Protein AF-A0A026W369-F1 (afdb_monomer)

Mean predicted aligned error: 12.8 Å

Radius of gyration: 25.85 Å; Cα contacts (8 Å, |Δi|>4): 562; chains: 1; bounding box: 71×56×75 Å

Structure (mmCIF, N/CA/C/O backbone):
data_AF-A0A026W369-F1
#
_entry.id   AF-A0A026W369-F1
#
loop_
_atom_site.group_PDB
_atom_site.id
_atom_site.type_symbol
_atom_site.label_atom_id
_atom_site.label_alt_id
_atom_site.label_comp_id
_atom_site.label_asym_id
_atom_site.label_entity_id
_atom_site.label_seq_id
_atom_site.pdbx_PDB_ins_code
_atom_site.Cartn_x
_atom_site.Cartn_y
_atom_site.Cartn_z
_atom_site.occupancy
_atom_site.B_iso_or_equiv
_atom_site.auth_seq_id
_atom_site.auth_comp_id
_atom_site.auth_asym_id
_atom_site.auth_atom_id
_atom_site.pdbx_PDB_model_num
ATOM 1 N N . MET A 1 1 ? 0.882 -9.133 -40.223 1.00 51.03 1 MET A N 1
ATOM 2 C CA . MET A 1 1 ? 1.521 -10.248 -39.483 1.00 51.03 1 MET A CA 1
ATOM 3 C C . MET A 1 1 ? 2.723 -9.672 -38.739 1.00 51.03 1 MET A C 1
ATOM 5 O O . MET A 1 1 ? 3.429 -8.888 -39.360 1.00 51.03 1 MET A O 1
ATOM 9 N N . PRO A 1 2 ? 2.941 -9.969 -37.445 1.00 69.06 2 PRO A N 1
ATOM 10 C CA . PRO A 1 2 ? 4.066 -9.412 -36.691 1.00 69.06 2 PRO A CA 1
ATOM 11 C C . PRO A 1 2 ? 5.413 -9.651 -37.402 1.00 69.06 2 PRO A C 1
ATOM 13 O O . PRO A 1 2 ? 5.620 -10.767 -37.894 1.00 69.06 2 PRO A O 1
ATOM 16 N N . PRO A 1 3 ? 6.345 -8.676 -37.418 1.00 69.12 3 PRO A N 1
ATOM 17 C CA . PRO A 1 3 ? 7.625 -8.797 -38.129 1.00 69.12 3 PRO A CA 1
ATOM 18 C C . PRO A 1 3 ? 8.415 -10.060 -37.752 1.00 69.12 3 PRO A C 1
ATOM 20 O O . PRO A 1 3 ? 8.949 -10.757 -38.611 1.00 69.12 3 PRO A O 1
ATOM 23 N N . ALA A 1 4 ? 8.399 -10.430 -36.466 1.00 64.31 4 ALA A N 1
ATOM 24 C CA . ALA A 1 4 ? 9.065 -11.632 -35.968 1.00 64.31 4 ALA A CA 1
ATOM 25 C C . ALA A 1 4 ? 8.502 -12.939 -36.563 1.00 64.31 4 ALA A C 1
ATOM 27 O O . ALA A 1 4 ? 9.254 -13.892 -36.755 1.00 64.31 4 ALA A O 1
ATOM 28 N N . ILE A 1 5 ? 7.201 -12.996 -36.875 1.00 70.25 5 ILE A N 1
ATOM 29 C CA . ILE A 1 5 ? 6.565 -14.182 -37.471 1.00 70.25 5 ILE A CA 1
ATOM 30 C C . ILE A 1 5 ? 6.924 -14.283 -38.956 1.00 70.25 5 ILE A C 1
ATOM 32 O O . ILE A 1 5 ? 7.269 -15.367 -39.423 1.00 70.25 5 ILE A O 1
ATOM 36 N N . GLN A 1 6 ? 6.926 -13.161 -39.682 1.00 70.75 6 GLN A N 1
ATOM 37 C CA . GLN A 1 6 ? 7.349 -13.121 -41.088 1.00 70.75 6 GLN A CA 1
ATOM 38 C C . GLN A 1 6 ? 8.806 -13.581 -41.246 1.00 70.75 6 GLN A C 1
ATOM 40 O O . GLN A 1 6 ? 9.116 -14.420 -42.092 1.00 70.75 6 GLN A O 1
ATOM 45 N N . GLU A 1 7 ? 9.697 -13.101 -40.378 1.00 70.38 7 GLU A N 1
ATOM 46 C CA . GLU A 1 7 ? 11.105 -13.503 -40.370 1.00 70.38 7 GLU A CA 1
ATOM 47 C C . GLU A 1 7 ? 11.311 -14.964 -39.960 1.00 70.38 7 GLU A C 1
ATOM 49 O O . GLU A 1 7 ? 12.174 -15.649 -40.517 1.00 70.38 7 GLU A O 1
ATOM 54 N N . LEU A 1 8 ? 10.526 -15.456 -38.996 1.00 70.19 8 LEU A N 1
ATOM 55 C CA . LEU A 1 8 ? 10.561 -16.852 -38.568 1.00 70.19 8 LEU A CA 1
ATOM 56 C C . LEU A 1 8 ? 10.156 -17.781 -39.717 1.00 70.19 8 LEU A C 1
ATOM 58 O O . LEU A 1 8 ? 10.889 -18.726 -40.010 1.00 70.19 8 LEU A O 1
ATOM 62 N N . LEU A 1 9 ? 9.061 -17.471 -40.416 1.00 70.62 9 LEU A N 1
ATOM 63 C CA . LEU A 1 9 ? 8.605 -18.215 -41.593 1.00 70.62 9 LEU A CA 1
ATOM 64 C C . LEU A 1 9 ? 9.653 -18.184 -42.709 1.00 70.62 9 LEU A C 1
ATOM 66 O O . LEU A 1 9 ? 10.058 -19.234 -43.205 1.00 70.62 9 LEU A O 1
ATOM 70 N N . HIS A 1 10 ? 10.191 -17.008 -43.034 1.00 71.94 10 HIS A N 1
ATOM 71 C CA . HIS A 1 10 ? 11.245 -16.874 -44.038 1.00 71.94 10 HIS A CA 1
ATOM 72 C C . HIS A 1 10 ? 12.504 -17.690 -43.680 1.00 71.94 10 HIS A C 1
ATOM 74 O O . HIS A 1 10 ? 13.172 -18.253 -44.551 1.00 71.94 10 HIS A O 1
ATOM 80 N N . LYS A 1 11 ? 12.850 -17.805 -42.392 1.00 70.19 11 LYS A N 1
ATOM 81 C CA . LYS A 1 11 ? 14.011 -18.588 -41.942 1.00 70.19 11 LYS A CA 1
ATOM 82 C C . LYS A 1 11 ? 13.762 -20.097 -41.971 1.00 70.19 11 LYS A C 1
ATOM 84 O O . LYS A 1 11 ? 14.664 -20.839 -42.359 1.00 70.19 11 LYS A O 1
ATOM 89 N N . VAL A 1 12 ? 12.557 -20.535 -41.605 1.00 67.19 12 VAL A N 1
ATOM 90 C CA . VAL A 1 12 ? 12.126 -21.937 -41.735 1.00 67.19 12 VAL A CA 1
ATOM 91 C C . VAL A 1 12 ? 12.161 -22.365 -43.205 1.00 67.19 12 VAL A C 1
ATOM 93 O O . VAL A 1 12 ? 12.679 -23.436 -43.514 1.00 67.19 12 VAL A O 1
ATOM 96 N N . LEU A 1 13 ? 11.704 -21.496 -44.111 1.00 64.62 13 LEU A N 1
ATOM 97 C CA . LEU A 1 13 ? 11.659 -21.761 -45.551 1.00 64.62 13 LEU A CA 1
ATOM 98 C C . LEU A 1 13 ? 13.044 -21.713 -46.219 1.00 64.62 13 LEU A C 1
ATOM 100 O O . LEU A 1 13 ? 13.358 -22.556 -47.052 1.00 64.62 13 LEU A O 1
ATOM 104 N N . SER A 1 14 ? 13.905 -20.759 -45.847 1.00 67.19 14 SER A N 1
ATOM 105 C CA . SER A 1 14 ? 15.175 -20.529 -46.559 1.00 67.19 14 SER A CA 1
ATOM 106 C C . SER A 1 14 ? 16.339 -21.440 -46.150 1.00 67.19 14 SER A C 1
ATOM 108 O O . SER A 1 14 ? 17.351 -21.440 -46.849 1.00 67.19 14 SER A O 1
ATOM 110 N N . LYS A 1 15 ? 16.257 -22.180 -45.028 1.00 60.88 15 LYS A N 1
ATOM 111 C CA . LYS A 1 15 ? 17.294 -23.102 -44.482 1.00 60.88 15 LYS A CA 1
ATOM 112 C C . LYS A 1 15 ? 18.735 -22.538 -44.361 1.00 60.88 15 LYS A C 1
ATOM 114 O O . LYS A 1 15 ? 19.653 -23.267 -43.984 1.00 60.88 15 LYS A O 1
ATOM 119 N N . LYS A 1 16 ? 18.973 -21.245 -44.622 1.00 60.28 16 LYS A N 1
ATOM 120 C CA . LYS A 1 16 ? 20.305 -20.606 -44.607 1.00 60.28 16 LYS A CA 1
ATOM 121 C C . LYS A 1 16 ? 20.710 -20.159 -43.196 1.00 60.28 16 LYS A C 1
ATOM 123 O O . LYS A 1 16 ? 19.932 -19.542 -42.465 1.00 60.28 16 LYS A O 1
ATOM 128 N N . ARG A 1 17 ? 21.983 -20.376 -42.831 1.00 59.09 17 ARG A N 1
ATOM 129 C CA . ARG A 1 17 ? 22.599 -19.886 -41.578 1.00 59.09 17 ARG A CA 1
ATOM 130 C C . ARG A 1 17 ? 22.893 -18.374 -41.646 1.00 59.09 17 ARG A C 1
ATOM 132 O O . ARG A 1 17 ? 24.046 -17.965 -41.675 1.00 59.09 17 ARG A O 1
ATOM 139 N N . LYS A 1 18 ? 21.858 -17.527 -41.682 1.00 66.88 18 LYS A N 1
ATOM 140 C CA . LYS A 1 18 ? 22.003 -16.059 -41.565 1.00 66.88 18 LYS A CA 1
ATOM 141 C C . LYS A 1 18 ? 21.967 -15.591 -40.101 1.00 66.88 18 LYS A C 1
ATOM 143 O O . LYS A 1 18 ? 21.321 -16.223 -39.250 1.00 66.88 18 LYS A O 1
ATOM 148 N N . LYS A 1 19 ? 22.629 -14.455 -39.829 1.00 74.00 19 LYS A N 1
ATOM 149 C CA . LYS A 1 19 ? 22.597 -13.725 -38.544 1.00 74.00 19 LYS A CA 1
ATOM 150 C C . LYS A 1 19 ? 21.137 -13.482 -38.135 1.00 74.00 19 LYS A C 1
ATOM 152 O O . LYS A 1 19 ? 20.295 -13.206 -38.983 1.00 74.00 19 LYS A O 1
ATOM 157 N N . PHE A 1 20 ? 20.816 -13.663 -36.854 1.00 78.38 20 PHE A N 1
ATOM 158 C CA . PHE A 1 20 ? 19.446 -13.456 -36.375 1.00 78.38 20 PHE A CA 1
ATOM 159 C C . PHE A 1 20 ? 19.117 -11.951 -36.361 1.00 78.38 20 PHE A C 1
ATOM 161 O O . PHE A 1 20 ? 19.906 -11.203 -35.767 1.00 78.38 20 PHE A O 1
ATOM 168 N N . PRO A 1 21 ? 18.003 -11.524 -36.984 1.00 79.25 21 PRO A N 1
ATOM 169 C CA . PRO A 1 21 ? 17.528 -10.144 -36.909 1.00 79.25 21 PRO A CA 1
ATOM 170 C C . PRO A 1 21 ? 17.122 -9.780 -35.475 1.00 79.25 21 PRO A C 1
ATOM 172 O O . PRO A 1 21 ? 16.917 -10.653 -34.625 1.00 79.25 21 PRO A O 1
ATOM 175 N N . GLU A 1 22 ? 17.084 -8.484 -35.184 1.00 73.94 22 GLU A N 1
ATOM 176 C CA . GLU A 1 22 ? 16.884 -7.966 -33.827 1.00 73.94 22 GLU A CA 1
ATOM 177 C C . GLU A 1 22 ? 15.467 -8.215 -33.298 1.00 73.94 22 GLU A C 1
ATOM 179 O O . GLU A 1 22 ? 15.304 -8.676 -32.172 1.00 73.94 22 GLU A O 1
ATOM 184 N N . SER A 1 23 ? 14.464 -8.041 -34.152 1.00 73.38 23 SER A N 1
ATOM 185 C CA . SER A 1 23 ? 13.063 -8.464 -33.996 1.00 73.38 23 SER A CA 1
ATOM 186 C C . SER A 1 23 ? 12.942 -9.920 -33.530 1.00 73.38 23 SER A C 1
ATOM 188 O O . SER A 1 23 ? 12.326 -10.198 -32.499 1.00 73.38 23 SER A O 1
ATOM 190 N N . LEU A 1 24 ? 13.584 -10.859 -34.232 1.00 78.12 24 LEU A N 1
ATOM 191 C CA . LEU A 1 24 ? 13.557 -12.278 -33.863 1.00 78.12 24 LEU A CA 1
ATOM 192 C C . LEU A 1 24 ? 14.320 -12.577 -32.562 1.00 78.12 24 LEU A C 1
ATOM 194 O O . LEU A 1 24 ? 13.920 -13.463 -31.806 1.00 78.12 24 LEU A O 1
ATOM 198 N N . LYS A 1 25 ? 15.414 -11.859 -32.275 1.00 80.12 25 LYS A N 1
ATOM 199 C CA . LYS A 1 25 ? 16.134 -11.983 -30.995 1.00 80.12 25 LYS A CA 1
ATOM 200 C C . LYS A 1 25 ? 15.313 -11.445 -29.825 1.00 80.12 25 LYS A C 1
ATOM 202 O O . LYS A 1 25 ? 15.291 -12.090 -28.781 1.00 80.12 25 LYS A O 1
ATOM 207 N N . SER A 1 26 ? 14.621 -10.323 -30.008 1.00 75.31 26 SER A N 1
ATOM 208 C CA . SER A 1 26 ? 13.710 -9.741 -29.022 1.00 75.31 26 SER A CA 1
ATOM 209 C C . SER A 1 26 ? 12.560 -10.705 -28.723 1.00 75.31 26 SER A C 1
ATOM 211 O O . SER A 1 26 ? 12.391 -11.102 -27.573 1.00 75.31 26 SER A O 1
ATOM 213 N N . PHE A 1 27 ? 11.886 -11.229 -29.756 1.00 81.31 27 PHE A N 1
ATOM 214 C CA . PHE A 1 27 ? 10.861 -12.269 -29.604 1.00 81.31 27 PHE A CA 1
ATOM 215 C C . PHE A 1 27 ? 11.391 -13.518 -28.881 1.00 8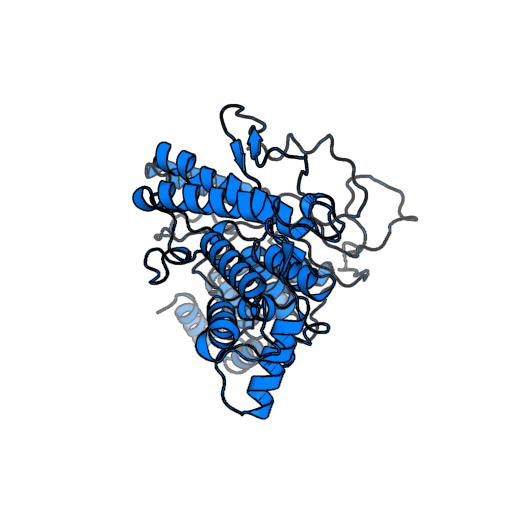1.31 27 PHE A C 1
ATOM 217 O O . PHE A 1 27 ? 10.765 -14.020 -27.948 1.00 81.31 27 PHE A O 1
ATOM 224 N N . ALA A 1 28 ? 12.568 -14.011 -29.276 1.00 84.25 28 ALA A N 1
ATOM 225 C CA . ALA A 1 28 ? 13.201 -15.162 -28.643 1.00 84.25 28 ALA A CA 1
ATOM 226 C C . ALA A 1 28 ? 13.532 -14.904 -27.163 1.00 84.25 28 ALA A C 1
ATOM 228 O O . ALA A 1 28 ? 13.336 -15.794 -26.335 1.00 84.25 28 ALA A O 1
ATOM 229 N N . CYS A 1 29 ? 14.001 -13.701 -26.821 1.00 78.00 29 CYS A N 1
ATOM 230 C CA . CYS A 1 29 ? 14.208 -13.283 -25.439 1.00 78.00 29 CYS A CA 1
ATOM 231 C C . CYS A 1 29 ? 12.891 -13.256 -24.660 1.00 78.00 29 CYS A C 1
ATOM 233 O O . CYS A 1 29 ? 12.875 -13.758 -23.536 1.00 78.00 29 CYS A O 1
ATOM 235 N N . THR A 1 30 ? 11.808 -12.731 -25.244 1.00 77.19 30 THR A N 1
ATOM 236 C CA . THR A 1 30 ? 10.475 -12.665 -24.619 1.00 77.19 30 THR A CA 1
ATOM 237 C C . THR A 1 30 ? 9.915 -14.052 -24.353 1.00 77.19 30 THR A C 1
ATOM 239 O O . THR A 1 30 ? 9.526 -14.368 -23.230 1.00 77.19 30 THR A O 1
ATOM 242 N N . LEU A 1 31 ? 9.963 -14.941 -25.341 1.00 81.38 31 LEU A N 1
ATOM 243 C CA . LEU A 1 31 ? 9.522 -16.321 -25.168 1.00 81.38 31 LEU A CA 1
ATOM 244 C C . LEU A 1 31 ? 10.361 -17.050 -24.102 1.00 81.38 31 LEU A C 1
ATOM 246 O O . LEU A 1 31 ? 9.816 -17.714 -23.222 1.00 81.38 31 LEU A O 1
ATOM 250 N N . HIS A 1 32 ? 11.684 -16.861 -24.121 1.00 84.19 32 HIS A N 1
ATOM 251 C CA . HIS A 1 32 ? 12.593 -17.387 -23.097 1.00 84.19 32 HIS A CA 1
ATOM 252 C C . HIS A 1 32 ? 12.410 -16.718 -21.720 1.00 84.19 32 HIS A C 1
ATOM 254 O O . HIS A 1 32 ? 12.868 -17.239 -20.703 1.00 84.19 32 HIS A O 1
ATOM 260 N N . PHE A 1 33 ? 11.802 -15.535 -21.649 1.00 76.56 33 PHE A N 1
ATOM 261 C CA . PHE A 1 33 ? 11.432 -14.877 -20.398 1.00 76.56 33 PHE A CA 1
ATOM 262 C C . PHE A 1 33 ? 10.177 -15.488 -19.790 1.00 76.56 33 PHE A C 1
ATOM 264 O O . PHE A 1 33 ? 10.200 -15.806 -18.605 1.00 76.56 33 PHE A O 1
ATOM 271 N N . HIS A 1 34 ? 9.132 -15.713 -20.588 1.00 75.75 34 HIS A N 1
ATOM 272 C CA . HIS A 1 34 ? 7.907 -16.347 -20.101 1.00 75.75 34 HIS A CA 1
ATOM 273 C C . HIS A 1 34 ? 8.130 -17.804 -19.691 1.00 75.75 34 HIS A C 1
ATOM 275 O O . HIS A 1 34 ? 7.631 -18.225 -18.651 1.00 75.75 34 HIS A O 1
ATOM 281 N N . SER A 1 35 ? 8.880 -18.580 -20.479 1.00 81.06 35 SER A N 1
ATOM 282 C CA . SER A 1 35 ? 9.212 -19.960 -20.120 1.00 81.06 35 SER A CA 1
ATOM 283 C C . SER A 1 35 ? 10.435 -20.473 -20.891 1.00 81.06 35 SER A C 1
ATOM 285 O O . SER A 1 35 ? 10.352 -20.708 -22.101 1.00 81.06 35 SER A O 1
ATOM 287 N N . PRO A 1 36 ? 11.572 -20.727 -20.210 1.00 84.12 36 PRO A N 1
ATOM 288 C CA . PRO A 1 36 ? 12.729 -21.377 -20.825 1.00 84.12 36 PRO A CA 1
ATOM 289 C C . PRO A 1 36 ? 12.403 -22.762 -21.402 1.00 84.12 36 PRO A C 1
ATOM 291 O O . PRO A 1 36 ? 12.919 -23.125 -22.459 1.00 84.12 36 PRO A O 1
ATOM 294 N N . ALA A 1 37 ? 11.516 -23.517 -20.743 1.00 84.31 37 ALA A N 1
ATOM 295 C CA . ALA A 1 37 ? 11.077 -24.832 -21.204 1.00 84.31 37 ALA A CA 1
ATOM 296 C C . ALA A 1 37 ? 10.258 -24.732 -22.500 1.00 84.31 37 ALA A C 1
ATOM 298 O O . ALA A 1 37 ? 10.562 -25.428 -23.471 1.00 84.31 37 ALA A O 1
ATOM 299 N N . ALA A 1 38 ? 9.287 -23.811 -22.560 1.00 86.19 38 ALA A N 1
ATOM 300 C CA . ALA A 1 38 ? 8.503 -23.572 -23.772 1.00 86.19 38 ALA A CA 1
ATOM 301 C C . ALA A 1 38 ? 9.392 -23.072 -24.917 1.00 86.19 38 ALA A C 1
ATOM 303 O O . ALA A 1 38 ? 9.286 -23.551 -26.042 1.00 86.19 38 ALA A O 1
ATOM 304 N N . TYR A 1 39 ? 10.334 -22.171 -24.626 1.00 88.62 39 TYR A N 1
ATOM 305 C CA . TYR A 1 39 ? 11.320 -21.713 -25.599 1.00 88.62 39 TYR A CA 1
ATOM 306 C C . TYR A 1 39 ? 12.142 -22.868 -26.187 1.00 88.62 39 TYR A C 1
ATOM 308 O O . TYR A 1 39 ? 12.307 -22.955 -27.405 1.00 88.62 39 TYR A O 1
ATOM 316 N N . MET A 1 40 ? 12.638 -23.775 -25.339 1.00 88.12 40 MET A N 1
ATOM 317 C CA . MET A 1 40 ? 13.394 -24.945 -25.785 1.00 88.12 40 MET A CA 1
ATOM 318 C C . MET A 1 40 ? 12.545 -25.899 -26.627 1.00 88.12 40 MET A C 1
ATOM 320 O O . MET A 1 40 ? 13.036 -26.407 -27.639 1.00 88.12 40 MET A O 1
ATOM 324 N N . TYR A 1 41 ? 11.280 -26.099 -26.252 1.00 88.31 41 TYR A N 1
ATOM 325 C CA . TYR A 1 41 ? 10.324 -26.885 -27.025 1.00 88.31 41 TYR A CA 1
ATOM 326 C C . TYR A 1 41 ? 10.082 -26.273 -28.411 1.00 88.31 41 TYR A C 1
ATOM 328 O O . TYR A 1 41 ? 10.343 -26.934 -29.415 1.00 88.31 41 TYR A O 1
ATOM 336 N N . VAL A 1 42 ? 9.702 -24.992 -28.484 1.00 86.62 42 VAL A N 1
ATOM 337 C CA . VAL A 1 42 ? 9.487 -24.271 -29.753 1.00 86.62 42 VAL A CA 1
ATOM 338 C C . VAL A 1 42 ? 10.752 -24.318 -30.608 1.00 86.62 42 VAL A C 1
ATOM 340 O O . VAL A 1 42 ? 10.713 -24.674 -31.781 1.00 86.62 42 VAL A O 1
ATOM 343 N N . ARG A 1 43 ? 11.924 -24.068 -30.023 1.00 87.12 43 ARG A N 1
ATOM 344 C CA . ARG A 1 43 ? 13.187 -24.161 -30.757 1.00 87.12 43 ARG A CA 1
ATOM 345 C C . ARG A 1 43 ? 13.437 -25.563 -31.330 1.00 87.12 43 ARG A C 1
ATOM 347 O O . ARG A 1 43 ? 13.984 -25.669 -32.427 1.00 87.12 43 ARG A O 1
ATOM 354 N N . LYS A 1 44 ? 13.085 -26.630 -30.604 1.00 85.62 44 LYS A N 1
ATOM 355 C CA . LYS A 1 44 ? 13.230 -28.019 -31.069 1.00 85.62 44 LYS A CA 1
ATOM 356 C C . LYS A 1 44 ? 12.237 -28.340 -32.188 1.00 85.62 44 LYS A C 1
ATOM 358 O O . LYS A 1 44 ? 12.649 -28.928 -33.182 1.00 85.62 44 LYS A O 1
ATOM 363 N N . MET A 1 45 ? 10.978 -27.935 -32.036 1.00 84.00 45 MET A N 1
ATOM 364 C CA . MET A 1 45 ? 9.903 -28.207 -32.998 1.00 84.00 45 MET A CA 1
ATOM 365 C C . MET A 1 45 ? 10.087 -27.449 -34.314 1.00 84.00 45 MET A C 1
ATOM 367 O O . MET A 1 45 ? 9.920 -28.021 -35.384 1.00 84.00 45 MET A O 1
ATOM 371 N N . PHE A 1 46 ? 10.527 -26.193 -34.262 1.00 78.94 46 PHE A N 1
ATOM 372 C CA . PHE A 1 46 ? 10.679 -25.348 -35.448 1.00 78.94 46 PHE A CA 1
ATOM 373 C C . PHE A 1 46 ? 12.110 -25.366 -36.012 1.00 78.94 46 PHE A C 1
ATOM 375 O O . PHE A 1 46 ? 12.701 -24.321 -36.273 1.00 78.94 46 PHE A O 1
ATOM 382 N N . VAL A 1 47 ? 12.713 -26.551 -36.171 1.00 76.69 47 VAL A N 1
ATOM 383 C CA . VAL A 1 47 ? 14.011 -26.759 -36.864 1.00 76.69 47 VAL A CA 1
ATOM 384 C C . VAL A 1 47 ? 15.127 -25.805 -36.385 1.00 76.69 47 VAL A C 1
ATOM 386 O O . VAL A 1 47 ? 15.939 -25.307 -37.163 1.00 76.69 47 VAL A O 1
ATOM 389 N N . LYS A 1 48 ? 15.184 -25.509 -35.079 1.00 77.75 48 LYS A N 1
ATOM 390 C CA . LYS A 1 48 ? 16.167 -24.579 -34.484 1.00 77.75 48 LYS A CA 1
ATOM 391 C C . LYS A 1 48 ? 16.154 -23.180 -35.138 1.00 77.75 48 LYS A C 1
ATOM 393 O O . LYS A 1 48 ? 17.193 -22.520 -35.187 1.00 77.75 48 LYS A O 1
ATOM 398 N N . CYS A 1 49 ? 14.990 -22.712 -35.603 1.00 76.62 49 CYS A N 1
ATOM 399 C CA . CYS A 1 49 ? 14.810 -21.389 -36.216 1.00 76.62 49 CYS A CA 1
ATOM 400 C C . CYS A 1 49 ? 15.002 -20.224 -35.231 1.00 76.62 49 CYS A C 1
ATOM 402 O O . CYS A 1 49 ? 15.211 -19.089 -35.659 1.00 76.62 49 CYS A O 1
ATOM 404 N N . LEU A 1 50 ? 14.969 -20.504 -33.924 1.00 84.56 50 LEU A N 1
ATOM 405 C CA . LEU A 1 50 ? 15.268 -19.552 -32.859 1.00 84.56 50 LEU A CA 1
ATOM 406 C C . LEU A 1 50 ? 16.755 -19.607 -32.459 1.00 84.56 50 LEU A C 1
ATOM 408 O O . LEU A 1 50 ? 17.384 -20.671 -32.558 1.00 84.56 50 LEU A O 1
ATOM 412 N N . PRO A 1 51 ? 17.330 -18.484 -31.974 1.00 86.38 51 PRO A N 1
ATOM 413 C CA . PRO A 1 51 ? 18.704 -18.430 -31.473 1.00 86.38 51 PRO A CA 1
ATOM 414 C C . PRO A 1 51 ? 19.027 -19.545 -30.466 1.00 86.38 51 PRO A C 1
ATOM 416 O O . PRO A 1 51 ? 18.146 -20.172 -29.895 1.00 86.38 51 PRO A O 1
ATOM 419 N N . HIS A 1 52 ? 20.301 -19.843 -30.229 1.00 87.19 52 HIS A N 1
ATOM 420 C CA . HIS A 1 52 ? 20.647 -20.663 -29.063 1.00 87.19 52 HIS A CA 1
ATOM 421 C C . HIS A 1 52 ? 20.560 -19.798 -27.788 1.00 87.19 52 HIS A C 1
ATOM 423 O O . HIS A 1 52 ? 20.880 -18.609 -27.875 1.00 87.19 52 HIS A O 1
ATOM 429 N N . PRO A 1 53 ? 20.237 -20.343 -26.595 1.00 85.50 53 PRO A N 1
ATOM 430 C CA . PRO A 1 53 ? 20.322 -19.594 -25.336 1.00 85.50 53 PRO A CA 1
ATOM 431 C C . PRO A 1 53 ? 21.663 -18.873 -25.130 1.00 85.50 53 PRO A C 1
ATOM 433 O O . PRO A 1 53 ? 21.696 -17.745 -24.648 1.00 85.50 53 PRO A O 1
ATOM 436 N N . THR A 1 54 ? 22.777 -19.475 -25.562 1.00 83.81 54 THR A N 1
ATOM 437 C CA . THR A 1 54 ? 24.105 -18.828 -25.554 1.00 83.81 54 THR A CA 1
ATOM 438 C C . THR A 1 54 ? 24.149 -17.600 -26.459 1.00 83.81 54 THR A C 1
ATOM 440 O O . THR A 1 54 ? 24.678 -16.570 -26.063 1.00 83.81 54 THR A O 1
ATOM 443 N N . THR A 1 55 ? 23.554 -17.673 -27.654 1.00 83.50 55 THR A N 1
ATOM 444 C CA . THR A 1 55 ? 23.449 -16.532 -28.575 1.00 83.50 55 THR A CA 1
ATOM 445 C C . THR A 1 55 ? 22.629 -15.404 -27.958 1.00 83.50 55 THR A C 1
ATOM 447 O O . THR A 1 55 ? 23.028 -14.247 -28.066 1.00 83.50 55 THR A O 1
ATOM 450 N N . LEU A 1 56 ? 21.523 -15.730 -27.275 1.00 81.31 56 LEU A N 1
ATOM 451 C CA . LEU A 1 56 ? 20.745 -14.743 -26.524 1.00 81.31 56 LEU A CA 1
ATOM 452 C C . LEU A 1 56 ? 21.578 -14.133 -25.394 1.00 81.31 56 LEU A C 1
ATOM 454 O O . LEU A 1 56 ? 21.595 -12.920 -25.245 1.00 81.31 56 LEU A O 1
ATOM 458 N N . ARG A 1 57 ? 22.318 -14.947 -24.630 1.00 78.69 57 ARG A N 1
ATOM 459 C CA . ARG A 1 57 ? 23.180 -14.470 -23.536 1.00 78.69 57 ARG A CA 1
ATOM 460 C C . ARG A 1 57 ? 24.264 -13.516 -24.028 1.00 78.69 57 ARG A C 1
ATOM 462 O O . ARG A 1 57 ? 24.468 -12.470 -23.423 1.00 78.69 57 ARG A O 1
ATOM 469 N N . THR A 1 58 ? 24.936 -13.849 -25.128 1.00 80.06 58 THR A N 1
ATOM 470 C CA . THR A 1 58 ? 25.946 -12.976 -25.741 1.00 80.06 58 THR A CA 1
ATOM 471 C C . THR A 1 58 ? 25.326 -11.681 -26.248 1.00 80.06 58 THR A C 1
ATOM 473 O O . THR A 1 58 ? 25.905 -10.621 -26.047 1.00 80.06 58 THR A O 1
ATOM 476 N N . TRP A 1 59 ? 24.138 -11.748 -26.853 1.00 77.56 59 TRP A N 1
ATOM 477 C CA . TRP A 1 59 ? 23.420 -10.553 -27.287 1.00 77.56 59 TRP A CA 1
ATOM 478 C C . TRP A 1 59 ? 22.995 -9.678 -26.102 1.00 77.56 59 TRP A C 1
ATOM 480 O O . TRP A 1 59 ? 23.217 -8.480 -26.133 1.00 77.56 59 TRP A O 1
ATOM 490 N N . MET A 1 60 ? 22.504 -10.260 -25.006 1.00 73.25 60 MET A N 1
ATOM 491 C CA . MET A 1 60 ? 22.109 -9.489 -23.823 1.00 73.25 60 MET A CA 1
ATOM 492 C C . MET A 1 60 ? 23.290 -8.778 -23.141 1.00 73.25 60 MET A C 1
ATOM 494 O O . MET A 1 60 ? 23.114 -7.716 -22.549 1.00 73.25 60 MET A O 1
ATOM 498 N N . ARG A 1 61 ? 24.510 -9.327 -23.252 1.00 72.44 61 ARG A N 1
ATOM 499 C CA . ARG A 1 61 ? 25.740 -8.720 -22.712 1.00 72.44 61 ARG A CA 1
ATOM 500 C C . ARG A 1 61 ? 26.150 -7.414 -23.394 1.00 72.44 61 ARG A C 1
ATOM 502 O O . ARG A 1 61 ? 27.030 -6.751 -22.858 1.00 72.44 61 ARG A O 1
ATOM 509 N N . THR A 1 62 ? 25.554 -7.043 -24.530 1.00 68.69 62 THR A N 1
ATOM 510 C CA . THR A 1 62 ? 25.844 -5.753 -25.179 1.00 68.69 62 THR A CA 1
ATOM 511 C C . THR A 1 62 ? 25.297 -4.563 -24.394 1.00 68.69 62 THR A C 1
ATOM 513 O O . THR A 1 62 ? 25.687 -3.436 -24.669 1.00 68.69 62 THR A O 1
ATOM 516 N N . VAL A 1 63 ? 24.395 -4.792 -23.433 1.00 65.31 63 VAL A N 1
ATOM 517 C CA . VAL A 1 63 ? 23.914 -3.746 -22.526 1.00 65.31 63 VAL A CA 1
ATOM 518 C C . VAL A 1 63 ? 24.792 -3.733 -21.278 1.00 65.31 63 VAL A C 1
ATOM 520 O O . VAL A 1 63 ? 24.852 -4.699 -20.502 1.00 65.31 63 VAL A O 1
ATOM 523 N N . HIS A 1 64 ? 25.497 -2.619 -21.105 1.00 63.34 64 HIS A N 1
ATOM 524 C CA . HIS A 1 64 ? 26.292 -2.348 -19.921 1.00 63.34 64 HIS A CA 1
ATOM 525 C C . HIS A 1 64 ? 25.352 -2.003 -18.764 1.00 63.34 64 HIS A C 1
ATOM 527 O O . HIS A 1 64 ? 24.593 -1.044 -18.820 1.00 63.34 64 HIS A O 1
ATOM 533 N N . CYS A 1 65 ? 25.396 -2.821 -17.717 1.00 63.16 65 CYS A N 1
ATOM 534 C CA . CYS A 1 65 ? 24.730 -2.545 -16.451 1.00 63.16 65 CYS A CA 1
ATOM 535 C C . CYS A 1 65 ? 25.833 -2.507 -15.407 1.00 63.16 65 CYS A C 1
ATOM 537 O O . CYS A 1 65 ? 26.243 -3.560 -14.911 1.00 63.16 65 CYS A O 1
ATOM 539 N N . ASN A 1 66 ? 26.400 -1.328 -15.197 1.00 63.03 66 ASN A N 1
ATOM 540 C CA . ASN A 1 66 ? 27.327 -1.096 -14.099 1.00 63.03 66 ASN A CA 1
ATOM 541 C C . ASN A 1 66 ? 26.525 -0.740 -12.846 1.00 63.03 66 ASN A C 1
ATOM 543 O O . ASN A 1 66 ? 25.310 -0.566 -12.923 1.00 63.03 66 ASN A O 1
ATOM 547 N N . SER A 1 67 ? 27.194 -0.751 -11.705 1.00 60.19 67 SER A N 1
ATOM 548 C CA . SER A 1 67 ? 26.637 -0.495 -10.378 1.00 60.19 67 SER A CA 1
ATOM 549 C C . SER A 1 67 ? 26.391 0.994 -10.118 1.00 60.19 67 SER A C 1
ATOM 551 O O . SER A 1 67 ? 26.383 1.370 -8.962 1.00 60.19 67 SER A O 1
ATOM 553 N N . ASP A 1 68 ? 26.167 1.802 -11.157 1.00 58.53 68 ASP A N 1
ATOM 554 C CA . ASP A 1 68 ? 26.048 3.262 -11.100 1.00 58.53 68 ASP A CA 1
ATOM 555 C C . ASP A 1 68 ? 24.787 3.737 -11.830 1.00 58.53 68 ASP A C 1
ATOM 557 O O . ASP A 1 68 ? 24.104 2.965 -12.519 1.00 58.53 68 ASP A O 1
ATOM 561 N N . ILE A 1 69 ? 24.492 5.033 -11.713 1.00 59.78 69 ILE A N 1
ATOM 562 C CA . ILE A 1 69 ? 23.449 5.691 -12.502 1.00 59.78 69 ILE A CA 1
ATOM 563 C C . ILE A 1 69 ? 23.707 5.427 -13.988 1.00 59.78 69 ILE A C 1
ATOM 565 O O . ILE A 1 69 ? 24.796 5.645 -14.512 1.00 59.78 69 ILE A O 1
ATOM 569 N N . SER A 1 70 ? 22.696 4.908 -14.682 1.00 65.31 70 SER A N 1
ATOM 570 C CA . SER A 1 70 ? 22.845 4.552 -16.088 1.00 65.31 70 SER A CA 1
ATOM 571 C C . SER A 1 70 ? 22.727 5.800 -16.961 1.00 65.31 70 SER A C 1
ATOM 573 O O . SER A 1 70 ? 21.627 6.318 -17.143 1.00 65.31 70 SER A O 1
ATOM 575 N N . ASP A 1 71 ? 23.831 6.225 -17.580 1.00 64.06 71 ASP A N 1
ATOM 576 C CA . ASP A 1 71 ? 23.833 7.324 -18.564 1.00 64.06 71 ASP A CA 1
ATOM 577 C C . ASP A 1 71 ? 22.815 7.100 -19.683 1.00 64.06 71 ASP A C 1
ATOM 579 O O . ASP A 1 71 ? 22.155 8.020 -20.155 1.00 64.06 71 ASP A O 1
ATOM 583 N N . LEU A 1 72 ? 22.667 5.845 -20.102 1.00 60.12 72 LEU A N 1
ATOM 584 C CA . LEU A 1 72 ? 21.725 5.449 -21.138 1.00 60.12 72 LEU A CA 1
ATOM 585 C C . LEU A 1 72 ? 20.270 5.625 -20.691 1.00 60.12 72 LEU A C 1
ATOM 587 O O . LEU A 1 72 ? 19.434 6.019 -21.501 1.00 60.12 72 LEU A O 1
ATOM 591 N N . ALA A 1 73 ? 19.977 5.356 -19.418 1.00 62.62 73 ALA A N 1
ATOM 592 C CA . ALA A 1 73 ? 18.680 5.644 -18.820 1.00 62.62 73 ALA A CA 1
ATOM 593 C C . ALA A 1 73 ? 18.441 7.168 -18.805 1.00 62.62 73 ALA A C 1
ATOM 595 O O . ALA A 1 73 ? 17.537 7.664 -19.474 1.00 62.62 73 ALA A O 1
ATOM 596 N N . LEU A 1 74 ? 19.367 7.941 -18.228 1.00 64.25 74 LEU A N 1
ATOM 597 C CA . LEU A 1 74 ? 19.269 9.406 -18.205 1.00 64.25 74 LEU A CA 1
ATOM 598 C C . LEU A 1 74 ? 19.048 10.010 -19.603 1.00 64.25 74 LEU A C 1
ATOM 600 O O . LEU A 1 74 ? 18.156 10.834 -19.797 1.00 64.25 74 LEU A O 1
ATOM 604 N N . GLN A 1 75 ? 19.793 9.555 -20.613 1.00 64.19 75 GLN A N 1
ATOM 605 C CA . GLN A 1 75 ? 19.615 9.998 -21.998 1.00 64.19 75 GLN A CA 1
ATOM 606 C C . GLN A 1 75 ? 18.214 9.696 -22.549 1.00 64.19 75 GLN A C 1
ATOM 608 O O . GLN A 1 75 ? 17.677 10.492 -23.324 1.00 64.19 75 GLN A O 1
ATOM 613 N N . ASN A 1 76 ? 17.608 8.568 -22.175 1.00 62.78 76 ASN A N 1
ATOM 614 C CA . ASN A 1 76 ? 16.252 8.220 -22.593 1.00 62.78 76 ASN A CA 1
ATOM 615 C C . ASN A 1 76 ? 15.205 9.107 -21.913 1.00 62.78 76 ASN A C 1
ATOM 617 O O . ASN A 1 76 ? 14.292 9.583 -22.596 1.00 62.78 76 ASN A O 1
ATOM 621 N N . VAL A 1 77 ? 15.347 9.392 -20.616 1.00 62.56 77 VAL A N 1
ATOM 622 C CA . VAL A 1 77 ? 14.494 10.375 -19.928 1.00 62.56 77 VAL A CA 1
ATOM 623 C C . VAL A 1 77 ? 14.637 11.759 -20.553 1.00 62.56 77 VAL A C 1
ATOM 625 O O . VAL A 1 77 ? 13.622 12.366 -20.895 1.00 62.56 77 VAL A O 1
ATOM 628 N N . VAL A 1 78 ? 15.859 12.223 -20.831 1.00 68.75 78 VAL A N 1
ATOM 629 C CA . VAL A 1 78 ? 16.094 13.516 -21.497 1.00 68.75 78 VAL A CA 1
ATOM 630 C C . VAL A 1 78 ? 15.393 13.581 -22.857 1.00 68.75 78 VAL A C 1
ATOM 632 O O . VAL A 1 78 ? 14.716 14.567 -23.154 1.00 68.75 78 VAL A O 1
ATOM 635 N N . LYS A 1 79 ? 15.501 12.533 -23.685 1.00 67.44 79 LYS A N 1
ATOM 636 C CA . LYS A 1 79 ? 14.796 12.466 -24.980 1.00 67.44 79 LYS A CA 1
ATOM 637 C C . LYS A 1 79 ? 13.281 12.559 -24.808 1.00 67.44 79 LYS A C 1
ATOM 639 O O . LYS A 1 79 ? 12.629 13.285 -25.550 1.00 67.44 79 LYS A O 1
ATOM 644 N N . LYS A 1 80 ? 12.708 11.880 -23.813 1.00 61.69 80 LYS A N 1
ATOM 645 C CA . LYS A 1 80 ? 11.265 11.960 -23.548 1.00 61.69 80 LYS A CA 1
ATOM 646 C C . LYS A 1 80 ? 10.815 13.329 -23.090 1.00 61.69 80 LYS A C 1
ATOM 648 O O . LYS A 1 80 ? 9.783 13.800 -23.554 1.00 61.69 80 LYS A O 1
ATOM 653 N N . VAL A 1 81 ? 11.576 13.956 -22.200 1.00 66.38 81 VAL A N 1
ATOM 654 C CA . VAL A 1 81 ? 11.285 15.314 -21.742 1.00 66.38 81 VAL A CA 1
ATOM 655 C C . VAL A 1 81 ? 11.289 16.273 -22.932 1.00 66.38 81 VAL A C 1
ATOM 657 O O . VAL A 1 81 ? 10.371 17.078 -23.052 1.00 66.38 81 VAL A O 1
ATOM 660 N N . LYS A 1 82 ? 12.247 16.143 -23.862 1.00 71.88 82 LYS A N 1
ATOM 661 C CA . LYS A 1 82 ? 12.265 16.926 -25.111 1.00 71.88 82 LYS A CA 1
ATOM 662 C C . LYS A 1 82 ? 11.026 16.670 -25.975 1.00 71.88 82 LYS A C 1
ATOM 664 O O . LYS A 1 82 ? 10.308 17.616 -26.279 1.00 71.88 82 LYS A O 1
ATOM 669 N N . ASN A 1 83 ? 10.708 15.409 -26.267 1.00 69.94 83 ASN A N 1
ATOM 670 C CA . ASN A 1 83 ? 9.542 15.046 -27.084 1.00 69.94 83 ASN A CA 1
ATOM 671 C C . ASN A 1 83 ? 8.204 15.484 -26.455 1.00 69.94 83 ASN A C 1
ATOM 673 O O . ASN A 1 83 ? 7.243 15.781 -27.161 1.00 69.94 83 ASN A O 1
ATOM 677 N N . ALA A 1 84 ? 8.105 15.483 -25.123 1.00 64.88 84 ALA A N 1
ATOM 678 C CA . ALA A 1 84 ? 6.925 15.966 -24.414 1.00 64.88 84 ALA A CA 1
ATOM 679 C C . ALA A 1 84 ? 6.817 17.494 -24.490 1.00 64.88 84 ALA A C 1
ATOM 681 O O . ALA A 1 84 ? 5.734 18.005 -24.773 1.00 64.88 84 ALA A O 1
ATOM 682 N N . A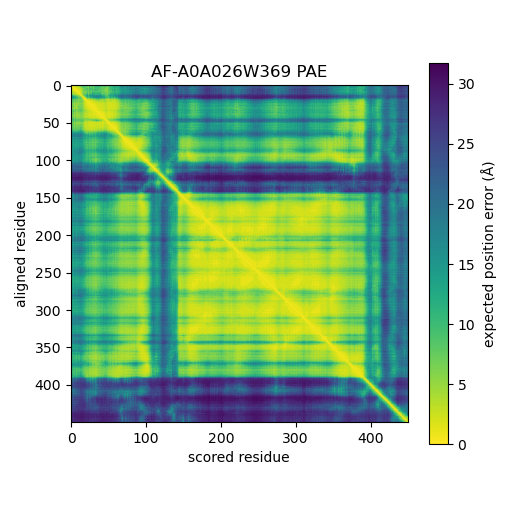RG A 1 85 ? 7.939 18.210 -24.334 1.00 73.06 85 ARG A N 1
ATOM 683 C CA . ARG A 1 85 ? 7.997 19.671 -24.490 1.00 73.06 85 ARG A CA 1
ATOM 684 C C . ARG A 1 85 ? 7.599 20.121 -25.893 1.00 73.06 85 ARG A C 1
ATOM 686 O O . ARG A 1 85 ? 6.834 21.067 -26.006 1.00 73.06 85 ARG A O 1
ATOM 693 N N . GLU A 1 86 ? 8.024 19.412 -26.940 1.00 80.81 86 GLU A N 1
ATOM 694 C CA . GLU A 1 86 ? 7.586 19.670 -28.327 1.00 80.81 86 GLU A CA 1
ATOM 695 C C . GLU A 1 86 ? 6.061 19.576 -28.497 1.00 80.81 86 GLU A C 1
ATOM 697 O O . GLU A 1 86 ? 5.480 20.230 -29.357 1.00 80.81 86 GLU A O 1
ATOM 702 N N . LYS A 1 87 ? 5.393 18.786 -27.649 1.00 75.81 87 LYS A N 1
ATOM 703 C CA . LYS A 1 87 ? 3.933 18.629 -27.616 1.00 75.81 87 LYS A CA 1
ATOM 704 C C . LYS A 1 87 ? 3.260 19.519 -26.566 1.00 75.81 87 LYS A C 1
ATOM 706 O O . LYS A 1 87 ? 2.114 19.252 -26.213 1.00 75.81 87 LYS A O 1
ATOM 711 N N . ASN A 1 88 ? 3.961 20.529 -26.041 1.00 75.75 88 ASN A N 1
ATOM 712 C CA . ASN A 1 88 ? 3.511 21.399 -24.949 1.00 75.75 88 ASN A CA 1
ATOM 713 C C . ASN A 1 88 ? 3.057 20.632 -23.693 1.00 75.75 88 ASN A C 1
ATOM 715 O O . ASN A 1 88 ? 2.129 21.045 -23.002 1.00 75.75 88 ASN A O 1
ATOM 719 N N . LYS A 1 89 ? 3.700 19.497 -23.393 1.00 64.69 89 LYS A N 1
ATOM 720 C CA . LYS A 1 89 ? 3.445 18.702 -22.186 1.00 64.69 89 LYS A CA 1
ATOM 721 C C . LYS A 1 89 ? 4.630 18.763 -21.233 1.00 64.69 89 LYS A C 1
ATOM 723 O O . LYS A 1 89 ? 5.776 18.551 -21.631 1.00 64.69 89 LYS A O 1
ATOM 728 N N . ASN A 1 90 ? 4.331 18.962 -19.955 1.00 67.12 90 ASN A N 1
ATOM 729 C CA . ASN A 1 90 ? 5.305 18.867 -18.876 1.00 67.12 90 ASN A CA 1
ATOM 730 C C . ASN A 1 90 ? 5.251 17.468 -18.260 1.00 67.12 90 ASN A C 1
ATOM 732 O O . ASN A 1 90 ? 4.175 16.962 -17.957 1.00 67.12 90 ASN A O 1
ATOM 736 N N . LEU A 1 91 ? 6.414 16.837 -18.091 1.00 65.56 91 LEU A N 1
ATOM 737 C CA . LEU A 1 91 ? 6.523 15.541 -17.426 1.00 65.56 91 LEU A CA 1
ATOM 738 C C . LEU A 1 91 ? 6.933 15.739 -15.972 1.00 65.56 91 LEU A C 1
ATOM 740 O O . LEU A 1 91 ? 7.832 16.528 -15.678 1.00 65.56 91 LEU A O 1
ATOM 744 N N . ILE A 1 92 ? 6.298 14.979 -15.087 1.00 67.69 92 ILE A N 1
ATOM 745 C CA . ILE A 1 92 ? 6.645 14.887 -13.672 1.00 67.69 92 ILE A CA 1
ATOM 746 C C . ILE A 1 92 ? 6.956 13.432 -13.371 1.00 67.69 92 ILE A C 1
ATOM 748 O O . ILE A 1 92 ? 6.263 12.529 -13.839 1.00 67.69 92 ILE A O 1
ATOM 752 N N . PHE A 1 93 ? 8.009 13.220 -12.592 1.00 70.69 93 PHE A N 1
ATOM 753 C CA . PHE A 1 93 ? 8.468 11.896 -12.213 1.00 70.69 93 PHE A CA 1
ATOM 754 C C . PHE A 1 93 ? 8.405 11.740 -10.699 1.00 70.69 93 PHE A C 1
ATOM 756 O O . PHE A 1 93 ? 8.767 12.647 -9.951 1.00 70.69 93 PHE A O 1
ATOM 763 N N . ASN A 1 94 ? 7.972 10.562 -10.269 1.00 70.81 94 ASN A N 1
ATOM 764 C CA . ASN A 1 94 ? 8.183 10.074 -8.918 1.00 70.81 94 ASN A CA 1
ATOM 765 C C . ASN A 1 94 ? 9.471 9.238 -8.914 1.00 70.81 94 ASN A C 1
ATOM 767 O O . ASN A 1 94 ? 9.648 8.372 -9.772 1.00 70.81 94 ASN A O 1
ATOM 771 N N . ILE A 1 95 ? 10.357 9.497 -7.955 1.00 73.75 95 ILE A N 1
ATOM 772 C CA . ILE A 1 95 ? 11.544 8.677 -7.717 1.00 73.75 95 ILE A CA 1
ATOM 773 C C . ILE A 1 95 ? 11.237 7.777 -6.528 1.00 73.75 95 ILE A C 1
ATOM 775 O O . ILE A 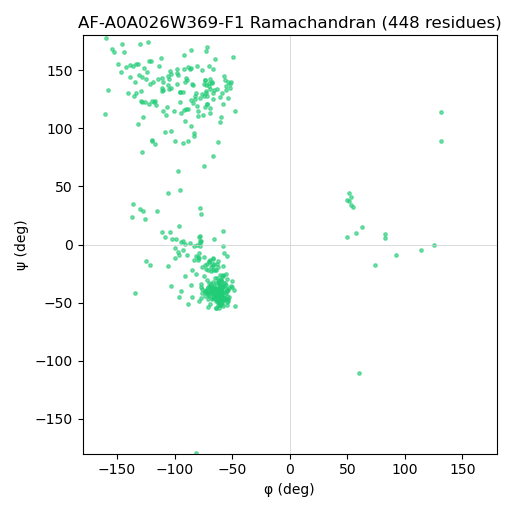1 95 ? 11.060 8.250 -5.409 1.00 73.75 95 ILE A O 1
ATOM 779 N N . THR A 1 96 ? 11.185 6.472 -6.772 1.00 68.19 96 THR A N 1
ATOM 780 C CA . THR A 1 96 ? 10.891 5.475 -5.742 1.00 68.19 96 THR A CA 1
ATOM 781 C C . THR A 1 96 ? 11.991 4.439 -5.676 1.00 68.19 96 THR A C 1
ATOM 783 O O . THR A 1 96 ? 12.540 4.030 -6.699 1.00 68.19 96 THR A O 1
ATOM 786 N N . PHE A 1 97 ? 12.302 4.003 -4.465 1.00 74.62 97 PHE A N 1
ATOM 787 C CA . PHE A 1 97 ? 13.380 3.071 -4.214 1.00 74.62 97 PHE A CA 1
ATOM 788 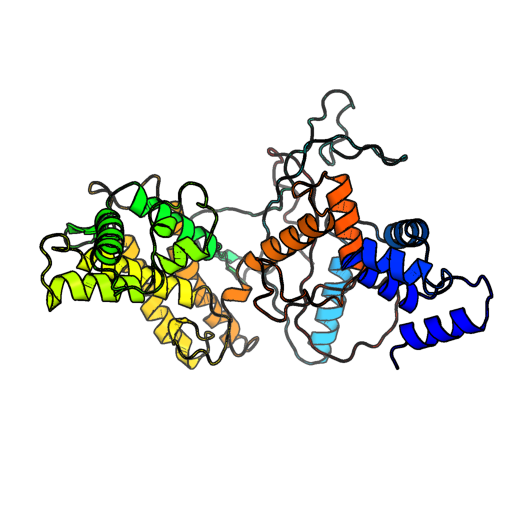C C . PHE A 1 97 ? 13.039 2.142 -3.046 1.00 74.62 97 PHE A C 1
ATOM 790 O O . PHE A 1 97 ? 12.330 2.521 -2.119 1.00 74.62 97 PHE A O 1
ATOM 797 N N . ASP A 1 98 ? 13.553 0.919 -3.113 1.00 77.94 98 ASP A N 1
ATOM 798 C CA . ASP A 1 98 ? 13.470 -0.098 -2.072 1.00 77.94 98 ASP A CA 1
ATOM 799 C C . ASP A 1 98 ? 14.687 -1.033 -2.197 1.00 77.94 98 ASP A C 1
ATOM 801 O O . ASP A 1 98 ? 15.391 -1.022 -3.212 1.00 77.94 98 ASP A O 1
ATOM 805 N N . GLU A 1 99 ? 14.946 -1.838 -1.171 1.00 76.88 99 GLU A N 1
ATOM 806 C CA . GLU A 1 99 ? 16.036 -2.809 -1.146 1.00 76.88 99 GLU A CA 1
ATOM 807 C C . GLU A 1 99 ? 15.550 -4.246 -1.370 1.00 76.88 99 GLU A C 1
ATOM 809 O O . GLU A 1 99 ? 14.481 -4.669 -0.927 1.00 76.88 99 GLU A O 1
ATOM 814 N N . MET A 1 100 ? 16.384 -5.054 -2.030 1.00 79.81 100 MET A N 1
ATOM 815 C CA . MET A 1 100 ? 16.134 -6.486 -2.176 1.00 79.81 100 MET A CA 1
ATOM 816 C C . MET A 1 100 ? 17.264 -7.296 -1.548 1.00 79.81 100 MET A C 1
ATOM 818 O O . MET A 1 100 ? 18.427 -7.182 -1.936 1.00 79.81 100 MET A O 1
ATOM 822 N N . HIS A 1 101 ? 16.916 -8.181 -0.612 1.00 78.56 101 HIS A N 1
ATOM 823 C CA . HIS A 1 101 ? 17.864 -9.159 -0.086 1.00 78.56 101 HIS A CA 1
ATOM 824 C C . HIS A 1 101 ? 18.320 -10.119 -1.197 1.00 78.56 101 HIS A C 1
ATOM 826 O O . HIS A 1 101 ? 17.490 -10.660 -1.936 1.00 78.56 101 HIS A O 1
ATOM 832 N N . ILE A 1 102 ? 19.630 -10.358 -1.274 1.00 80.69 102 ILE A N 1
ATOM 833 C CA . ILE A 1 102 ? 20.265 -11.256 -2.245 1.00 80.69 102 ILE A CA 1
ATOM 834 C C . ILE A 1 102 ? 21.068 -12.349 -1.536 1.00 80.69 102 ILE A C 1
ATOM 836 O O . ILE A 1 102 ? 21.482 -12.219 -0.383 1.00 80.69 102 ILE A O 1
ATOM 840 N N . LYS A 1 103 ? 21.309 -13.466 -2.221 1.00 79.12 103 LYS A N 1
ATOM 841 C CA . LYS A 1 103 ? 22.126 -14.555 -1.680 1.00 79.12 103 LYS A CA 1
ATOM 842 C C . LYS A 1 103 ? 23.596 -14.137 -1.643 1.00 79.12 103 LYS A C 1
ATOM 844 O O . LYS A 1 103 ? 24.184 -13.897 -2.698 1.00 79.12 103 LYS A O 1
ATOM 849 N N . LYS A 1 104 ? 24.201 -14.152 -0.447 1.00 74.44 104 LYS A N 1
ATOM 850 C CA . LYS A 1 104 ? 25.652 -13.979 -0.259 1.00 74.44 104 LYS A CA 1
ATOM 851 C C . LYS A 1 104 ? 26.392 -15.097 -0.995 1.00 74.44 104 LYS A C 1
ATOM 853 O O . LYS A 1 104 ? 26.349 -16.254 -0.572 1.00 74.44 104 LYS A O 1
ATOM 858 N N . LYS A 1 105 ? 27.009 -14.779 -2.130 1.00 71.62 105 LYS A N 1
ATOM 859 C CA . LYS A 1 105 ? 27.785 -15.730 -2.928 1.00 71.62 105 LYS A CA 1
ATOM 860 C C . LYS A 1 105 ? 28.774 -14.980 -3.810 1.00 71.62 105 LYS A C 1
ATOM 862 O O . LYS A 1 105 ? 28.381 -14.049 -4.508 1.00 71.62 105 LYS A O 1
ATOM 867 N N . VAL A 1 106 ? 30.020 -15.443 -3.816 1.00 67.38 106 VAL A N 1
ATOM 868 C CA . VAL A 1 106 ? 31.030 -15.008 -4.781 1.00 67.38 106 VAL A CA 1
ATOM 869 C C . VAL A 1 106 ? 30.865 -15.822 -6.058 1.00 67.38 106 VAL A C 1
ATOM 871 O O . VAL A 1 106 ? 30.921 -17.051 -6.030 1.00 67.38 106 VAL A O 1
ATOM 874 N N . ASP A 1 107 ? 30.638 -15.147 -7.179 1.00 64.12 107 ASP A N 1
ATOM 875 C CA . ASP A 1 107 ? 30.518 -15.761 -8.495 1.00 64.12 107 ASP A CA 1
ATOM 876 C C . ASP A 1 107 ? 31.571 -15.163 -9.444 1.00 64.12 107 ASP A C 1
ATOM 878 O O . ASP A 1 107 ? 31.559 -13.969 -9.733 1.00 64.12 107 ASP A O 1
ATOM 882 N N . TRP A 1 108 ? 32.452 -15.995 -10.003 1.00 60.94 108 TRP A N 1
ATOM 883 C CA . TRP A 1 108 ? 33.346 -15.607 -11.102 1.00 60.94 108 TRP A CA 1
ATOM 884 C C . TRP A 1 108 ? 32.610 -15.739 -12.445 1.00 60.94 108 TRP A C 1
ATOM 886 O O . TRP A 1 108 ? 31.851 -16.689 -12.675 1.00 60.94 108 TRP A O 1
ATOM 896 N N . ASP A 1 109 ? 32.772 -14.773 -13.349 1.00 54.97 109 ASP A N 1
ATOM 897 C CA . ASP A 1 109 ? 32.189 -14.824 -14.701 1.00 54.97 109 ASP A CA 1
ATOM 898 C C . ASP A 1 109 ? 33.218 -15.053 -15.821 1.00 54.97 109 ASP A C 1
ATOM 900 O O . ASP A 1 109 ? 32.854 -15.021 -16.999 1.00 54.97 109 ASP A O 1
ATOM 904 N N . GLY A 1 110 ? 34.480 -15.304 -15.457 1.00 52.03 110 GLY A N 1
ATOM 905 C CA . GLY A 1 110 ? 35.601 -15.415 -16.391 1.00 52.03 110 GLY A CA 1
ATOM 906 C C . GLY A 1 110 ? 36.358 -14.104 -16.629 1.00 52.03 110 GLY A C 1
ATOM 907 O O . GLY A 1 110 ? 37.394 -14.144 -17.284 1.00 52.03 110 GLY A O 1
ATOM 908 N N . LYS A 1 111 ? 35.861 -12.957 -16.138 1.00 56.12 111 LYS A N 1
ATOM 909 C CA . LYS A 1 111 ? 36.509 -11.638 -16.264 1.00 56.12 111 LYS A CA 1
ATOM 910 C C . LYS A 1 111 ? 36.526 -10.822 -14.964 1.00 56.12 111 LYS A C 1
ATOM 912 O O . LYS A 1 111 ? 37.533 -10.183 -14.687 1.00 56.12 111 LYS A O 1
ATOM 917 N N . LYS A 1 112 ? 35.433 -10.802 -14.192 1.00 57.22 112 LYS A N 1
ATOM 918 C CA . LYS A 1 112 ? 35.306 -10.082 -12.910 1.00 57.22 112 LYS A CA 1
ATOM 919 C C . LYS A 1 112 ? 34.740 -11.019 -11.837 1.00 57.22 112 LYS A C 1
ATOM 921 O O . LYS A 1 112 ? 33.918 -11.896 -12.129 1.00 57.22 112 LYS A O 1
ATOM 926 N N . ILE A 1 113 ? 35.183 -10.833 -10.593 1.00 61.69 113 ILE A N 1
ATOM 927 C CA . ILE A 1 113 ? 34.577 -11.486 -9.433 1.00 61.69 113 ILE A CA 1
ATOM 928 C C . ILE A 1 113 ? 33.350 -10.666 -9.025 1.00 61.69 113 ILE A C 1
ATOM 930 O O . ILE A 1 113 ? 33.446 -9.459 -8.828 1.00 61.69 113 ILE A O 1
ATOM 934 N N . HIS A 1 114 ? 32.191 -11.314 -8.934 1.00 50.03 114 HIS A N 1
ATOM 935 C CA . HIS A 1 114 ? 30.936 -10.715 -8.473 1.00 50.03 114 HIS A CA 1
ATOM 936 C C . HIS A 1 114 ? 30.634 -11.217 -7.059 1.00 50.03 114 HIS A C 1
ATOM 938 O O . HIS A 1 114 ? 30.899 -12.380 -6.771 1.00 50.03 114 HIS A O 1
ATOM 944 N N . GLY A 1 115 ? 30.045 -10.385 -6.197 1.00 46.97 115 GLY A N 1
ATOM 945 C CA . GLY A 1 115 ? 29.649 -10.777 -4.831 1.00 46.97 115 GLY A CA 1
ATOM 946 C C . GLY A 1 115 ? 30.416 -10.082 -3.703 1.00 46.97 115 GLY A C 1
ATOM 947 O O . GLY A 1 115 ? 30.051 -10.255 -2.542 1.00 46.97 115 GLY A O 1
ATOM 948 N N . PHE A 1 116 ? 31.421 -9.274 -4.041 1.00 56.41 116 PHE A N 1
ATOM 949 C CA . PHE A 1 116 ? 32.011 -8.276 -3.149 1.00 56.41 116 PHE A CA 1
ATOM 950 C C . PHE A 1 116 ? 31.305 -6.929 -3.328 1.00 56.41 116 PHE A C 1
ATOM 952 O O . PHE A 1 116 ? 30.576 -6.730 -4.301 1.00 56.41 116 PHE A O 1
ATOM 959 N N . ILE A 1 117 ? 31.490 -6.035 -2.367 1.00 50.19 117 ILE A N 1
ATOM 960 C CA . ILE A 1 117 ? 30.929 -4.682 -2.365 1.00 50.19 117 ILE A CA 1
ATOM 961 C C . ILE A 1 117 ? 31.556 -3.875 -3.503 1.00 50.19 117 ILE A C 1
ATOM 963 O O . ILE A 1 117 ? 32.777 -3.873 -3.648 1.00 50.19 117 ILE A O 1
ATOM 967 N N . ASP A 1 118 ? 30.738 -3.175 -4.288 1.00 49.25 118 ASP A N 1
ATOM 968 C CA . ASP A 1 118 ? 31.237 -2.147 -5.198 1.00 49.25 118 ASP A CA 1
ATOM 969 C C . ASP A 1 118 ? 31.401 -0.849 -4.370 1.00 49.25 118 ASP A C 1
ATOM 971 O O . ASP A 1 118 ? 30.441 -0.138 -4.090 1.00 49.25 118 ASP A O 1
ATOM 975 N N . THR A 1 119 ? 32.616 -0.577 -3.888 1.00 40.94 119 THR A N 1
ATOM 976 C CA . THR A 1 119 ? 33.025 0.753 -3.403 1.00 40.94 119 THR A CA 1
ATOM 977 C C . THR A 1 119 ? 34.028 1.333 -4.390 1.00 40.94 119 THR A C 1
ATOM 979 O O . THR A 1 119 ? 35.005 0.664 -4.716 1.00 40.94 119 THR A O 1
ATOM 982 N N . ASP A 1 120 ? 33.861 2.596 -4.785 1.00 40.19 120 ASP A N 1
ATOM 983 C CA . ASP A 1 120 ? 34.827 3.351 -5.610 1.00 40.19 120 ASP A CA 1
ATOM 984 C C . ASP A 1 120 ? 36.177 3.617 -4.913 1.00 40.19 120 ASP A C 1
ATOM 986 O O . ASP A 1 120 ? 37.063 4.287 -5.446 1.00 40.19 120 ASP A O 1
ATOM 990 N N . VAL A 1 121 ? 36.369 3.076 -3.711 1.00 36.69 121 VAL A N 1
ATOM 991 C CA . VAL A 1 121 ? 37.626 3.138 -2.977 1.00 36.69 121 VAL A CA 1
ATOM 992 C C . VAL A 1 121 ? 38.465 1.924 -3.366 1.00 36.69 121 VAL A C 1
ATOM 994 O O . VAL A 1 121 ? 38.086 0.784 -3.099 1.00 36.69 121 VAL A O 1
ATOM 997 N N . LYS A 1 122 ? 39.628 2.169 -3.983 1.00 36.09 122 LYS A N 1
ATOM 998 C CA . LYS A 1 122 ? 40.692 1.169 -4.140 1.00 36.09 122 LYS A CA 1
ATOM 999 C C . LYS A 1 122 ? 41.174 0.749 -2.747 1.00 36.09 122 LYS A C 1
ATOM 1001 O O . LYS A 1 122 ? 42.086 1.364 -2.207 1.00 36.09 122 LYS A O 1
ATOM 1006 N N . VAL A 1 123 ? 40.539 -0.256 -2.157 1.00 42.00 123 VAL A N 1
ATOM 1007 C CA . VAL A 1 123 ? 41.028 -0.911 -0.941 1.00 42.00 123 VAL A CA 1
ATOM 1008 C C . VAL A 1 123 ? 41.655 -2.239 -1.343 1.00 42.00 123 VAL A C 1
ATOM 1010 O O . VAL A 1 123 ? 41.107 -2.964 -2.175 1.00 42.00 123 VAL A O 1
ATOM 1013 N N . ASP A 1 124 ? 42.827 -2.522 -0.778 1.00 43.22 124 ASP A N 1
ATOM 1014 C CA . ASP A 1 124 ? 43.591 -3.740 -1.015 1.00 43.22 124 ASP A CA 1
ATOM 1015 C C . ASP A 1 124 ? 42.739 -5.009 -0.836 1.00 43.22 124 ASP A C 1
ATOM 1017 O O . ASP A 1 124 ? 41.931 -5.132 0.085 1.00 43.22 124 ASP A O 1
ATOM 1021 N N . ASN A 1 125 ? 42.953 -5.976 -1.734 1.00 46.81 125 ASN A N 1
ATOM 1022 C CA . ASN A 1 125 ? 42.116 -7.158 -1.995 1.00 46.81 125 ASN A CA 1
ATOM 1023 C C . ASN A 1 125 ? 41.852 -8.113 -0.806 1.00 46.81 125 ASN A C 1
ATOM 1025 O O . ASN A 1 125 ? 41.136 -9.098 -0.982 1.00 46.81 125 ASN A O 1
ATOM 1029 N N . ASN A 1 126 ? 42.396 -7.865 0.388 1.00 43.38 126 ASN A N 1
ATOM 1030 C CA . ASN A 1 126 ? 42.374 -8.818 1.503 1.00 43.38 126 ASN A CA 1
ATOM 1031 C C . ASN A 1 126 ? 41.338 -8.523 2.606 1.00 43.38 126 ASN A C 1
ATOM 1033 O O . ASN A 1 126 ? 41.298 -9.260 3.590 1.00 43.38 126 ASN A O 1
ATOM 1037 N N . SER A 1 127 ? 40.471 -7.513 2.462 1.00 49.09 127 SER A N 1
ATOM 1038 C CA . SER A 1 127 ? 39.443 -7.187 3.475 1.00 49.09 127 SER A CA 1
ATOM 1039 C C . SER A 1 127 ? 38.045 -6.865 2.918 1.00 49.09 127 SER A C 1
ATOM 1041 O O . SER A 1 127 ? 37.247 -6.213 3.588 1.00 49.09 127 SER A O 1
ATOM 1043 N N . LEU A 1 128 ? 37.704 -7.332 1.712 1.00 48.00 128 LEU A N 1
ATOM 1044 C CA . LEU A 1 128 ? 36.386 -7.079 1.112 1.00 48.00 128 LEU A CA 1
ATOM 1045 C C . LEU A 1 128 ? 35.310 -8.027 1.677 1.00 48.00 128 LEU A C 1
ATOM 1047 O O . LEU A 1 128 ? 35.343 -9.239 1.448 1.00 48.00 128 LEU A O 1
ATOM 1051 N N . SER A 1 129 ? 34.326 -7.474 2.389 1.00 47.38 129 SER A N 1
ATOM 1052 C CA . SER A 1 129 ? 33.149 -8.200 2.876 1.00 47.38 129 SER A CA 1
ATOM 1053 C C . SER A 1 129 ? 32.192 -8.603 1.739 1.00 47.38 129 SER A C 1
ATOM 1055 O O . SER A 1 129 ? 32.145 -8.014 0.656 1.00 47.38 129 SER A O 1
ATOM 1057 N N . LEU A 1 130 ? 31.437 -9.683 1.969 1.00 48.00 130 LEU A N 1
ATOM 1058 C CA . LEU A 1 130 ? 30.488 -10.249 1.005 1.00 48.00 130 LEU A CA 1
ATOM 1059 C C . LEU A 1 130 ? 29.186 -9.441 0.959 1.00 48.00 130 LEU A C 1
ATOM 1061 O O . LEU A 1 130 ? 28.491 -9.326 1.974 1.00 48.00 130 LEU A O 1
ATOM 1065 N N . ALA A 1 131 ? 28.787 -9.009 -0.240 1.00 47.44 131 ALA A N 1
ATOM 1066 C CA . ALA A 1 131 ? 27.540 -8.285 -0.458 1.00 47.44 131 ALA A CA 1
ATOM 1067 C C . ALA A 1 131 ? 26.328 -9.144 -0.046 1.00 47.44 131 ALA A C 1
ATOM 1069 O O . ALA A 1 131 ? 26.171 -10.294 -0.471 1.00 47.44 131 ALA A O 1
ATOM 1070 N N . SER A 1 132 ? 25.466 -8.584 0.805 1.00 42.12 132 SER A N 1
ATOM 1071 C CA . SER A 1 132 ? 24.306 -9.286 1.383 1.00 42.12 132 SER A CA 1
ATOM 1072 C C . SER A 1 132 ? 22.956 -8.651 1.093 1.00 42.12 132 SER A C 1
ATOM 1074 O O . SER A 1 132 ? 21.921 -9.305 1.207 1.00 42.12 132 SER A O 1
ATOM 1076 N N . GLN A 1 133 ? 22.971 -7.393 0.679 1.00 40.34 133 GLN A N 1
ATOM 1077 C CA . GLN A 1 133 ? 21.804 -6.592 0.356 1.00 40.34 133 GLN A CA 1
ATOM 1078 C C . GLN A 1 133 ? 22.167 -5.723 -0.853 1.00 40.34 133 GLN A C 1
ATOM 1080 O O . GLN A 1 133 ? 23.343 -5.434 -1.076 1.00 40.34 133 GLN A O 1
ATOM 1085 N N . VAL A 1 134 ? 21.172 -5.350 -1.653 1.00 41.19 134 VAL A N 1
ATOM 1086 C CA . VAL A 1 134 ? 21.297 -4.310 -2.682 1.00 41.19 134 VAL A CA 1
ATOM 1087 C C . VAL A 1 134 ? 20.528 -3.109 -2.150 1.00 41.19 134 VAL A C 1
ATOM 1089 O O . VAL A 1 134 ? 19.311 -3.205 -2.001 1.00 41.19 134 VAL A O 1
ATOM 1092 N N . LEU A 1 135 ? 21.242 -2.039 -1.803 1.00 40.22 135 LEU A N 1
ATOM 1093 C CA . LEU A 1 135 ? 20.675 -0.835 -1.201 1.00 40.22 135 LEU A CA 1
ATOM 1094 C C . LEU A 1 135 ? 20.447 0.235 -2.285 1.00 40.22 135 LEU A C 1
ATOM 1096 O O . LEU A 1 135 ? 21.125 0.268 -3.310 1.00 40.22 135 LEU A O 1
ATOM 1100 N N . LEU A 1 136 ? 19.460 1.098 -2.068 1.00 34.97 136 LEU A N 1
ATOM 1101 C CA . LEU A 1 136 ? 19.040 2.168 -2.969 1.00 34.97 136 LEU A CA 1
ATOM 1102 C C . LEU A 1 136 ? 18.850 3.422 -2.092 1.00 34.97 136 LEU A C 1
ATOM 1104 O O . LEU A 1 136 ? 18.262 3.327 -1.016 1.00 34.97 136 LEU A O 1
ATOM 1108 N N . PHE A 1 137 ? 19.464 4.553 -2.453 1.00 34.12 137 PHE A N 1
ATOM 1109 C CA . PHE A 1 137 ? 19.618 5.702 -1.543 1.00 34.12 137 PHE A CA 1
ATOM 1110 C C . PHE A 1 137 ? 18.304 6.471 -1.292 1.00 34.12 137 PHE A C 1
ATOM 1112 O O . PHE A 1 137 ? 17.602 6.811 -2.241 1.00 34.12 137 PHE A O 1
ATOM 1119 N N . MET A 1 138 ? 18.058 6.852 -0.027 1.00 29.61 138 MET A N 1
ATOM 1120 C CA . MET A 1 138 ? 17.105 7.897 0.385 1.00 29.61 138 MET A CA 1
ATOM 1121 C C . MET A 1 138 ? 17.742 8.840 1.404 1.00 29.61 138 MET A C 1
ATOM 1123 O O . MET A 1 138 ? 18.271 8.390 2.420 1.00 29.61 138 MET A O 1
ATOM 1127 N N . LEU A 1 139 ? 17.624 10.146 1.173 1.00 24.80 139 LEU A N 1
ATOM 1128 C CA . LEU A 1 139 ? 17.898 11.170 2.179 1.00 24.80 139 LEU A CA 1
ATOM 1129 C C . LEU A 1 139 ? 16.770 11.184 3.228 1.00 24.80 139 LEU A C 1
ATOM 1131 O O . LEU A 1 139 ? 15.601 11.277 2.863 1.00 24.80 139 LEU A O 1
ATOM 1135 N N . ILE A 1 140 ? 17.108 11.155 4.520 1.00 27.22 140 ILE A N 1
ATOM 1136 C CA . ILE A 1 140 ? 16.147 11.340 5.619 1.00 27.22 140 ILE A CA 1
ATOM 1137 C C . ILE A 1 140 ? 16.542 12.589 6.415 1.00 27.22 140 ILE A C 1
ATOM 1139 O O . ILE A 1 140 ? 17.640 12.650 6.962 1.00 27.22 140 ILE A O 1
ATOM 1143 N N . CYS A 1 141 ? 15.626 13.557 6.526 1.00 26.05 141 CYS A N 1
ATOM 1144 C CA . CYS A 1 141 ? 15.641 14.595 7.560 1.00 26.05 141 CYS A CA 1
ATOM 1145 C C . CYS A 1 141 ? 14.213 14.830 8.092 1.00 26.05 141 CYS A C 1
ATOM 1147 O O . CYS A 1 141 ? 13.225 14.503 7.441 1.00 26.05 141 CYS A O 1
ATOM 1149 N N . ILE A 1 142 ? 14.131 15.319 9.326 1.00 30.95 142 ILE A N 1
ATOM 1150 C CA . ILE A 1 142 ? 13.012 15.195 10.262 1.00 30.95 142 ILE A CA 1
ATOM 1151 C C . ILE A 1 142 ? 12.010 16.370 10.138 1.00 30.95 142 ILE A C 1
ATOM 1153 O O . ILE A 1 142 ? 12.394 17.529 10.036 1.00 30.95 142 ILE A O 1
ATOM 1157 N N . ILE A 1 143 ? 10.714 16.028 10.223 1.00 41.97 143 ILE A N 1
ATOM 1158 C CA . ILE A 1 143 ? 9.504 16.852 10.483 1.00 41.97 143 ILE A CA 1
ATOM 1159 C C . ILE A 1 143 ? 8.975 17.778 9.367 1.00 41.97 143 ILE A C 1
ATOM 1161 O O . ILE A 1 143 ? 7.782 18.087 9.398 1.00 41.97 143 ILE A O 1
ATOM 1165 N N . VAL A 1 144 ? 9.736 18.122 8.325 1.00 50.62 144 VAL A N 1
ATOM 1166 C CA . VAL A 1 144 ? 9.143 18.765 7.130 1.00 50.62 144 VAL A CA 1
ATOM 1167 C C . VAL A 1 144 ? 8.856 17.689 6.084 1.00 50.62 144 VAL A C 1
ATOM 1169 O O . VAL A 1 144 ? 9.769 16.961 5.700 1.00 50.62 144 VAL A O 1
ATOM 1172 N N . PRO A 1 145 ? 7.604 17.535 5.619 1.00 65.12 145 PRO A N 1
ATOM 1173 C CA . PRO A 1 145 ? 7.234 16.410 4.767 1.00 65.12 145 PRO A CA 1
ATOM 1174 C C . PRO A 1 145 ? 7.681 16.632 3.299 1.00 65.12 145 PRO A C 1
ATOM 1176 O O . PRO A 1 145 ? 7.420 15.815 2.419 1.00 65.12 145 PRO A O 1
ATOM 1179 N N . TYR A 1 146 ? 8.426 17.708 3.046 1.00 72.88 146 TYR A N 1
ATOM 1180 C CA . TYR A 1 146 ? 9.096 18.027 1.795 1.00 72.88 146 TYR A CA 1
ATOM 1181 C C . TYR A 1 146 ? 10.445 18.716 2.066 1.00 72.88 146 TYR A C 1
ATOM 1183 O O . TYR A 1 146 ? 10.693 19.223 3.159 1.00 72.88 146 TYR A O 1
ATOM 1191 N N . PHE A 1 147 ? 11.301 18.803 1.052 1.00 74.50 147 PHE A N 1
ATOM 1192 C CA . PHE A 1 147 ? 12.501 19.645 1.063 1.00 74.50 147 PHE A CA 1
ATOM 1193 C C . PHE A 1 147 ? 12.609 20.443 -0.238 1.00 74.50 147 PHE A C 1
ATOM 1195 O O . PHE A 1 147 ? 12.044 20.057 -1.258 1.00 74.50 147 PHE A O 1
ATOM 1202 N N . SER A 1 148 ? 13.303 21.581 -0.225 1.00 75.69 148 SER A N 1
ATOM 1203 C CA . SER A 1 148 ? 13.489 22.378 -1.444 1.00 75.69 148 SER A CA 1
ATOM 1204 C C . SER A 1 148 ? 14.373 21.647 -2.450 1.00 75.69 148 SER A C 1
ATOM 1206 O O . SER A 1 148 ? 15.403 21.078 -2.080 1.00 75.69 148 SER A O 1
ATOM 1208 N N . HIS A 1 149 ? 14.012 21.723 -3.730 1.00 77.88 149 HIS A N 1
ATOM 1209 C CA . HIS A 1 149 ? 14.805 21.149 -4.808 1.00 77.88 149 HIS A CA 1
ATOM 1210 C C . HIS A 1 149 ? 16.245 21.700 -4.752 1.00 77.88 149 HIS A C 1
ATOM 1212 O O . HIS A 1 149 ? 16.447 22.899 -4.521 1.00 77.88 149 HIS A O 1
ATOM 1218 N N . PRO A 1 150 ? 17.278 20.855 -4.929 1.00 70.25 150 PRO A N 1
ATOM 1219 C CA . PRO A 1 150 ? 18.666 21.261 -4.714 1.00 70.25 150 PRO A CA 1
ATOM 1220 C C . PRO A 1 150 ? 19.105 22.402 -5.646 1.00 70.25 150 PRO A C 1
ATOM 1222 O O . PRO A 1 150 ? 19.794 23.304 -5.176 1.00 70.25 150 PRO A O 1
ATOM 1225 N N . ILE A 1 151 ? 18.631 22.403 -6.900 1.00 76.31 151 ILE A N 1
ATOM 1226 C CA . ILE A 1 151 ? 18.906 23.442 -7.918 1.00 76.31 151 ILE A CA 1
ATOM 1227 C C . ILE A 1 151 ? 17.959 24.642 -7.819 1.00 76.31 151 ILE A C 1
ATOM 1229 O O . ILE A 1 151 ? 18.380 25.787 -7.916 1.00 76.31 151 ILE A O 1
ATOM 1233 N N . ASP A 1 152 ? 16.663 24.378 -7.667 1.00 78.69 152 ASP A N 1
ATOM 1234 C CA . ASP A 1 152 ? 15.604 25.361 -7.863 1.00 78.69 152 ASP A CA 1
ATOM 1235 C C . ASP A 1 152 ? 14.847 25.500 -6.550 1.00 78.69 152 ASP A C 1
ATOM 1237 O O . ASP A 1 152 ? 13.898 24.771 -6.273 1.00 78.69 152 ASP A O 1
ATOM 1241 N N . LYS A 1 153 ? 15.299 26.424 -5.702 1.00 79.06 153 LYS A N 1
ATOM 1242 C CA . LYS A 1 153 ? 14.770 26.569 -4.340 1.00 79.06 153 LYS A CA 1
ATOM 1243 C C . LYS A 1 153 ? 13.282 26.933 -4.292 1.00 79.06 153 LYS A C 1
ATOM 1245 O O . LYS A 1 153 ? 12.681 26.777 -3.232 1.00 79.06 153 LYS A O 1
ATOM 1250 N N . SER A 1 154 ? 12.695 27.365 -5.415 1.00 81.19 154 SER A N 1
ATOM 1251 C CA . SER A 1 154 ? 11.257 27.630 -5.537 1.00 81.19 154 SER A CA 1
ATOM 1252 C C . SER A 1 154 ? 10.406 26.355 -5.580 1.00 81.19 154 SER A C 1
ATOM 1254 O O . SER A 1 154 ? 9.221 26.401 -5.259 1.00 81.19 154 SER A O 1
ATOM 1256 N N . LYS A 1 155 ? 11.002 25.207 -5.929 1.00 78.62 155 LYS A N 1
ATOM 1257 C CA . LYS A 1 155 ? 10.315 23.914 -6.029 1.00 78.62 155 LYS A CA 1
ATOM 1258 C C . LYS A 1 155 ? 10.512 23.072 -4.780 1.00 78.62 155 LYS A C 1
ATOM 1260 O O . LYS A 1 155 ? 11.574 23.093 -4.154 1.00 78.62 155 LYS A O 1
ATOM 1265 N N . ARG A 1 156 ? 9.501 22.270 -4.456 1.00 82.31 156 ARG A N 1
ATOM 1266 C CA . ARG A 1 156 ? 9.502 21.336 -3.327 1.00 82.31 156 ARG A CA 1
ATOM 1267 C C . ARG A 1 156 ? 9.537 19.894 -3.822 1.00 82.31 156 ARG A C 1
ATOM 1269 O O . ARG A 1 156 ? 8.920 19.552 -4.824 1.00 82.31 156 ARG A O 1
ATOM 1276 N N . ILE A 1 157 ? 10.260 19.052 -3.098 1.00 79.69 157 ILE A N 1
ATOM 1277 C CA . ILE A 1 157 ? 10.308 17.603 -3.274 1.00 79.69 157 ILE A CA 1
ATOM 1278 C C . ILE A 1 157 ? 9.598 16.985 -2.078 1.00 79.69 157 ILE A C 1
ATOM 1280 O O . ILE A 1 157 ? 10.060 17.118 -0.947 1.00 79.69 157 ILE A O 1
ATOM 1284 N N . TYR A 1 158 ? 8.473 16.329 -2.338 1.00 82.75 158 TYR A N 1
ATOM 1285 C CA . TYR A 1 158 ? 7.612 15.725 -1.327 1.00 82.75 158 TYR A CA 1
ATOM 1286 C C . TYR A 1 158 ? 8.027 14.284 -1.031 1.00 82.75 158 TYR A C 1
ATOM 1288 O O . TYR A 1 158 ? 8.391 13.540 -1.940 1.00 82.75 158 TYR A O 1
ATOM 1296 N N . ILE A 1 159 ? 7.948 13.885 0.239 1.00 83.06 159 ILE A N 1
ATOM 1297 C CA . ILE A 1 159 ? 8.361 12.555 0.703 1.00 83.06 159 ILE A CA 1
ATOM 1298 C C . ILE A 1 159 ? 7.129 11.707 1.018 1.00 83.06 159 ILE A C 1
ATOM 1300 O O . ILE A 1 159 ? 6.370 12.022 1.930 1.00 83.06 159 ILE A O 1
ATOM 1304 N N . PHE A 1 160 ? 6.949 10.588 0.323 1.00 84.94 160 PHE A N 1
ATOM 1305 C CA . PHE A 1 160 ? 5.883 9.635 0.628 1.00 84.94 160 PHE A CA 1
ATOM 1306 C C . PHE A 1 160 ? 6.462 8.337 1.186 1.00 84.94 160 PHE A C 1
ATOM 1308 O O . PHE A 1 160 ? 7.393 7.761 0.630 1.00 84.94 160 PHE A O 1
ATOM 1315 N N . TYR A 1 161 ? 5.887 7.870 2.289 1.00 88.56 161 TYR A N 1
ATOM 1316 C CA . TYR A 1 161 ? 6.089 6.518 2.792 1.00 88.56 161 TYR A CA 1
ATOM 1317 C C . TYR A 1 161 ? 5.101 5.569 2.129 1.00 88.56 161 TYR A C 1
ATOM 1319 O O . TYR A 1 161 ? 3.967 5.939 1.827 1.00 88.56 161 TYR A O 1
ATOM 1327 N N . ASP A 1 162 ? 5.475 4.305 1.977 1.00 88.00 162 ASP A N 1
ATOM 1328 C CA . ASP A 1 162 ? 4.539 3.341 1.422 1.00 88.00 162 ASP A CA 1
ATOM 1329 C C . ASP A 1 162 ? 3.370 3.032 2.372 1.00 88.00 162 ASP A C 1
ATOM 1331 O O . ASP A 1 162 ? 3.536 2.471 3.462 1.00 88.00 162 ASP A O 1
ATOM 1335 N N . ALA A 1 163 ? 2.159 3.359 1.920 1.00 91.69 163 ALA A N 1
ATOM 1336 C CA . ALA A 1 163 ? 0.926 3.158 2.670 1.00 91.69 163 ALA A CA 1
ATOM 1337 C C . ALA A 1 163 ? 0.667 1.673 2.982 1.00 91.69 163 ALA A C 1
ATOM 1339 O O . ALA A 1 163 ? 0.165 1.351 4.063 1.00 91.69 163 ALA A O 1
ATOM 1340 N N . CYS A 1 164 ? 1.050 0.751 2.088 1.00 90.94 164 CYS A N 1
ATOM 1341 C CA . CYS A 1 164 ? 0.914 -0.690 2.314 1.00 90.94 164 CYS A CA 1
ATOM 1342 C C . CYS A 1 164 ? 1.783 -1.147 3.503 1.00 90.94 164 CYS A C 1
ATOM 1344 O O . CYS A 1 164 ? 1.334 -1.932 4.350 1.00 90.94 164 CYS A O 1
ATOM 1346 N N . HIS A 1 165 ? 3.012 -0.639 3.620 1.00 89.88 165 HIS A N 1
ATOM 1347 C CA . HIS A 1 165 ? 3.867 -0.836 4.790 1.00 89.88 165 HIS A CA 1
ATOM 1348 C C . HIS A 1 165 ? 3.319 -0.185 6.053 1.00 89.88 165 HIS A C 1
ATOM 1350 O O . HIS A 1 165 ? 3.306 -0.845 7.098 1.00 89.88 165 HIS A O 1
ATOM 1356 N N . MET A 1 166 ? 2.825 1.051 5.973 1.00 94.31 166 MET A N 1
ATOM 1357 C CA . MET A 1 166 ? 2.259 1.730 7.140 1.00 94.31 166 MET A CA 1
ATOM 1358 C C . MET A 1 166 ? 1.054 0.961 7.697 1.00 94.31 166 MET A C 1
ATOM 1360 O O . MET A 1 166 ? 0.995 0.696 8.898 1.00 94.31 166 MET A O 1
ATOM 1364 N N . LEU A 1 167 ? 0.168 0.453 6.834 1.00 95.62 167 LEU A N 1
ATOM 1365 C CA . LEU A 1 167 ? -0.982 -0.359 7.244 1.00 95.62 167 LEU A CA 1
ATOM 1366 C C . LEU A 1 167 ? -0.567 -1.669 7.935 1.00 95.62 167 LEU A C 1
ATOM 1368 O O . LEU A 1 167 ? -1.143 -2.062 8.954 1.00 95.62 167 LEU A O 1
ATOM 1372 N N . LYS A 1 168 ? 0.485 -2.336 7.429 1.00 94.38 168 LYS A N 1
ATOM 1373 C CA . LYS A 1 168 ? 1.069 -3.519 8.087 1.00 94.38 168 LYS A CA 1
ATOM 1374 C C . LYS A 1 168 ? 1.556 -3.181 9.497 1.00 94.38 168 LYS A C 1
ATOM 1376 O O . LYS A 1 168 ? 1.386 -4.010 10.392 1.00 94.38 168 LYS A O 1
ATOM 1381 N N . LEU A 1 169 ? 2.161 -2.008 9.699 1.00 94.88 169 LEU A N 1
ATOM 1382 C CA . LEU A 1 169 ? 2.607 -1.545 11.015 1.00 94.88 169 LEU A CA 1
ATOM 1383 C C . LEU A 1 169 ? 1.428 -1.246 11.948 1.00 94.88 169 LEU A C 1
ATOM 1385 O O . LEU A 1 169 ? 1.511 -1.641 13.107 1.00 94.88 169 LEU A O 1
ATOM 1389 N N . MET A 1 170 ? 0.327 -0.667 11.456 1.00 95.12 170 MET A N 1
ATOM 1390 C CA . MET A 1 170 ? -0.879 -0.406 12.267 1.00 95.12 170 MET A CA 1
ATOM 1391 C C . MET A 1 170 ? -1.486 -1.686 12.811 1.00 95.12 170 MET A C 1
ATOM 1393 O O . MET A 1 170 ? -1.638 -1.821 14.023 1.00 95.12 170 MET A O 1
ATOM 1397 N N . ARG A 1 171 ? -1.712 -2.678 11.943 1.00 95.81 171 ARG A N 1
ATOM 1398 C CA . ARG A 1 171 ? -2.166 -4.009 12.370 1.00 95.81 171 ARG A CA 1
ATOM 1399 C C . ARG A 1 171 ? -1.220 -4.602 13.420 1.00 95.81 171 ARG A C 1
ATOM 1401 O O . ARG A 1 171 ? -1.667 -5.153 14.419 1.00 95.81 171 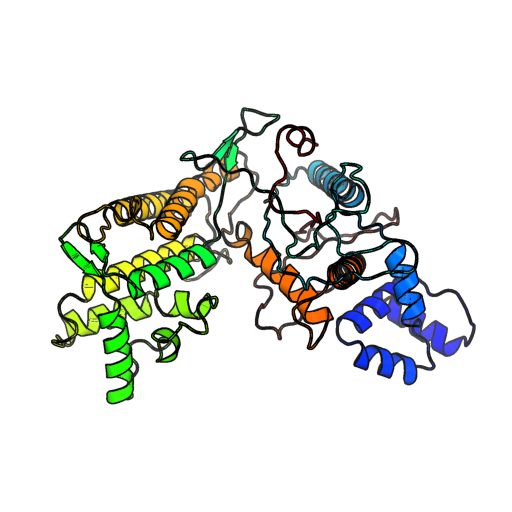ARG A O 1
ATOM 1408 N N . ASN A 1 172 ? 0.094 -4.501 13.204 1.00 94.56 172 ASN A N 1
ATOM 1409 C CA . ASN A 1 172 ? 1.066 -5.032 14.160 1.00 94.56 172 ASN A CA 1
ATOM 1410 C C . ASN A 1 172 ? 1.005 -4.297 15.509 1.00 94.56 172 ASN A C 1
ATOM 1412 O O . ASN A 1 172 ? 1.170 -4.952 16.535 1.00 94.56 172 ASN A O 1
ATOM 1416 N N . ALA A 1 173 ? 0.798 -2.977 15.508 1.00 94.19 173 ALA A N 1
ATOM 1417 C CA . ALA A 1 173 ? 0.732 -2.155 16.711 1.00 94.19 173 ALA A CA 1
ATOM 1418 C C . ALA A 1 173 ? -0.458 -2.557 17.587 1.00 94.19 173 ALA A C 1
ATOM 1420 O O . ALA A 1 173 ? -0.239 -2.981 18.720 1.00 94.19 173 ALA A O 1
ATOM 1421 N N . ILE A 1 174 ? -1.675 -2.563 17.027 1.00 94.88 174 ILE A N 1
ATOM 1422 C CA . ILE A 1 174 ? -2.879 -2.947 17.781 1.00 94.88 174 ILE A CA 1
ATOM 1423 C C . ILE A 1 174 ? -2.844 -4.404 18.250 1.00 94.88 174 ILE A C 1
ATOM 1425 O O . ILE A 1 174 ? -3.408 -4.730 19.285 1.00 94.88 174 ILE A O 1
ATOM 1429 N N . SER A 1 175 ? -2.156 -5.297 17.523 1.00 94.94 175 SER A N 1
ATOM 1430 C CA . SER A 1 175 ? -2.007 -6.699 17.945 1.00 94.94 175 SER A CA 1
ATOM 1431 C C . SER A 1 175 ? -1.090 -6.887 19.157 1.00 94.94 175 SER A C 1
ATOM 1433 O O . SER A 1 175 ? -1.146 -7.935 19.798 1.00 94.94 175 SER A O 1
ATOM 1435 N N . LYS A 1 176 ? -0.207 -5.915 19.420 1.00 93.44 176 LYS A N 1
ATOM 1436 C CA . LYS A 1 176 ? 0.807 -5.982 20.477 1.00 93.44 176 LYS A CA 1
ATOM 1437 C C . LYS A 1 176 ? 0.353 -5.297 21.756 1.00 93.44 176 LYS A C 1
ATOM 1439 O O . LYS A 1 176 ? 0.587 -5.832 22.830 1.00 93.44 176 LYS A O 1
ATOM 1444 N N . GLU A 1 177 ? -0.224 -4.111 21.627 1.00 93.81 177 GLU A N 1
ATOM 1445 C CA . GLU A 1 177 ? -0.578 -3.242 22.746 1.00 93.81 177 GLU A CA 1
ATOM 1446 C C . GLU A 1 177 ? -1.953 -2.629 22.479 1.00 93.81 177 GLU A C 1
ATOM 1448 O O . GLU A 1 177 ? -2.283 -2.301 21.336 1.00 93.81 177 GLU A O 1
ATOM 1453 N N . ASN A 1 178 ? -2.739 -2.458 23.541 1.00 96.00 178 ASN A N 1
ATOM 1454 C CA . ASN A 1 178 ? -3.983 -1.702 23.457 1.00 96.00 178 ASN A CA 1
ATOM 1455 C C . ASN A 1 178 ? -3.662 -0.217 23.258 1.00 96.00 178 ASN A C 1
ATOM 1457 O O . ASN A 1 178 ? -2.757 0.329 23.895 1.00 96.00 178 ASN A O 1
ATOM 1461 N N . ILE A 1 179 ? -4.431 0.423 22.385 1.00 97.00 179 ILE A N 1
ATOM 1462 C CA . ILE A 1 179 ? -4.385 1.867 22.152 1.00 97.00 179 ILE A CA 1
ATOM 1463 C C . ILE A 1 179 ? -5.608 2.471 22.843 1.00 97.00 179 ILE A C 1
ATOM 1465 O O . ILE A 1 179 ? -6.642 1.815 22.935 1.00 97.00 179 ILE A O 1
ATOM 1469 N N . THR A 1 180 ? -5.514 3.700 23.327 1.00 96.88 180 THR A N 1
ATOM 1470 C CA . THR A 1 180 ? -6.665 4.471 23.804 1.00 96.88 180 THR A CA 1
ATOM 1471 C C . THR A 1 180 ? -6.891 5.676 22.905 1.00 96.88 180 THR A C 1
ATOM 1473 O O . THR A 1 180 ? -5.935 6.275 22.403 1.00 96.88 180 THR A O 1
ATOM 1476 N N . ASP A 1 181 ? -8.156 6.005 22.659 1.00 95.06 181 ASP A N 1
ATOM 1477 C CA . ASP A 1 181 ? -8.516 7.255 21.994 1.00 95.06 181 ASP A CA 1
ATOM 1478 C C . ASP A 1 181 ? -8.524 8.438 22.980 1.00 95.06 181 ASP A C 1
ATOM 1480 O O . ASP A 1 181 ? -8.232 8.286 24.170 1.00 95.06 181 ASP A O 1
ATOM 1484 N N . LYS A 1 182 ? -8.856 9.631 22.474 1.00 92.38 182 LYS A N 1
ATOM 1485 C CA . LYS A 1 182 ? -8.933 10.867 23.267 1.00 92.38 182 LYS A CA 1
ATOM 1486 C C . LYS A 1 182 ? -9.917 10.800 24.441 1.00 92.38 182 LYS A C 1
ATOM 1488 O O . LYS A 1 182 ? -9.759 11.553 25.395 1.00 92.38 182 LYS A O 1
ATOM 1493 N N . ASP A 1 183 ? -10.939 9.952 24.333 1.00 92.81 183 ASP A N 1
ATOM 1494 C CA . ASP A 1 183 ? -12.031 9.829 25.297 1.00 92.81 183 ASP A CA 1
ATOM 1495 C C . ASP A 1 183 ? -11.728 8.702 26.312 1.00 92.81 183 ASP A C 1
ATOM 1497 O O . ASP A 1 183 ? -12.530 8.418 27.197 1.00 92.81 183 ASP A O 1
ATOM 1501 N N . GLY A 1 184 ? -10.552 8.064 26.205 1.00 92.88 184 GLY A N 1
ATOM 1502 C CA . GLY A 1 184 ? -10.112 6.968 27.066 1.00 92.88 184 GLY A CA 1
ATOM 1503 C C . GLY A 1 184 ? -10.659 5.599 26.659 1.00 92.88 184 GLY A C 1
ATOM 1504 O O . GLY A 1 184 ? -10.413 4.614 27.358 1.00 92.88 184 GLY A O 1
ATOM 1505 N N . ASN A 1 185 ? -11.368 5.500 25.530 1.00 95.94 185 ASN A N 1
ATOM 1506 C CA . ASN A 1 185 ? -11.921 4.233 25.072 1.00 95.94 185 ASN A CA 1
ATOM 1507 C C . ASN A 1 185 ? -10.820 3.329 24.518 1.00 95.94 185 ASN A C 1
ATOM 1509 O O . ASN A 1 185 ? -9.899 3.772 23.824 1.00 95.94 185 ASN A O 1
ATOM 1513 N N . ILE A 1 186 ? -10.937 2.033 24.798 1.00 97.06 186 ILE A N 1
ATOM 1514 C CA . ILE A 1 186 ? -9.911 1.048 24.465 1.00 97.06 186 ILE A CA 1
ATOM 1515 C C . ILE A 1 186 ? -10.096 0.543 23.029 1.00 97.06 186 ILE A C 1
ATOM 1517 O O . ILE A 1 186 ? -11.113 -0.044 22.665 1.00 97.06 186 ILE A O 1
ATOM 1521 N N . ILE A 1 187 ? -9.045 0.681 22.230 1.00 98.06 187 ILE A N 1
ATOM 1522 C CA . ILE A 1 187 ? -8.871 0.042 20.929 1.00 98.06 187 ILE A CA 1
ATOM 1523 C C . ILE A 1 187 ? -8.068 -1.241 21.147 1.00 98.06 187 ILE A C 1
ATOM 1525 O O . ILE A 1 187 ? -6.887 -1.191 21.510 1.00 98.06 187 ILE A O 1
ATOM 1529 N N . SER A 1 188 ? -8.695 -2.401 20.932 1.00 97.00 188 SER A N 1
ATOM 1530 C CA . SER A 1 188 ? -8.089 -3.692 21.267 1.00 97.00 188 SER A CA 1
ATOM 1531 C C . SER A 1 188 ? -8.228 -4.751 20.181 1.00 97.00 188 SER A C 1
ATOM 1533 O O . SER A 1 188 ? -9.285 -4.966 19.590 1.00 97.00 188 SER A O 1
ATOM 1535 N N . TRP A 1 189 ? -7.149 -5.512 19.991 1.00 97.56 189 TRP A N 1
ATOM 1536 C CA . TRP A 1 189 ? -7.130 -6.700 19.138 1.00 97.56 189 TRP A CA 1
ATOM 1537 C C . TRP A 1 189 ? -8.012 -7.847 19.653 1.00 97.56 189 TRP A C 1
ATOM 1539 O O . TRP A 1 189 ? -8.314 -8.776 18.900 1.00 97.56 189 TRP A O 1
ATOM 1549 N N . THR A 1 190 ? -8.422 -7.818 20.923 1.00 97.50 190 THR A N 1
ATOM 1550 C CA . THR A 1 190 ? -9.316 -8.831 21.505 1.00 97.50 190 THR A CA 1
ATOM 1551 C C . THR A 1 190 ? -10.669 -8.853 20.801 1.00 97.50 190 THR A C 1
ATOM 1553 O O . THR A 1 190 ? -11.121 -9.933 20.435 1.00 97.50 190 THR A O 1
ATOM 1556 N N . PHE A 1 191 ? -11.250 -7.691 20.485 1.00 98.00 191 PHE A N 1
ATOM 1557 C CA . PHE A 1 191 ? -12.516 -7.603 19.752 1.00 98.00 191 PHE A CA 1
ATOM 1558 C C . PHE A 1 191 ? -12.438 -8.265 18.371 1.00 98.00 191 PHE A C 1
ATOM 1560 O O . PHE A 1 191 ? -13.362 -8.954 17.951 1.00 98.00 191 PHE A O 1
ATOM 1567 N N . LEU A 1 192 ? -11.299 -8.147 17.680 1.00 97.44 192 LEU A N 1
ATOM 1568 C CA . LEU A 1 192 ? -11.081 -8.804 16.386 1.00 97.44 192 LEU A CA 1
ATOM 1569 C C . LEU A 1 192 ? -10.967 -10.330 16.521 1.00 97.44 192 LEU A C 1
ATOM 1571 O O . LEU A 1 192 ? -11.442 -11.071 15.657 1.00 97.44 192 LEU A O 1
ATOM 1575 N N . LYS A 1 193 ? -10.349 -10.815 17.607 1.00 97.25 193 LYS A N 1
ATOM 1576 C CA . LYS A 1 193 ? -10.296 -12.250 17.928 1.00 97.25 193 LYS A CA 1
ATOM 1577 C C . LYS A 1 193 ? -11.683 -12.795 18.259 1.00 97.25 193 LYS A C 1
ATOM 1579 O O . LYS A 1 193 ? -12.046 -13.831 17.704 1.00 97.25 193 LYS A O 1
ATOM 1584 N N . GLU A 1 194 ? -12.450 -12.098 19.094 1.00 97.19 194 GLU A N 1
ATOM 1585 C CA . GLU A 1 194 ? -13.813 -12.503 19.451 1.00 97.19 194 GLU A CA 1
ATOM 1586 C C . GLU A 1 194 ? -14.753 -12.447 18.245 1.00 97.19 194 GLU A C 1
ATOM 1588 O O . GLU A 1 194 ? -15.527 -13.379 18.061 1.00 97.19 194 GLU A O 1
ATOM 1593 N N . LEU A 1 195 ? -14.626 -11.454 17.354 1.00 97.06 195 LEU A N 1
ATOM 1594 C CA . LEU A 1 195 ? -15.387 -11.406 16.099 1.00 97.06 195 LEU A CA 1
ATOM 1595 C C . LEU A 1 195 ? -15.143 -12.664 15.261 1.00 97.06 195 LEU A C 1
ATOM 1597 O O . LEU A 1 195 ? -16.075 -13.308 14.787 1.00 97.06 195 LEU A O 1
ATOM 1601 N N . VAL A 1 196 ? -13.879 -13.055 15.081 1.00 96.75 196 VAL A N 1
ATOM 1602 C CA . VAL A 1 196 ? -13.554 -14.280 14.340 1.00 96.75 196 VAL A CA 1
ATOM 1603 C C . VAL A 1 196 ? -14.052 -15.527 15.071 1.00 96.75 196 VAL A C 1
ATOM 1605 O O . VAL A 1 196 ? -14.501 -16.460 14.409 1.00 96.75 196 VAL A O 1
ATOM 1608 N N . ASN A 1 197 ? -13.971 -15.560 16.401 1.00 96.12 197 ASN A N 1
ATOM 1609 C CA . ASN A 1 197 ? -14.458 -16.673 17.209 1.00 96.12 197 ASN A CA 1
ATOM 1610 C C . ASN A 1 197 ? -15.975 -16.853 17.056 1.00 96.12 197 ASN A C 1
ATOM 1612 O O . ASN A 1 197 ? -16.411 -17.933 16.668 1.00 96.12 197 ASN A O 1
ATOM 1616 N N . LEU A 1 198 ? -16.746 -15.780 17.250 1.00 95.12 198 LEU A N 1
ATOM 1617 C CA . LEU A 1 198 ? -18.200 -15.760 17.100 1.00 95.12 198 LEU A CA 1
ATOM 1618 C C . LEU A 1 198 ? -18.620 -16.268 15.717 1.00 95.12 198 LEU A C 1
ATOM 1620 O O . LEU A 1 198 ? -19.406 -17.201 15.617 1.00 95.12 198 LEU A O 1
ATOM 1624 N N . GLN A 1 199 ? -18.011 -15.749 14.647 1.00 94.69 199 GLN A N 1
ATOM 1625 C CA . GLN A 1 199 ? -18.325 -16.199 13.286 1.00 94.69 199 GLN A CA 1
ATOM 1626 C C . GLN A 1 199 ? -18.018 -17.685 13.041 1.00 94.69 199 GLN A C 1
ATOM 1628 O O . GLN A 1 199 ? -18.673 -18.321 12.220 1.00 94.69 199 GLN A O 1
ATOM 1633 N N . ASN A 1 200 ? -17.008 -18.252 13.711 1.00 93.06 200 ASN A N 1
ATOM 1634 C CA . ASN A 1 200 ? -16.700 -19.679 13.582 1.00 93.06 200 ASN A CA 1
ATOM 1635 C C . ASN A 1 200 ? -17.682 -20.553 14.374 1.00 93.06 200 ASN A C 1
ATOM 1637 O O . ASN A 1 200 ? -17.963 -21.669 13.938 1.00 93.06 200 ASN A O 1
ATOM 1641 N N . VAL A 1 201 ? -18.167 -20.065 15.521 1.00 93.75 201 VAL A N 1
ATOM 1642 C CA . VAL A 1 201 ? -19.156 -20.754 16.363 1.00 93.75 201 VAL A CA 1
ATOM 1643 C C . VAL A 1 201 ? -20.521 -20.747 15.681 1.00 93.75 201 VAL A C 1
ATOM 1645 O O . VAL A 1 201 ? -21.072 -21.811 15.415 1.00 93.75 201 VAL A O 1
ATOM 1648 N N . GLU A 1 202 ? -21.004 -19.565 15.299 1.00 91.56 202 GLU A N 1
ATOM 1649 C CA . GLU A 1 202 ? -22.321 -19.378 14.675 1.00 91.56 202 GLU A CA 1
ATOM 1650 C C . GLU A 1 202 ? -22.367 -19.852 13.217 1.00 91.56 202 GLU A C 1
ATOM 1652 O O . GLU A 1 202 ? -23.434 -20.031 12.637 1.00 91.56 202 GLU A O 1
ATOM 1657 N N . LYS A 1 203 ? -21.199 -20.021 12.580 1.00 91.06 203 LYS A N 1
ATOM 1658 C CA . LYS A 1 203 ? -21.038 -20.298 11.138 1.00 91.06 203 LYS A CA 1
ATOM 1659 C C . LYS A 1 203 ? -21.655 -19.242 10.209 1.00 91.06 203 LYS A C 1
ATOM 1661 O O . LYS A 1 203 ? -21.688 -19.439 8.993 1.00 91.06 203 LYS A O 1
ATOM 1666 N N . LEU A 1 204 ? -22.081 -18.105 10.758 1.00 88.12 204 LEU A N 1
ATOM 1667 C CA . LEU A 1 204 ? -22.546 -16.928 10.035 1.00 88.12 204 LEU A CA 1
ATOM 1668 C C . LEU A 1 204 ? -21.473 -15.838 10.077 1.00 88.12 204 LEU A C 1
ATOM 1670 O O . LEU A 1 204 ? -20.880 -15.549 11.115 1.00 88.12 204 LEU A O 1
ATOM 1674 N N . HIS A 1 205 ? -21.205 -15.228 8.924 1.00 88.56 205 HIS A N 1
ATOM 1675 C CA . HIS A 1 205 ? -20.136 -14.244 8.769 1.00 88.56 205 HIS A CA 1
ATOM 1676 C C . HIS A 1 205 ? -20.696 -12.832 8.593 1.00 88.56 205 HIS A C 1
ATOM 1678 O O . HIS A 1 205 ? -21.000 -12.434 7.470 1.00 88.56 205 HIS A O 1
ATOM 1684 N N . VAL A 1 206 ? -20.752 -12.064 9.684 1.00 87.25 206 VAL A N 1
ATOM 1685 C CA . VAL A 1 206 ? -21.096 -10.629 9.657 1.00 87.25 206 VAL A CA 1
ATOM 1686 C C . VAL A 1 206 ? -20.023 -9.830 8.899 1.00 87.25 206 VAL A C 1
ATOM 1688 O O . VAL A 1 206 ? -20.331 -9.016 8.036 1.00 87.25 206 VAL A O 1
ATOM 1691 N N . ALA A 1 207 ? -18.743 -10.141 9.127 1.00 87.56 207 ALA A N 1
ATOM 1692 C CA . ALA A 1 207 ? -17.602 -9.640 8.366 1.00 87.56 207 ALA A CA 1
ATOM 1693 C C . ALA A 1 207 ? -17.079 -10.723 7.403 1.00 87.56 207 ALA A C 1
ATOM 1695 O O . ALA A 1 207 ? -16.279 -11.606 7.742 1.00 87.56 207 ALA A O 1
ATOM 1696 N N . ASN A 1 208 ? -17.501 -10.639 6.143 1.00 85.94 208 ASN A N 1
ATOM 1697 C CA . ASN A 1 208 ? -17.316 -11.702 5.152 1.00 85.94 208 ASN A CA 1
ATOM 1698 C C . ASN A 1 208 ? -15.857 -12.060 4.797 1.00 85.94 208 ASN A C 1
ATOM 1700 O O . ASN A 1 208 ? -15.640 -13.169 4.311 1.00 85.94 208 ASN A O 1
ATOM 1704 N N . LYS A 1 209 ? -14.855 -11.205 5.056 1.00 91.19 209 LYS A N 1
ATOM 1705 C CA . LYS A 1 209 ? -13.440 -11.446 4.683 1.00 91.19 209 LYS A CA 1
ATOM 1706 C C . LYS A 1 209 ? -12.536 -11.881 5.837 1.00 91.19 209 LYS A C 1
ATOM 1708 O O . LYS A 1 209 ? -11.648 -12.708 5.625 1.00 91.19 209 LYS A O 1
ATOM 1713 N N . ILE A 1 210 ? -12.747 -11.366 7.048 1.00 94.12 210 ILE A N 1
ATOM 1714 C CA . ILE A 1 210 ? -11.872 -11.666 8.187 1.00 94.12 210 ILE A CA 1
ATOM 1715 C C . ILE A 1 210 ? -12.052 -13.127 8.635 1.00 94.12 210 ILE A C 1
ATOM 1717 O O . ILE A 1 210 ? -13.158 -13.663 8.691 1.00 94.12 210 ILE A O 1
ATOM 1721 N N . ARG A 1 211 ? -10.943 -13.817 8.907 1.00 94.12 211 ARG A N 1
ATOM 1722 C CA . ARG A 1 211 ? -10.875 -15.261 9.221 1.00 94.12 211 ARG A CA 1
ATOM 1723 C C . ARG A 1 211 ? -9.771 -15.525 10.236 1.00 94.12 211 ARG A C 1
ATOM 1725 O O . ARG A 1 211 ? -8.934 -14.658 10.459 1.00 94.12 211 ARG A O 1
ATOM 1732 N N . LYS A 1 212 ? -9.670 -16.754 10.754 1.00 94.31 212 LYS A N 1
ATOM 1733 C CA . LYS A 1 212 ? -8.606 -17.174 11.692 1.00 94.31 212 LYS A CA 1
ATOM 1734 C C . LYS A 1 212 ? -7.189 -16.790 11.232 1.00 94.31 212 LYS A C 1
ATOM 1736 O O . LYS A 1 212 ? -6.400 -16.286 12.024 1.00 94.31 212 LYS A O 1
ATOM 1741 N N . ARG A 1 213 ? -6.907 -16.907 9.930 1.00 94.62 213 ARG A N 1
ATOM 1742 C CA . ARG A 1 213 ? -5.644 -16.480 9.296 1.00 94.62 213 ARG A CA 1
ATOM 1743 C C . ARG A 1 213 ? -5.300 -14.996 9.515 1.00 94.62 213 ARG A C 1
ATOM 1745 O O . ARG A 1 213 ? -4.130 -14.651 9.613 1.00 94.62 213 ARG A O 1
ATOM 1752 N N . HIS A 1 214 ? -6.309 -14.131 9.595 1.00 95.19 214 HIS A N 1
ATOM 1753 C CA . HIS A 1 214 ? -6.148 -12.688 9.792 1.00 95.19 214 HIS A CA 1
ATOM 1754 C C . HIS A 1 214 ? -5.741 -12.342 11.220 1.00 95.19 214 HIS A C 1
ATOM 1756 O O . HIS A 1 214 ? -4.889 -11.483 11.419 1.00 95.19 214 HIS A O 1
ATOM 1762 N N . VAL A 1 215 ? -6.319 -13.034 12.206 1.00 94.06 215 VAL A N 1
ATOM 1763 C CA . VAL A 1 215 ? -6.001 -12.820 13.624 1.00 94.06 215 VAL A CA 1
ATOM 1764 C C . VAL A 1 215 ? -4.724 -13.549 14.057 1.00 94.06 215 VAL A C 1
ATOM 1766 O O . VAL A 1 215 ? -4.043 -13.100 14.975 1.00 94.06 215 VAL A O 1
ATOM 1769 N N . GLN A 1 216 ? -4.358 -14.634 13.364 1.00 92.94 216 GLN A N 1
ATOM 1770 C CA . GLN A 1 216 ? -3.138 -15.429 13.570 1.00 92.94 216 GLN A CA 1
ATOM 1771 C C . GLN A 1 216 ? -2.093 -15.180 12.467 1.00 92.94 216 GLN A C 1
ATOM 1773 O O . GLN A 1 216 ? -1.481 -16.102 11.932 1.00 92.94 216 GLN A O 1
ATOM 1778 N N . PHE A 1 217 ? -1.883 -13.914 12.112 1.00 91.06 217 PHE A N 1
ATOM 1779 C CA . PHE A 1 217 ? -1.097 -13.510 10.943 1.00 91.06 217 PHE A CA 1
ATOM 1780 C C . PHE A 1 217 ? 0.433 -13.589 11.121 1.00 91.06 217 PHE A C 1
ATOM 1782 O O . PHE A 1 217 ? 1.158 -13.177 10.219 1.00 91.06 217 PHE A O 1
ATOM 1789 N N . PHE A 1 218 ? 0.960 -14.065 12.254 1.00 89.50 218 PHE A N 1
ATOM 1790 C CA . PHE A 1 218 ? 2.381 -13.930 12.625 1.00 89.50 218 PHE A CA 1
ATOM 1791 C C . PHE A 1 218 ? 3.361 -14.500 11.584 1.00 89.50 218 PHE A C 1
ATOM 1793 O O . PHE A 1 218 ? 4.342 -13.839 11.247 1.00 89.50 218 PHE A O 1
ATOM 1800 N N . ASN A 1 219 ? 3.044 -15.658 10.997 1.00 85.56 219 ASN A N 1
ATOM 1801 C CA . ASN A 1 219 ? 3.847 -16.281 9.933 1.00 85.56 219 ASN A CA 1
ATOM 1802 C C . ASN A 1 219 ? 3.698 -15.581 8.569 1.00 85.56 219 ASN A C 1
ATOM 1804 O O . ASN A 1 219 ? 4.444 -15.846 7.633 1.00 85.56 219 ASN A O 1
ATOM 1808 N N . GLU A 1 220 ? 2.730 -14.675 8.445 1.00 86.50 220 GLU A N 1
ATOM 1809 C CA . GLU A 1 220 ? 2.359 -13.977 7.214 1.00 86.50 220 GLU A CA 1
ATOM 1810 C C . GLU A 1 220 ? 2.332 -12.457 7.416 1.00 86.50 220 GLU A C 1
ATOM 1812 O O . GLU A 1 220 ? 1.620 -11.727 6.726 1.00 86.50 220 GLU A O 1
ATOM 1817 N N . LYS A 1 221 ? 3.149 -11.957 8.350 1.00 85.81 221 LYS A N 1
ATOM 1818 C CA . LYS A 1 221 ? 3.211 -10.545 8.754 1.00 85.81 221 LYS A CA 1
ATOM 1819 C C . LYS A 1 221 ? 3.440 -9.581 7.588 1.00 85.81 221 LYS A C 1
ATOM 1821 O O . LYS A 1 221 ? 2.966 -8.445 7.621 1.00 85.81 221 LYS A O 1
ATOM 1826 N N . MET A 1 222 ? 4.121 -10.029 6.539 1.00 83.06 222 MET A N 1
ATOM 1827 C CA . MET A 1 222 ? 4.401 -9.215 5.353 1.00 83.06 222 MET A CA 1
ATOM 1828 C C . MET A 1 222 ? 3.215 -9.091 4.390 1.00 83.06 222 MET A C 1
ATOM 1830 O O . MET A 1 222 ? 3.245 -8.239 3.506 1.00 83.06 222 MET A O 1
ATOM 1834 N N . LYS A 1 223 ? 2.153 -9.888 4.558 1.00 86.69 223 LYS A N 1
ATOM 1835 C CA . LYS A 1 223 ? 0.984 -9.849 3.679 1.00 86.69 223 LYS A CA 1
ATOM 1836 C C . LYS A 1 223 ? 0.114 -8.628 3.964 1.00 86.69 223 LYS A C 1
ATOM 1838 O O . LYS A 1 223 ? -0.529 -8.531 5.012 1.00 86.69 223 LYS A O 1
ATOM 1843 N N . VAL A 1 224 ? 0.096 -7.707 3.001 1.00 88.31 224 VAL A N 1
ATOM 1844 C CA . VAL A 1 224 ? -0.688 -6.463 3.048 1.00 88.31 224 VAL A CA 1
ATOM 1845 C C . VAL A 1 224 ? -2.184 -6.756 2.965 1.00 88.31 224 VAL A C 1
ATOM 1847 O O . VAL A 1 224 ? -2.957 -6.149 3.695 1.00 88.31 224 VAL A O 1
ATOM 1850 N N . ASN A 1 225 ? -2.603 -7.731 2.150 1.00 91.31 225 ASN A N 1
ATOM 1851 C CA . ASN A 1 225 ? -4.019 -8.088 2.019 1.00 91.31 225 ASN A CA 1
ATOM 1852 C C . ASN A 1 225 ? -4.644 -8.516 3.358 1.00 91.31 225 ASN A C 1
ATOM 1854 O O . ASN A 1 225 ? -5.764 -8.117 3.649 1.00 91.31 225 ASN A O 1
ATOM 1858 N N . LEU A 1 226 ? -3.904 -9.253 4.196 1.00 93.38 226 LEU A N 1
ATOM 1859 C CA . LEU A 1 226 ? -4.346 -9.606 5.546 1.00 93.38 226 LEU A CA 1
ATOM 1860 C C . LEU A 1 226 ? -4.444 -8.377 6.459 1.00 93.38 226 LEU A C 1
ATOM 1862 O O . LEU A 1 226 ? -5.283 -8.362 7.346 1.00 93.38 226 LEU A O 1
ATOM 1866 N N . ALA A 1 227 ? -3.596 -7.356 6.284 1.00 94.94 227 ALA A N 1
ATOM 1867 C CA . ALA A 1 227 ? -3.721 -6.108 7.043 1.00 94.94 227 ALA A CA 1
ATOM 1868 C C . ALA A 1 227 ? -4.963 -5.321 6.616 1.00 94.94 227 ALA A C 1
ATOM 1870 O O . ALA A 1 227 ? -5.783 -4.994 7.467 1.00 94.94 227 ALA A O 1
ATOM 1871 N N . ALA A 1 228 ? -5.126 -5.101 5.310 1.00 94.75 228 ALA A N 1
ATOM 1872 C CA . ALA A 1 228 ? -6.242 -4.346 4.748 1.00 94.75 228 ALA A CA 1
ATOM 1873 C C . ALA A 1 228 ? -7.598 -4.995 5.031 1.00 94.75 228 ALA A C 1
ATOM 1875 O O . ALA A 1 228 ? -8.556 -4.307 5.332 1.00 94.75 228 ALA A O 1
ATOM 1876 N N . GLN A 1 229 ? -7.698 -6.326 4.990 1.00 96.00 229 GLN A N 1
ATOM 1877 C CA . GLN A 1 229 ? -8.958 -7.005 5.309 1.00 96.00 229 GLN A CA 1
ATOM 1878 C C . GLN A 1 229 ? -9.294 -6.957 6.806 1.00 96.00 229 GLN A C 1
ATOM 1880 O O . GLN A 1 229 ? -10.471 -6.933 7.156 1.00 96.00 229 GLN A O 1
ATOM 1885 N N . THR A 1 230 ? -8.285 -6.928 7.682 1.00 96.44 230 THR A N 1
ATOM 1886 C CA . THR A 1 230 ? -8.490 -6.798 9.133 1.00 96.44 230 THR A CA 1
ATOM 1887 C C . THR A 1 230 ? -8.901 -5.383 9.530 1.00 96.44 230 THR A C 1
ATOM 1889 O O . THR A 1 230 ? -9.810 -5.225 10.333 1.00 96.44 230 THR A O 1
ATOM 1892 N N . LEU A 1 231 ? -8.242 -4.366 8.975 1.00 96.25 231 LEU A N 1
ATOM 1893 C CA . LEU A 1 231 ? -8.525 -2.952 9.224 1.00 96.25 231 LEU A CA 1
ATOM 1894 C C . LEU A 1 231 ? -9.420 -2.405 8.109 1.00 96.25 231 LEU A C 1
ATOM 1896 O O . LEU A 1 231 ? -8.970 -1.578 7.327 1.00 96.25 231 LEU A O 1
ATOM 1900 N N . SER A 1 232 ? -10.639 -2.937 7.992 1.00 96.25 232 SER A N 1
ATOM 1901 C CA . SER A 1 232 ? -11.574 -2.559 6.925 1.00 96.25 232 SER A CA 1
ATOM 1902 C C . SER A 1 232 ? -12.883 -1.999 7.460 1.00 96.25 232 SER A C 1
ATOM 1904 O O . SER A 1 232 ? -13.305 -2.340 8.567 1.00 96.25 232 SER A O 1
ATOM 1906 N N . ASN A 1 233 ? -13.579 -1.226 6.623 1.00 95.00 233 ASN A N 1
ATOM 1907 C CA . ASN A 1 233 ? -14.925 -0.732 6.908 1.00 95.00 233 ASN A CA 1
ATOM 1908 C C . ASN A 1 233 ? -15.917 -1.858 7.255 1.00 95.00 233 ASN A C 1
ATOM 1910 O O . ASN A 1 233 ? -16.661 -1.741 8.216 1.00 95.00 233 ASN A O 1
ATOM 1914 N N . LEU A 1 234 ? -15.848 -3.012 6.580 1.00 95.00 234 LEU A N 1
ATOM 1915 C CA . LEU A 1 234 ? -16.714 -4.162 6.895 1.00 95.00 234 LEU A CA 1
ATOM 1916 C C . LEU A 1 234 ? -16.477 -4.733 8.300 1.00 95.00 234 LEU A C 1
ATOM 1918 O O . LEU A 1 234 ? -17.397 -5.253 8.925 1.00 95.00 234 LEU A O 1
ATOM 1922 N N . VAL A 1 235 ? -15.234 -4.688 8.785 1.00 97.38 235 VAL A N 1
ATOM 1923 C CA . VAL A 1 235 ? -14.919 -5.095 10.160 1.00 97.38 235 VAL A CA 1
ATOM 1924 C C . VAL A 1 235 ? -15.434 -4.049 11.143 1.00 97.38 235 VAL A C 1
ATOM 1926 O O . VAL A 1 235 ? -15.972 -4.427 12.179 1.00 97.38 235 VAL A O 1
ATOM 1929 N N . ALA A 1 236 ? -15.317 -2.761 10.811 1.00 97.50 236 ALA A N 1
ATOM 1930 C CA . ALA A 1 236 ? -15.890 -1.688 11.615 1.00 97.50 236 ALA A CA 1
ATOM 1931 C C . ALA A 1 236 ? -17.411 -1.848 11.764 1.00 97.50 236 ALA A C 1
ATOM 1933 O O . ALA A 1 236 ? -17.895 -1.914 12.889 1.00 97.50 236 ALA A O 1
ATOM 1934 N N . ASP A 1 237 ? -18.134 -2.021 10.655 1.00 97.06 237 ASP A N 1
ATOM 1935 C CA . ASP A 1 237 ? -19.590 -2.198 10.651 1.00 97.06 237 ASP A CA 1
ATOM 1936 C C . ASP A 1 237 ? -20.013 -3.423 11.477 1.00 97.06 237 ASP A C 1
ATOM 1938 O O . ASP A 1 237 ? -20.948 -3.346 12.270 1.00 97.06 237 ASP A O 1
ATOM 1942 N N . ALA A 1 238 ? -19.287 -4.542 11.359 1.00 97.25 238 ALA A N 1
ATOM 1943 C CA . ALA A 1 238 ? -19.567 -5.745 12.141 1.00 97.25 238 ALA A CA 1
ATOM 1944 C C . ALA A 1 238 ? -19.376 -5.531 13.651 1.00 97.25 238 ALA A C 1
ATOM 1946 O O . ALA A 1 238 ? -20.180 -6.018 14.442 1.00 97.25 238 ALA A O 1
ATOM 1947 N N . LEU A 1 239 ? -18.325 -4.812 14.061 1.00 98.00 239 LEU A N 1
ATOM 1948 C CA . LEU A 1 239 ? -18.087 -4.490 15.471 1.00 98.00 239 LEU A CA 1
ATOM 1949 C C . LEU A 1 239 ? -19.164 -3.547 16.022 1.00 98.00 239 LEU A C 1
ATOM 1951 O O . LEU A 1 239 ? -19.657 -3.772 17.123 1.00 98.00 239 LEU A O 1
ATOM 1955 N N . THR A 1 240 ? -19.561 -2.535 15.248 1.00 97.69 240 THR A N 1
ATOM 1956 C CA . THR A 1 240 ? -20.638 -1.600 15.607 1.00 97.69 240 THR A CA 1
ATOM 1957 C C . THR A 1 240 ? -21.985 -2.314 15.742 1.00 97.69 240 THR A C 1
ATOM 1959 O O . THR A 1 240 ? -22.681 -2.102 16.732 1.00 97.69 240 THR A O 1
ATOM 1962 N N . PHE A 1 241 ? -22.320 -3.206 14.805 1.00 96.75 241 PHE A N 1
ATOM 1963 C CA . PHE A 1 241 ? -23.531 -4.031 14.858 1.00 96.75 241 PHE A CA 1
ATOM 1964 C C . PHE A 1 241 ? -23.567 -4.923 16.109 1.00 96.75 241 PHE A C 1
ATOM 1966 O O . PHE A 1 241 ? -24.578 -5.007 16.804 1.00 96.75 241 PHE A O 1
ATOM 1973 N N . LEU A 1 242 ? -22.443 -5.566 16.442 1.00 96.62 242 LEU A N 1
ATOM 1974 C CA . LEU A 1 242 ? -22.356 -6.440 17.614 1.00 96.62 242 LEU A CA 1
ATOM 1975 C C . LEU A 1 242 ? -22.506 -5.684 18.938 1.00 96.62 242 LEU A C 1
ATOM 1977 O O . LEU A 1 242 ? -23.097 -6.215 19.876 1.00 96.62 242 LEU A O 1
ATOM 1981 N N . GLU A 1 243 ? -21.991 -4.459 19.018 1.00 97.25 243 GLU A N 1
ATOM 1982 C CA . GLU A 1 243 ? -22.087 -3.642 20.227 1.00 97.25 243 GLU A CA 1
ATOM 1983 C C . GLU A 1 243 ? -23.457 -2.979 20.394 1.00 97.25 243 GLU A C 1
ATOM 1985 O O . GLU A 1 243 ? -24.026 -3.033 21.483 1.00 97.25 243 GLU A O 1
ATOM 1990 N N . TYR A 1 244 ? -23.991 -2.335 19.355 1.00 96.81 244 TYR A N 1
ATOM 1991 C CA . TYR A 1 244 ? -25.190 -1.505 19.503 1.00 96.81 244 TYR A CA 1
ATOM 1992 C C . TYR A 1 244 ? -26.489 -2.241 19.180 1.00 96.81 244 TYR A C 1
ATOM 1994 O O . TYR A 1 244 ? -27.473 -2.057 19.902 1.00 96.81 244 TYR A O 1
ATOM 2002 N N . ASP A 1 245 ? -26.493 -3.080 18.140 1.00 95.25 245 ASP A N 1
ATOM 2003 C CA . ASP A 1 245 ? -27.707 -3.749 17.667 1.00 95.25 245 ASP A CA 1
ATOM 2004 C C . ASP A 1 245 ? -27.933 -5.075 18.402 1.00 95.25 245 ASP A C 1
ATOM 2006 O O . ASP A 1 245 ? -29.001 -5.288 18.976 1.00 95.25 245 ASP A O 1
ATOM 2010 N N . LEU A 1 246 ? -26.916 -5.948 18.449 1.00 93.88 246 LEU A N 1
ATOM 2011 C CA . LEU A 1 246 ? -26.998 -7.224 19.177 1.00 93.88 246 LEU A CA 1
ATOM 2012 C C . LEU A 1 246 ? -26.669 -7.104 20.669 1.00 93.88 246 LEU A C 1
ATOM 2014 O O . LEU A 1 246 ? -27.103 -7.947 21.451 1.00 93.88 246 LEU A O 1
ATOM 2018 N N . LYS A 1 247 ? -25.938 -6.056 21.073 1.00 95.50 247 LYS A N 1
ATOM 2019 C CA . LYS A 1 247 ? -25.536 -5.801 22.470 1.00 95.50 247 LYS A CA 1
ATOM 2020 C C . LYS A 1 247 ? -24.824 -6.988 23.114 1.00 95.50 247 LYS A C 1
ATOM 2022 O O . LYS A 1 247 ? -25.030 -7.310 24.285 1.00 95.50 247 LYS A O 1
ATOM 2027 N N . GLU A 1 248 ? -23.958 -7.632 22.341 1.00 93.44 248 GLU A N 1
ATOM 2028 C CA . GLU A 1 248 ? -23.175 -8.768 22.803 1.00 93.44 248 GLU A CA 1
ATOM 2029 C C . GLU A 1 248 ? -22.174 -8.334 23.878 1.00 93.44 248 GLU A C 1
ATOM 2031 O O . GLU A 1 248 ? -21.331 -7.462 23.657 1.00 93.44 248 GLU A O 1
ATOM 2036 N N . SER A 1 249 ? -22.217 -8.986 25.042 1.00 94.25 249 SER A N 1
ATOM 2037 C CA . SER A 1 249 ? -21.424 -8.592 26.221 1.00 94.25 249 SER A CA 1
ATOM 2038 C C . SER A 1 249 ? -19.916 -8.507 25.945 1.00 94.25 249 SER A C 1
ATOM 2040 O O . SER A 1 249 ? -19.229 -7.621 26.451 1.00 94.25 249 SER A O 1
ATOM 2042 N N . LYS A 1 250 ? -19.400 -9.389 25.083 1.00 95.94 250 LYS A N 1
ATOM 2043 C CA . LYS A 1 250 ? -17.985 -9.434 24.680 1.00 95.94 250 LYS A CA 1
ATOM 2044 C C . LYS A 1 250 ? -17.543 -8.269 23.789 1.00 95.94 250 LYS A C 1
ATOM 2046 O O . LYS A 1 250 ? -16.343 -8.090 23.592 1.00 95.94 250 LYS A O 1
ATOM 2051 N N . PHE A 1 251 ? -18.488 -7.513 23.234 1.00 97.06 251 PHE A N 1
ATOM 2052 C CA . PHE A 1 251 ? -18.242 -6.394 22.323 1.00 97.06 251 PHE A CA 1
ATOM 2053 C C . PHE A 1 251 ? -18.580 -5.036 22.948 1.00 97.06 251 PHE A C 1
ATOM 2055 O O . PHE A 1 251 ? -18.554 -4.023 22.256 1.00 97.06 251 PHE A O 1
ATOM 2062 N N . SER A 1 252 ? -18.831 -4.981 24.259 1.00 96.12 252 SER A N 1
ATOM 2063 C CA . SER A 1 252 ? -18.977 -3.713 24.979 1.00 96.12 252 SER A CA 1
ATOM 2064 C C . SER A 1 252 ? -17.714 -2.853 24.819 1.00 96.12 252 SER A C 1
ATOM 2066 O O . SER A 1 252 ? -16.623 -3.277 25.206 1.00 96.12 252 SER A O 1
ATOM 2068 N N . GLY A 1 253 ? -17.850 -1.646 24.262 1.00 95.25 253 GLY A N 1
ATOM 2069 C CA . GLY A 1 253 ? -16.737 -0.738 23.971 1.00 95.25 253 GLY A CA 1
ATOM 2070 C C . GLY A 1 253 ? -16.004 -1.012 22.649 1.00 95.25 253 GLY A C 1
ATOM 2071 O O . GLY A 1 253 ? -14.955 -0.413 22.398 1.00 95.25 253 GLY A O 1
ATOM 2072 N N . ALA A 1 254 ? -16.511 -1.902 21.788 1.00 97.31 254 ALA A N 1
ATOM 2073 C CA . ALA A 1 254 ? -15.876 -2.231 20.508 1.00 97.31 254 ALA A CA 1
ATOM 2074 C C . ALA A 1 254 ? -15.871 -1.060 19.503 1.00 97.31 254 ALA A C 1
ATOM 2076 O O . ALA A 1 254 ? -15.065 -1.054 18.570 1.00 97.31 254 ALA A O 1
ATOM 2077 N N . SER A 1 255 ? -16.712 -0.051 19.703 1.00 96.50 255 SER A N 1
ATOM 2078 C CA . SER A 1 255 ? -16.928 1.127 18.859 1.00 96.50 255 SER A CA 1
ATOM 2079 C C . SER A 1 255 ? -15.661 1.940 18.644 1.00 96.50 255 SER A C 1
ATOM 2081 O O . SER A 1 255 ? -15.413 2.402 17.529 1.00 96.50 255 SER A O 1
ATOM 2083 N N . ALA A 1 256 ? -14.797 2.045 19.655 1.00 97.44 256 ALA A N 1
ATOM 2084 C CA . ALA A 1 256 ? -13.487 2.671 19.500 1.00 97.44 256 ALA A CA 1
ATOM 2085 C C . ALA A 1 256 ? -12.598 1.885 18.519 1.00 97.44 256 ALA A C 1
ATOM 2087 O O . ALA A 1 256 ? -11.961 2.466 17.636 1.00 97.44 256 ALA A O 1
ATOM 2088 N N . THR A 1 257 ? -12.618 0.550 18.604 1.00 98.25 257 THR A N 1
ATOM 2089 C CA . THR A 1 257 ? -11.907 -0.336 17.664 1.00 98.25 257 THR A CA 1
ATOM 2090 C C . THR A 1 257 ? -12.527 -0.292 16.266 1.00 98.25 257 THR A C 1
ATOM 2092 O O . THR A 1 257 ? -11.797 -0.290 15.273 1.00 98.25 257 THR A O 1
ATOM 2095 N N . ALA A 1 258 ? -13.855 -0.198 16.167 1.00 98.12 258 ALA A N 1
ATOM 2096 C CA . ALA A 1 258 ? -14.567 -0.028 14.905 1.00 98.12 258 ALA A CA 1
ATOM 2097 C C . ALA A 1 258 ? -14.163 1.283 14.214 1.00 98.12 258 ALA A C 1
ATOM 2099 O O . ALA A 1 258 ? -13.742 1.275 13.057 1.00 98.12 258 ALA A O 1
ATOM 2100 N N . LYS A 1 259 ? -14.185 2.398 14.954 1.00 98.12 259 LYS A N 1
ATOM 2101 C CA . LYS A 1 259 ? -13.753 3.717 14.477 1.00 98.12 259 LYS A CA 1
ATOM 2102 C C . LYS A 1 259 ? -12.299 3.705 14.011 1.00 98.12 259 LYS A C 1
ATOM 2104 O O . LYS A 1 259 ? -12.004 4.237 12.944 1.00 98.12 259 LYS A O 1
ATOM 2109 N N . PHE A 1 260 ? -11.412 3.044 14.756 1.00 98.12 260 PHE A N 1
ATOM 2110 C CA . PHE A 1 260 ? -10.024 2.842 14.343 1.00 98.12 260 PHE A CA 1
ATOM 2111 C C . PHE A 1 260 ? -9.935 2.094 13.003 1.00 98.12 260 PHE A C 1
ATOM 2113 O O . PHE A 1 260 ? -9.258 2.559 12.087 1.00 98.12 260 PHE A O 1
ATOM 2120 N N . CYS A 1 261 ? -10.640 0.966 12.851 1.00 98.00 261 CYS A N 1
ATOM 2121 C CA . CYS A 1 261 ? -10.638 0.190 11.605 1.00 98.00 261 CYS A CA 1
ATOM 2122 C C . CYS A 1 261 ? -11.139 1.019 10.416 1.00 98.00 261 CYS A C 1
ATOM 2124 O O . CYS A 1 261 ? -10.490 1.029 9.375 1.00 98.00 261 CYS A O 1
ATOM 2126 N N . LYS A 1 262 ? -12.242 1.753 10.595 1.00 97.56 262 LYS A N 1
ATOM 2127 C CA . LYS A 1 262 ? -12.825 2.640 9.582 1.00 97.56 262 LYS A CA 1
ATOM 2128 C C . LYS A 1 262 ? -11.870 3.754 9.161 1.00 97.56 262 LYS A C 1
ATOM 2130 O O . LYS A 1 262 ? -11.594 3.910 7.977 1.00 97.56 262 LYS A O 1
ATOM 2135 N N . HIS A 1 263 ? -11.305 4.484 10.125 1.00 97.69 263 HIS A N 1
ATOM 2136 C CA . HIS A 1 263 ? -10.372 5.573 9.833 1.00 97.69 263 HIS A CA 1
ATOM 2137 C C . HIS A 1 263 ? -9.147 5.081 9.053 1.00 97.69 263 HIS A C 1
ATOM 2139 O O . HIS A 1 263 ? -8.757 5.709 8.076 1.00 97.69 263 HIS A O 1
ATOM 2145 N N . PHE A 1 264 ? -8.542 3.954 9.444 1.00 97.56 264 PHE A N 1
ATOM 2146 C CA . PHE A 1 264 ? -7.367 3.441 8.735 1.00 97.56 264 PHE A CA 1
ATOM 2147 C C . PHE A 1 264 ? -7.689 2.805 7.374 1.00 97.56 264 PHE A C 1
ATOM 2149 O O . PHE A 1 264 ? -6.826 2.861 6.498 1.00 97.56 264 PHE A O 1
ATOM 2156 N N . ASP A 1 265 ? -8.895 2.263 7.165 1.00 97.06 265 ASP A N 1
ATOM 2157 C CA . ASP A 1 265 ? -9.373 1.848 5.833 1.00 97.06 265 ASP A CA 1
ATOM 2158 C C . ASP A 1 265 ? -9.503 3.072 4.914 1.00 97.06 265 ASP A C 1
ATOM 2160 O O . ASP A 1 265 ? -8.920 3.101 3.833 1.00 97.06 265 ASP A O 1
ATOM 2164 N N . ASP A 1 266 ? -10.156 4.137 5.391 1.00 96.56 266 ASP A N 1
ATOM 2165 C CA . ASP A 1 266 ? -10.362 5.375 4.633 1.00 96.56 266 ASP A CA 1
ATOM 2166 C C . ASP A 1 266 ? -9.044 6.100 4.312 1.00 96.56 266 ASP A C 1
ATOM 2168 O O . ASP A 1 266 ? -8.831 6.537 3.178 1.00 96.56 266 ASP A O 1
ATOM 2172 N N . ILE A 1 267 ? -8.122 6.190 5.280 1.00 97.12 267 ILE A N 1
ATOM 2173 C CA . ILE A 1 267 ? -6.771 6.735 5.066 1.00 97.12 267 ILE A CA 1
ATOM 2174 C C . ILE A 1 267 ? -6.031 5.914 4.008 1.00 97.12 267 ILE A C 1
ATOM 2176 O O . ILE A 1 267 ? -5.402 6.474 3.107 1.00 97.12 267 ILE A O 1
ATOM 2180 N N . PHE A 1 268 ? -6.074 4.583 4.118 1.00 96.00 268 PHE A N 1
ATOM 2181 C CA . PHE A 1 268 ? -5.395 3.706 3.173 1.00 96.00 268 PHE A CA 1
ATOM 2182 C C . PHE A 1 268 ? -5.982 3.825 1.765 1.00 96.00 268 PHE A C 1
ATOM 2184 O O . PHE A 1 268 ? -5.226 3.831 0.797 1.00 96.00 268 PHE A O 1
ATOM 2191 N N . ASP A 1 269 ? -7.299 3.976 1.651 1.00 95.12 269 ASP A N 1
ATOM 2192 C CA . ASP A 1 269 ? -7.993 4.171 0.384 1.00 95.12 269 ASP A CA 1
ATOM 2193 C C . ASP A 1 269 ? -7.586 5.480 -0.305 1.00 95.12 269 ASP A C 1
ATOM 2195 O O . ASP A 1 269 ? -7.231 5.448 -1.488 1.00 95.12 269 ASP A O 1
ATOM 2199 N N . ILE A 1 270 ? -7.526 6.593 0.443 1.00 94.75 270 ILE A N 1
ATOM 2200 C CA . ILE A 1 270 ? -7.056 7.898 -0.062 1.00 94.75 270 ILE A CA 1
ATOM 2201 C C . ILE A 1 270 ? -5.623 7.791 -0.587 1.00 94.75 270 ILE A C 1
ATOM 2203 O O . ILE A 1 270 ? -5.293 8.340 -1.638 1.00 94.75 270 ILE A O 1
ATOM 2207 N N . LEU A 1 271 ? -4.759 7.064 0.123 1.00 93.56 271 LEU A N 1
ATOM 2208 C CA . LEU A 1 271 ? -3.337 6.928 -0.203 1.00 93.56 271 LEU A CA 1
ATOM 2209 C C . LEU A 1 271 ? -3.027 5.793 -1.198 1.00 93.56 271 LEU A C 1
ATOM 2211 O O . LEU A 1 271 ? -1.864 5.580 -1.532 1.00 93.56 271 LEU A O 1
ATOM 2215 N N . ASN A 1 272 ? -4.038 5.066 -1.682 1.00 91.75 272 ASN A N 1
ATOM 2216 C CA . ASN A 1 272 ? -3.879 3.925 -2.592 1.00 91.75 272 ASN A CA 1
ATOM 2217 C C . ASN A 1 272 ? -4.902 3.948 -3.742 1.00 91.75 272 ASN A C 1
ATOM 2219 O O . ASN A 1 272 ? -5.384 2.907 -4.202 1.00 91.75 272 ASN A O 1
ATOM 2223 N N . SER A 1 273 ? -5.239 5.148 -4.209 1.00 90.12 273 SER A N 1
ATOM 2224 C CA . SER A 1 273 ? -6.184 5.380 -5.294 1.00 90.12 273 SER A CA 1
ATOM 2225 C C . SER A 1 273 ? -5.592 4.998 -6.649 1.00 90.12 273 SER A C 1
ATOM 2227 O O . SER A 1 273 ? -4.473 5.383 -6.994 1.00 90.12 273 SER A O 1
ATOM 2229 N N . ARG A 1 274 ? -6.366 4.235 -7.429 1.00 85.06 274 ARG A N 1
ATOM 2230 C CA . ARG A 1 274 ? -5.947 3.647 -8.719 1.00 85.06 274 ARG A CA 1
ATOM 2231 C C . ARG A 1 274 ? -6.851 3.989 -9.889 1.00 85.06 274 ARG A C 1
ATOM 2233 O O . ARG A 1 274 ? -6.496 3.710 -11.026 1.00 85.06 274 ARG A O 1
ATOM 2240 N N . ASN A 1 275 ? -8.042 4.515 -9.618 1.00 84.44 275 ASN A N 1
ATOM 2241 C CA . ASN A 1 275 ? -9.056 4.705 -10.643 1.00 84.44 275 ASN A CA 1
ATOM 2242 C C . ASN A 1 275 ? -9.785 6.034 -10.438 1.00 84.44 275 ASN A C 1
ATOM 2244 O O . ASN A 1 275 ? -10.297 6.321 -9.356 1.00 84.44 275 ASN A O 1
ATOM 2248 N N . ILE A 1 276 ? -9.874 6.806 -11.518 1.00 84.94 276 ILE A N 1
ATOM 2249 C CA . ILE A 1 276 ? -10.548 8.105 -11.593 1.00 84.94 276 ILE A CA 1
ATOM 2250 C C . ILE A 1 276 ? -12.043 7.999 -11.282 1.00 84.94 276 ILE A C 1
ATOM 2252 O O . ILE A 1 276 ? -12.616 8.915 -10.709 1.00 84.94 276 ILE A O 1
ATOM 2256 N N . TYR A 1 277 ? -12.684 6.879 -11.614 1.00 85.75 277 TYR A N 1
ATOM 2257 C CA . TYR A 1 277 ? -14.131 6.699 -11.491 1.00 85.75 277 TYR A CA 1
ATOM 2258 C C . TYR A 1 277 ? -14.507 5.630 -10.468 1.00 85.75 277 TYR A C 1
ATOM 2260 O O . TYR A 1 277 ? -15.555 4.994 -10.586 1.00 85.75 277 TYR A O 1
ATOM 2268 N N . ASN A 1 278 ? -13.670 5.418 -9.447 1.00 88.69 278 ASN A N 1
ATOM 2269 C CA . ASN A 1 278 ? -14.014 4.484 -8.381 1.00 88.69 278 ASN A CA 1
ATOM 2270 C C . ASN A 1 278 ? -15.363 4.861 -7.738 1.00 88.69 278 ASN A C 1
ATOM 2272 O O . ASN A 1 278 ? -15.668 6.046 -7.578 1.00 88.69 278 ASN A O 1
ATOM 2276 N N . LYS A 1 279 ? -16.168 3.843 -7.400 1.00 86.62 279 LYS A N 1
ATOM 2277 C CA . LYS A 1 279 ? -17.460 4.012 -6.717 1.00 86.62 279 LYS A CA 1
ATOM 2278 C C . LYS A 1 279 ? -17.270 4.491 -5.280 1.00 86.62 279 LYS A C 1
ATOM 2280 O O . LYS A 1 279 ? -18.085 5.252 -4.778 1.00 86.62 279 LYS A O 1
ATOM 2285 N N . THR A 1 280 ? -16.209 4.027 -4.624 1.00 86.25 280 THR A N 1
ATOM 2286 C CA . THR A 1 280 ? -15.842 4.483 -3.285 1.00 86.25 280 THR A CA 1
ATOM 2287 C C . THR A 1 280 ? -15.109 5.813 -3.411 1.00 86.25 280 THR A C 1
ATOM 2289 O O . THR A 1 280 ? -14.050 5.865 -4.034 1.00 86.25 280 THR A O 1
ATOM 2292 N N . GLU A 1 281 ? -15.659 6.864 -2.802 1.00 86.00 281 GLU A N 1
ATOM 2293 C CA . GLU A 1 281 ? -15.137 8.236 -2.870 1.00 86.00 281 GLU A CA 1
ATOM 2294 C C . GLU A 1 281 ? -13.654 8.311 -2.475 1.00 86.00 281 GLU A C 1
ATOM 2296 O O . GLU A 1 281 ? -12.837 8.824 -3.232 1.00 86.00 281 GLU A O 1
ATOM 2301 N N . ASN A 1 282 ? -13.281 7.693 -1.350 1.00 87.19 282 ASN A N 1
ATOM 2302 C CA . ASN A 1 282 ? -11.905 7.695 -0.847 1.00 87.19 282 ASN A CA 1
ATOM 2303 C C . ASN A 1 282 ? -10.923 6.931 -1.761 1.00 87.19 282 ASN A C 1
ATOM 2305 O O . ASN A 1 282 ? -9.736 7.216 -1.738 1.00 87.19 282 ASN A O 1
ATOM 2309 N N . LYS A 1 283 ? -11.396 6.004 -2.611 1.00 88.81 283 LYS A N 1
ATOM 2310 C CA . LYS A 1 283 ? -10.563 5.252 -3.577 1.00 88.81 283 LYS A CA 1
ATOM 2311 C C . LYS A 1 283 ? -10.464 5.924 -4.948 1.00 88.81 283 LYS A C 1
ATOM 2313 O O . LYS A 1 283 ? -9.897 5.332 -5.876 1.00 88.81 283 LYS A O 1
ATOM 2318 N N . ARG A 1 284 ? -11.109 7.079 -5.117 1.00 90.56 284 ARG A N 1
ATOM 2319 C CA . ARG A 1 284 ? -11.151 7.831 -6.370 1.00 90.56 284 ARG A CA 1
ATOM 2320 C C . ARG A 1 284 ? -9.876 8.654 -6.540 1.00 90.56 284 ARG A C 1
ATOM 2322 O O . ARG A 1 284 ? -9.192 8.954 -5.564 1.00 90.56 284 ARG A O 1
ATOM 2329 N N . ALA A 1 285 ? -9.486 8.959 -7.776 1.00 89.12 285 ALA A N 1
ATOM 2330 C CA . ALA A 1 285 ? -8.386 9.891 -8.022 1.00 89.12 285 ALA A CA 1
ATOM 2331 C C . ALA A 1 285 ? -8.674 11.249 -7.367 1.00 89.12 285 ALA A C 1
ATOM 2333 O O . ALA A 1 285 ? -9.821 11.698 -7.347 1.00 89.12 285 ALA A O 1
ATOM 2334 N N . ILE A 1 286 ? -7.629 11.912 -6.877 1.00 90.75 286 ILE A N 1
ATOM 2335 C CA . ILE A 1 286 ? -7.747 13.288 -6.400 1.00 90.75 286 ILE A CA 1
ATOM 2336 C C . ILE A 1 286 ? -7.862 14.182 -7.630 1.00 90.75 286 ILE A C 1
ATOM 2338 O O . ILE A 1 286 ? -7.042 14.091 -8.536 1.00 90.75 286 ILE A O 1
ATOM 2342 N N . THR A 1 287 ? -8.873 15.035 -7.668 1.00 92.00 287 THR A N 1
ATOM 2343 C CA . THR A 1 287 ? -9.130 16.030 -8.718 1.00 92.00 287 THR A CA 1
ATOM 2344 C C . THR A 1 287 ? -9.210 17.414 -8.078 1.00 92.00 287 THR A C 1
ATOM 2346 O O . THR A 1 287 ? -9.209 17.521 -6.849 1.00 92.00 287 THR A O 1
ATOM 2349 N N . ARG A 1 288 ? -9.315 18.478 -8.882 1.00 90.56 288 ARG A N 1
ATOM 2350 C CA . ARG A 1 288 ? -9.508 19.846 -8.364 1.00 90.56 288 ARG A CA 1
ATOM 2351 C C . ARG A 1 288 ? -10.735 19.952 -7.461 1.00 90.56 288 ARG A C 1
ATOM 2353 O O . ARG A 1 288 ? -10.647 20.538 -6.387 1.00 90.56 288 ARG A O 1
ATOM 2360 N N . ASP A 1 289 ? -11.827 19.309 -7.860 1.00 90.19 289 ASP A N 1
ATOM 2361 C CA . ASP A 1 289 ? -13.103 19.365 -7.144 1.00 90.19 289 ASP A CA 1
ATOM 2362 C C . ASP A 1 289 ? -13.046 18.597 -5.818 1.00 90.19 289 ASP A C 1
ATOM 2364 O O . ASP A 1 289 ? -13.610 19.017 -4.811 1.00 90.19 289 ASP A O 1
ATOM 2368 N N . THR A 1 290 ? -12.329 17.470 -5.791 1.00 91.25 290 THR A N 1
ATOM 2369 C CA . THR A 1 290 ? -12.235 16.618 -4.596 1.00 91.25 290 THR A CA 1
ATOM 2370 C C . THR A 1 290 ? -11.086 17.003 -3.664 1.00 91.25 290 THR A C 1
ATOM 2372 O O . THR A 1 290 ? -10.989 16.450 -2.571 1.00 91.25 290 THR A O 1
ATOM 2375 N N . LEU A 1 291 ? -10.194 17.912 -4.070 1.00 91.25 291 LEU A N 1
ATOM 2376 C CA . LEU A 1 291 ? -8.980 18.245 -3.321 1.00 91.25 291 LEU A CA 1
ATOM 2377 C C . LEU A 1 291 ? -9.288 18.791 -1.922 1.00 91.25 291 LEU A C 1
ATOM 2379 O O . LEU A 1 291 ? -8.748 18.283 -0.941 1.00 91.25 291 LEU A O 1
ATOM 2383 N N . TYR A 1 292 ? -10.151 19.804 -1.823 1.00 92.19 292 TYR A N 1
ATOM 2384 C CA . TYR A 1 292 ? -10.486 20.427 -0.539 1.00 92.19 292 TYR A CA 1
ATOM 2385 C C . TYR A 1 292 ? -11.174 19.447 0.429 1.00 92.19 292 TYR A C 1
ATOM 2387 O O . TYR A 1 292 ? -10.653 19.279 1.533 1.00 92.19 292 TYR A O 1
ATOM 2395 N N . PRO A 1 293 ? -12.215 18.688 0.020 1.00 93.69 293 PRO A N 1
ATOM 2396 C CA . PRO A 1 293 ? -12.787 17.639 0.867 1.00 93.69 293 PRO A CA 1
ATOM 2397 C C . PRO A 1 293 ? -11.759 16.613 1.364 1.00 93.69 293 PRO A C 1
ATOM 2399 O O . PRO A 1 293 ? -11.811 16.174 2.513 1.00 93.69 293 PRO A O 1
ATOM 2402 N N . ILE A 1 294 ? -10.796 16.228 0.519 1.00 93.88 294 ILE A N 1
ATOM 2403 C CA . ILE A 1 294 ? -9.739 15.286 0.905 1.00 93.88 294 ILE A CA 1
ATOM 2404 C C . ILE A 1 294 ? -8.755 15.925 1.894 1.00 93.88 294 ILE A C 1
ATOM 2406 O O . ILE A 1 294 ? -8.326 15.245 2.825 1.00 93.88 294 ILE A O 1
ATOM 2410 N N . LYS A 1 295 ? -8.418 17.213 1.753 1.00 93.25 295 LYS A N 1
ATOM 2411 C CA . LYS A 1 295 ? -7.577 17.945 2.721 1.00 93.25 295 LYS A CA 1
ATOM 2412 C C . LYS A 1 295 ? -8.251 18.051 4.092 1.00 93.25 295 LYS A C 1
ATOM 2414 O O . LYS A 1 295 ? -7.584 17.859 5.112 1.00 93.25 295 LYS A O 1
ATOM 2419 N N . ASP A 1 296 ? -9.561 18.272 4.123 1.00 94.38 296 ASP A N 1
ATOM 2420 C CA . ASP A 1 296 ? -10.332 18.319 5.369 1.00 94.38 296 ASP A CA 1
ATOM 2421 C C . ASP A 1 296 ? -10.366 16.943 6.043 1.00 94.38 296 ASP A C 1
ATOM 2423 O O . ASP A 1 296 ? -10.046 16.820 7.230 1.00 94.38 296 ASP A O 1
ATOM 2427 N N . LYS A 1 297 ? -10.639 15.879 5.271 1.00 95.00 297 LYS A N 1
ATOM 2428 C CA . LYS A 1 297 ? -10.534 14.485 5.740 1.00 95.00 297 LYS A CA 1
ATOM 2429 C C . LYS A 1 297 ? -9.126 14.175 6.261 1.00 95.00 297 LYS A C 1
ATOM 2431 O O . LYS A 1 297 ? -8.984 13.619 7.347 1.00 95.00 297 LYS A O 1
ATOM 2436 N N . ALA A 1 298 ? -8.081 14.571 5.536 1.00 95.25 298 ALA A N 1
ATOM 2437 C CA . ALA A 1 298 ? -6.694 14.368 5.946 1.00 95.25 298 ALA A CA 1
ATOM 2438 C C . ALA A 1 298 ? -6.387 15.062 7.279 1.00 95.25 298 ALA A C 1
ATOM 2440 O O . ALA A 1 298 ? -5.793 14.450 8.163 1.00 95.25 298 ALA A O 1
ATOM 2441 N N . THR A 1 299 ? -6.853 16.298 7.461 1.00 96.00 299 THR A N 1
ATOM 2442 C CA . THR A 1 299 ? -6.699 17.052 8.715 1.00 96.00 299 THR A CA 1
ATOM 2443 C C . THR A 1 299 ? -7.436 16.373 9.867 1.00 96.00 299 THR A C 1
ATOM 2445 O O . THR A 1 299 ? -6.873 16.198 10.947 1.00 96.00 299 THR A O 1
ATOM 2448 N N . HIS A 1 300 ? -8.667 15.910 9.629 1.00 96.81 300 HIS A N 1
ATOM 2449 C CA . HIS A 1 300 ? -9.429 15.132 10.603 1.00 96.81 300 HIS A CA 1
ATOM 2450 C C . HIS A 1 300 ? -8.684 13.860 11.036 1.00 96.81 300 HIS A C 1
ATOM 2452 O O . HIS A 1 300 ? -8.565 13.584 12.231 1.00 96.81 300 HIS A O 1
ATOM 2458 N N . PHE A 1 301 ? -8.142 13.103 10.080 1.00 97.50 301 PHE A N 1
ATOM 2459 C CA . PHE A 1 301 ? -7.390 11.883 10.357 1.00 97.50 301 PHE A CA 1
ATOM 2460 C C . PHE A 1 301 ? -6.074 12.145 11.090 1.00 97.50 301 PHE A C 1
ATOM 2462 O O . PHE A 1 301 ? -5.741 11.392 12.003 1.00 97.50 301 PHE A O 1
ATOM 2469 N N . ILE A 1 302 ? -5.352 13.216 10.747 1.00 96.38 302 ILE A N 1
ATOM 2470 C CA . ILE A 1 302 ? -4.143 13.633 11.470 1.00 96.38 302 ILE A CA 1
ATOM 2471 C C . ILE A 1 302 ? -4.490 13.929 12.932 1.00 96.38 302 ILE A C 1
ATOM 2473 O O . ILE A 1 302 ? -3.890 13.334 13.821 1.00 96.38 302 ILE A O 1
ATOM 2477 N N . ASN A 1 303 ? -5.520 14.742 13.183 1.00 97.06 303 ASN A N 1
ATOM 2478 C CA . ASN A 1 303 ? -5.958 15.069 14.543 1.00 97.06 303 ASN A CA 1
ATOM 2479 C C . ASN A 1 303 ? -6.390 13.821 15.329 1.00 97.06 303 ASN A C 1
ATOM 2481 O O . ASN A 1 303 ? -6.109 13.701 16.521 1.00 97.06 303 ASN A O 1
ATOM 2485 N N . TYR A 1 304 ? -7.060 12.872 14.668 1.00 97.94 304 TYR A N 1
ATOM 2486 C CA . TYR A 1 304 ? -7.404 11.593 15.281 1.00 97.94 304 TYR A CA 1
ATOM 2487 C C . TYR A 1 304 ? -6.151 10.807 15.682 1.00 97.94 304 TYR A C 1
ATOM 2489 O O . TYR A 1 304 ? -6.069 10.370 16.828 1.00 97.94 304 TYR A O 1
ATOM 2497 N N . ILE A 1 305 ? -5.168 10.660 14.786 1.00 96.94 305 ILE A N 1
ATOM 2498 C CA . ILE A 1 305 ? -3.918 9.940 15.071 1.00 96.94 305 ILE A CA 1
ATOM 2499 C C . ILE A 1 305 ? -3.131 10.623 16.197 1.00 96.94 305 ILE A C 1
ATOM 2501 O O . ILE A 1 305 ? -2.648 9.930 17.093 1.00 96.94 305 ILE A O 1
ATOM 2505 N N . ASP A 1 306 ? -3.035 11.955 16.182 1.00 95.12 306 ASP A N 1
ATOM 2506 C CA . ASP A 1 306 ? -2.342 12.748 17.206 1.00 95.12 306 ASP A CA 1
ATOM 2507 C C . ASP A 1 306 ? -2.949 12.527 18.603 1.00 95.12 306 ASP A C 1
ATOM 2509 O O . ASP A 1 306 ? -2.240 12.561 19.611 1.00 95.12 306 ASP A O 1
ATOM 2513 N N . SER A 1 307 ? -4.254 12.240 18.657 1.00 96.31 307 SER A N 1
ATOM 2514 C CA . SER A 1 307 ? -4.988 11.984 19.897 1.00 96.31 307 SER A CA 1
ATOM 2515 C C . SER A 1 307 ? -4.822 10.571 20.471 1.00 96.31 307 SER A C 1
ATOM 2517 O O . SER A 1 307 ? -5.194 10.336 21.619 1.00 96.31 307 SER A O 1
ATOM 2519 N N . LEU A 1 308 ? -4.271 9.625 19.701 1.00 96.88 308 LEU A N 1
ATOM 2520 C CA . LEU A 1 308 ? -4.107 8.239 20.140 1.00 96.88 308 LEU A CA 1
ATOM 2521 C C . LEU A 1 308 ? -2.978 8.099 21.163 1.00 96.88 308 LEU A C 1
ATOM 2523 O O . LEU A 1 308 ? -1.898 8.685 21.031 1.00 96.88 308 LEU A O 1
ATOM 2527 N N . GLN A 1 309 ? -3.199 7.242 22.156 1.00 95.88 309 GLN A N 1
ATOM 2528 C CA . GLN A 1 309 ? -2.260 7.013 23.248 1.00 95.88 309 GLN A CA 1
ATOM 2529 C C . GLN A 1 309 ? -2.022 5.522 23.499 1.00 95.88 309 GLN A C 1
ATOM 2531 O O . GLN A 1 309 ? -2.845 4.667 23.187 1.00 95.88 309 GLN A O 1
ATOM 2536 N N . ILE A 1 310 ? -0.867 5.204 24.075 1.00 94.12 310 ILE A N 1
ATOM 2537 C CA . ILE A 1 310 ? -0.532 3.885 24.614 1.00 94.12 310 ILE A CA 1
ATOM 2538 C C . ILE A 1 310 ? -0.032 4.110 26.034 1.00 94.12 310 ILE A C 1
ATOM 2540 O O . ILE A 1 310 ? 0.938 4.841 26.228 1.00 94.12 310 ILE A O 1
ATOM 2544 N N . LYS A 1 311 ? -0.671 3.476 27.025 1.00 88.88 311 LYS A N 1
ATOM 2545 C CA . LYS A 1 311 ? -0.300 3.607 28.450 1.00 88.88 311 LYS A CA 1
ATOM 2546 C C . LYS A 1 311 ? -0.192 5.087 28.879 1.00 88.88 311 LYS A C 1
ATOM 2548 O O . LYS A 1 311 ? 0.770 5.469 29.537 1.00 88.88 311 LYS A O 1
ATOM 2553 N N . ASN A 1 312 ? -1.162 5.909 28.462 1.00 88.31 312 ASN A N 1
ATOM 2554 C CA . ASN A 1 312 ? -1.247 7.361 28.705 1.00 88.31 312 ASN A CA 1
ATOM 2555 C C . ASN A 1 312 ? -0.112 8.209 28.098 1.00 88.31 312 ASN A C 1
ATOM 2557 O O . ASN A 1 312 ? 0.055 9.373 28.452 1.00 88.31 312 ASN A O 1
ATOM 2561 N N . VAL A 1 313 ? 0.666 7.652 27.168 1.00 92.88 313 VAL A N 1
ATOM 2562 C CA . VAL A 1 313 ? 1.683 8.380 26.399 1.00 92.88 313 VAL A CA 1
ATOM 2563 C C . VAL A 1 313 ? 1.222 8.491 24.952 1.00 92.88 313 VAL A C 1
ATOM 2565 O O . VAL A 1 313 ? 0.686 7.529 24.402 1.00 92.88 313 VAL A O 1
ATOM 2568 N N . SER A 1 314 ? 1.446 9.642 24.311 1.00 94.00 314 SER A N 1
ATOM 2569 C CA . SER A 1 314 ? 1.127 9.825 22.889 1.00 94.00 314 SER A CA 1
ATOM 2570 C C . SER A 1 314 ? 1.743 8.713 22.039 1.00 94.00 314 SER A C 1
ATOM 2572 O O . SER A 1 314 ? 2.931 8.384 22.161 1.00 94.00 314 SER A O 1
ATOM 2574 N N . ILE A 1 315 ? 0.954 8.156 21.119 1.00 93.94 315 ILE A N 1
ATOM 2575 C CA . ILE A 1 315 ? 1.413 7.073 20.250 1.00 93.94 315 ILE A CA 1
ATOM 2576 C C . ILE A 1 315 ? 2.603 7.489 19.381 1.00 93.94 315 ILE A C 1
ATOM 2578 O O . ILE A 1 315 ? 3.441 6.650 19.039 1.00 93.94 315 ILE A O 1
ATOM 2582 N N . LEU A 1 316 ? 2.727 8.787 19.093 1.00 91.31 316 LEU A N 1
ATOM 2583 C CA . LEU A 1 316 ? 3.807 9.385 18.308 1.00 91.31 316 LEU A CA 1
ATOM 2584 C C . LEU A 1 316 ? 5.149 9.412 19.044 1.00 91.31 316 LEU A C 1
ATOM 2586 O O . LEU A 1 316 ? 6.196 9.563 18.416 1.00 91.31 316 LEU A O 1
ATOM 2590 N N . GLN A 1 317 ? 5.140 9.229 20.362 1.00 89.81 317 GLN A N 1
ATOM 2591 C CA . GLN A 1 317 ? 6.342 9.127 21.191 1.00 89.81 317 GLN A CA 1
ATOM 2592 C C . GLN A 1 317 ? 6.699 7.669 21.519 1.00 89.81 317 GLN A C 1
ATOM 2594 O O . GLN A 1 317 ? 7.811 7.389 21.961 1.00 89.81 317 GLN A O 1
ATOM 2599 N N . SER A 1 318 ? 5.792 6.729 21.243 1.00 90.44 318 SER A N 1
ATOM 2600 C CA . SER A 1 318 ? 5.975 5.305 21.530 1.00 90.44 318 SER A CA 1
ATOM 2601 C C . SER A 1 318 ? 6.994 4.614 20.607 1.00 90.44 318 SER A C 1
ATOM 2603 O O . SER A 1 318 ? 7.389 5.126 19.557 1.00 90.44 318 SER A O 1
ATOM 2605 N N . THR A 1 319 ? 7.364 3.376 20.941 1.00 88.81 319 THR A N 1
ATOM 2606 C CA . THR A 1 319 ? 8.166 2.500 20.064 1.00 88.81 319 THR A CA 1
ATOM 2607 C C . THR A 1 319 ? 7.399 2.018 18.825 1.00 88.81 319 THR A C 1
ATOM 2609 O O . THR A 1 319 ? 8.005 1.506 17.885 1.00 88.81 319 THR A O 1
ATOM 2612 N N . LEU A 1 320 ? 6.072 2.191 18.795 1.00 89.31 320 LEU A N 1
ATOM 2613 C CA . LEU A 1 320 ? 5.182 1.784 17.702 1.00 89.31 320 LEU A CA 1
ATOM 2614 C C . LEU A 1 320 ? 4.822 2.953 16.764 1.00 89.31 320 LEU A C 1
ATOM 2616 O O . LEU A 1 320 ? 4.056 2.766 15.819 1.00 89.31 320 LEU A O 1
ATOM 2620 N N . LYS A 1 321 ? 5.410 4.139 16.982 1.00 91.38 321 LYS A N 1
ATOM 2621 C CA . LYS A 1 321 ? 5.101 5.397 16.281 1.00 91.38 321 LYS A CA 1
ATOM 2622 C C . LYS A 1 321 ? 5.276 5.375 14.763 1.00 91.38 321 LYS A C 1
ATOM 2624 O O . LYS A 1 321 ? 4.610 6.137 14.072 1.00 91.38 321 LYS A O 1
ATOM 2629 N N . THR A 1 322 ? 6.158 4.525 14.231 1.00 91.69 322 THR A N 1
ATOM 2630 C CA . THR A 1 322 ? 6.614 4.592 12.830 1.00 91.69 322 THR A CA 1
ATOM 2631 C C . THR A 1 322 ? 5.468 4.591 11.822 1.00 91.69 322 THR A C 1
ATOM 2633 O O . THR A 1 322 ? 5.451 5.430 10.929 1.00 91.69 322 THR A O 1
ATOM 2636 N N . GLY A 1 323 ? 4.495 3.687 11.972 1.00 92.38 323 GLY A N 1
ATOM 2637 C CA . GLY A 1 323 ? 3.383 3.617 11.021 1.00 92.38 323 GLY A CA 1
ATOM 2638 C C . GLY A 1 323 ? 2.422 4.808 11.115 1.00 92.38 323 GLY A C 1
ATOM 2639 O O . GLY A 1 323 ? 1.905 5.254 10.097 1.00 92.38 323 GLY A O 1
ATOM 2640 N N . PHE A 1 324 ? 2.237 5.358 12.319 1.00 94.44 324 PHE A N 1
ATOM 2641 C CA . PHE A 1 324 ? 1.366 6.507 12.574 1.00 94.44 324 PHE A CA 1
ATOM 2642 C C . PHE A 1 324 ? 1.980 7.781 11.995 1.00 94.44 324 PHE A C 1
ATOM 2644 O O . PHE A 1 324 ? 1.322 8.509 11.258 1.00 94.44 324 PHE A O 1
ATOM 2651 N N . ILE A 1 325 ? 3.276 7.995 12.247 1.00 91.44 325 ILE A N 1
ATOM 2652 C CA . ILE A 1 325 ? 4.041 9.111 11.680 1.00 91.44 325 ILE A CA 1
ATOM 2653 C C . ILE A 1 325 ? 4.055 9.034 10.151 1.00 91.44 325 ILE A C 1
ATOM 2655 O O . ILE A 1 325 ? 3.833 10.048 9.495 1.00 91.44 325 ILE A O 1
ATOM 2659 N N . GLY A 1 326 ? 4.269 7.847 9.574 1.00 91.12 326 GLY A N 1
ATOM 2660 C CA . GLY A 1 326 ? 4.258 7.680 8.120 1.00 91.12 326 GLY A CA 1
ATOM 2661 C C . GLY A 1 326 ? 2.908 8.035 7.494 1.00 91.12 326 GLY A C 1
ATOM 2662 O O . GLY A 1 326 ? 2.875 8.742 6.488 1.00 91.12 326 GLY A O 1
ATOM 2663 N N . PHE A 1 327 ? 1.792 7.639 8.118 1.00 95.00 327 PHE A N 1
ATOM 2664 C CA . PHE A 1 327 ? 0.465 8.071 7.673 1.00 95.00 327 PHE A CA 1
ATOM 2665 C C . PHE A 1 327 ? 0.254 9.582 7.814 1.00 95.00 327 PHE A C 1
ATOM 2667 O O . PHE A 1 327 ? -0.230 10.195 6.866 1.00 95.00 327 PHE A O 1
ATOM 2674 N N . ILE A 1 328 ? 0.663 10.203 8.926 1.00 93.06 328 ILE A N 1
ATOM 2675 C CA . ILE A 1 328 ? 0.581 11.665 9.098 1.00 93.06 328 ILE A CA 1
ATOM 2676 C C . ILE A 1 328 ? 1.359 12.393 7.996 1.00 93.06 328 ILE A C 1
ATOM 2678 O O . ILE A 1 328 ? 0.841 13.337 7.402 1.00 93.06 328 ILE A O 1
ATOM 2682 N N . ILE A 1 329 ? 2.588 1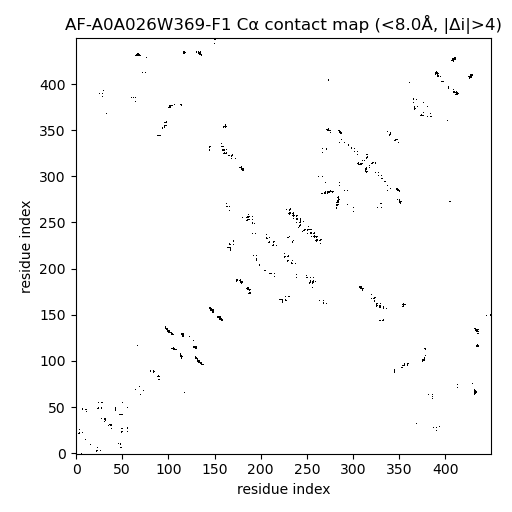1.961 7.703 1.00 90.62 329 ILE A N 1
ATOM 2683 C CA . ILE A 1 329 ? 3.430 12.578 6.668 1.00 90.62 329 ILE A CA 1
ATOM 2684 C C . ILE A 1 329 ? 2.767 12.454 5.295 1.00 90.62 329 ILE A C 1
ATOM 2686 O O . ILE A 1 329 ? 2.633 13.455 4.592 1.00 90.62 329 ILE A O 1
ATOM 2690 N N . ASN A 1 330 ? 2.277 11.262 4.948 1.00 92.25 330 ASN A N 1
ATOM 2691 C CA . ASN A 1 330 ? 1.573 11.039 3.688 1.00 92.25 330 ASN A CA 1
ATOM 2692 C C . ASN A 1 330 ? 0.320 11.911 3.561 1.00 92.25 330 ASN A C 1
ATOM 2694 O O . ASN A 1 330 ? 0.118 12.527 2.519 1.00 92.25 330 ASN A O 1
ATOM 2698 N N . LEU A 1 331 ? -0.495 11.993 4.618 1.00 93.50 331 LEU A N 1
ATOM 2699 C CA . LEU A 1 331 ? -1.714 12.804 4.652 1.00 93.50 331 LEU A CA 1
ATOM 2700 C C . LEU A 1 331 ? -1.411 14.300 4.505 1.00 93.50 331 LEU A C 1
ATOM 2702 O O . LEU A 1 331 ? -2.087 14.980 3.738 1.00 93.50 331 LEU A O 1
ATOM 2706 N N . ARG A 1 332 ? -0.361 14.810 5.165 1.00 90.81 332 ARG A N 1
ATOM 2707 C CA . ARG A 1 332 ? 0.100 16.201 4.985 1.00 90.81 332 ARG A CA 1
ATOM 2708 C C . ARG A 1 332 ? 0.555 16.463 3.549 1.00 90.81 332 ARG A C 1
ATOM 2710 O O . ARG A 1 332 ? 0.269 17.520 2.994 1.00 90.81 332 ARG A O 1
ATOM 2717 N N . ASN A 1 333 ? 1.211 15.485 2.932 1.00 89.00 333 ASN A N 1
ATOM 2718 C CA . ASN A 1 333 ? 1.722 15.594 1.570 1.00 89.00 333 ASN A CA 1
ATOM 2719 C C . ASN A 1 333 ? 0.682 15.417 0.473 1.00 89.00 333 ASN A C 1
ATOM 2721 O O . ASN A 1 333 ? 0.990 15.717 -0.677 1.00 89.00 333 ASN A O 1
ATOM 2725 N N . VAL A 1 334 ? -0.559 15.039 0.794 1.00 84.62 334 VAL A N 1
ATOM 2726 C CA . VAL A 1 334 ? -1.663 15.102 -0.178 1.00 84.62 334 VAL A CA 1
ATOM 2727 C C . VAL A 1 334 ? -1.820 16.521 -0.752 1.00 84.62 334 VAL A C 1
ATOM 2729 O O . VAL A 1 334 ? -2.224 16.674 -1.903 1.00 84.62 334 VAL A O 1
ATOM 2732 N N . ALA A 1 335 ? -1.394 17.554 -0.012 1.00 79.44 335 ALA A N 1
ATOM 2733 C CA . ALA A 1 335 ? -1.325 18.934 -0.491 1.00 79.44 335 ALA A CA 1
ATOM 2734 C C . ALA A 1 335 ? -0.439 19.135 -1.740 1.00 79.44 335 ALA A C 1
ATOM 2736 O O . ALA A 1 335 ? -0.637 20.117 -2.447 1.00 79.44 335 ALA A O 1
ATOM 2737 N N . LEU A 1 336 ? 0.469 18.207 -2.076 1.00 84.31 336 LEU A N 1
ATOM 2738 C CA . LEU A 1 336 ? 1.195 18.211 -3.355 1.00 84.31 336 LEU A CA 1
ATOM 2739 C C . LEU A 1 336 ? 0.238 18.340 -4.553 1.00 84.31 336 LEU A C 1
ATOM 2741 O O . LEU A 1 336 ? 0.565 19.007 -5.530 1.00 84.31 336 LEU A O 1
ATOM 2745 N N . ALA A 1 337 ? -0.953 17.736 -4.479 1.00 85.00 337 ALA A N 1
ATOM 2746 C CA . ALA A 1 337 ? -1.950 17.821 -5.543 1.00 85.00 337 ALA A CA 1
ATOM 2747 C C . ALA A 1 337 ? -2.323 19.277 -5.889 1.00 85.00 337 ALA A C 1
ATOM 2749 O O . ALA A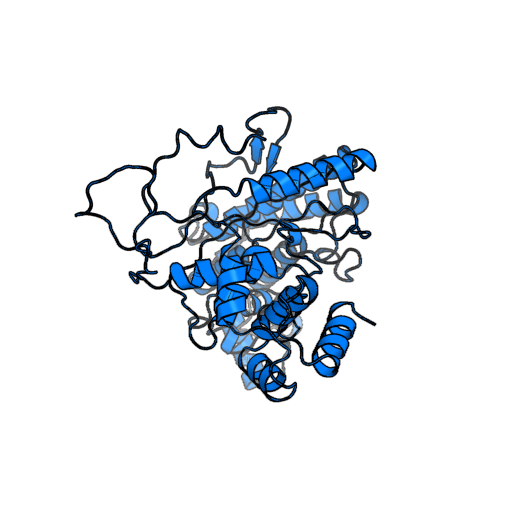 1 337 ? -2.551 19.583 -7.054 1.00 85.00 337 ALA A O 1
ATOM 2750 N N . GLU A 1 338 ? -2.315 20.185 -4.908 1.00 86.69 338 GLU A N 1
ATOM 2751 C CA . GLU A 1 338 ? -2.582 21.613 -5.109 1.00 86.69 338 GLU A CA 1
ATOM 2752 C C . GLU A 1 338 ? -1.533 22.264 -6.018 1.00 86.69 338 GLU A C 1
ATOM 2754 O O . GLU A 1 338 ? -1.887 22.923 -6.995 1.00 86.69 338 GLU A O 1
ATOM 2759 N N . GLU A 1 339 ? -0.245 22.015 -5.755 1.00 83.56 339 GLU A N 1
ATOM 2760 C CA . GLU A 1 339 ? 0.857 22.531 -6.577 1.00 83.56 339 GLU A CA 1
ATOM 2761 C C . GLU A 1 339 ? 0.809 21.945 -7.997 1.00 83.56 339 GLU A C 1
ATOM 2763 O O . GLU A 1 339 ? 0.987 22.660 -8.985 1.00 83.56 339 GLU A O 1
ATOM 2768 N N . LEU A 1 340 ? 0.498 20.650 -8.114 1.00 81.75 340 LEU A N 1
ATOM 2769 C CA . LEU A 1 340 ? 0.406 19.955 -9.399 1.00 81.75 340 LEU A CA 1
ATOM 2770 C C . LEU A 1 340 ? -0.751 20.466 -10.274 1.00 81.75 340 LEU A C 1
ATOM 2772 O O . LEU A 1 340 ? -0.596 20.584 -11.495 1.00 81.75 340 LEU A O 1
ATOM 2776 N N . PHE A 1 341 ? -1.893 20.792 -9.662 1.00 86.19 341 PHE A N 1
ATOM 2777 C CA . PHE A 1 341 ? -3.047 21.355 -10.365 1.00 86.19 341 PHE A CA 1
ATOM 2778 C C . PHE A 1 341 ? -2.870 22.838 -10.684 1.00 86.19 341 PHE A C 1
ATOM 2780 O O . PHE A 1 341 ? -3.272 23.263 -11.765 1.00 86.19 341 PHE A O 1
ATOM 2787 N N . TYR A 1 342 ? -2.244 23.618 -9.795 1.00 82.25 342 TYR A N 1
ATOM 2788 C CA . TYR A 1 342 ? -1.995 25.046 -10.013 1.00 82.25 342 TYR A CA 1
ATOM 2789 C C . TYR A 1 342 ? -1.128 25.293 -11.252 1.00 82.25 342 TYR A C 1
ATOM 2791 O O . TYR A 1 342 ? -1.441 26.144 -12.081 1.00 82.25 342 TYR A O 1
ATOM 2799 N N . VAL A 1 343 ? -0.074 24.491 -11.429 1.00 72.62 343 VAL A N 1
ATOM 2800 C CA . VAL A 1 343 ? 0.822 24.577 -12.594 1.00 72.62 343 VAL A CA 1
ATOM 2801 C C . VAL A 1 343 ? 0.192 23.934 -13.852 1.00 72.62 343 VAL A C 1
ATOM 2803 O O . VAL A 1 343 ? 0.814 23.902 -14.911 1.00 72.62 343 VAL A O 1
ATOM 2806 N N . ASN A 1 344 ? -1.058 23.447 -13.769 1.00 72.69 344 ASN A N 1
ATOM 2807 C CA . ASN A 1 344 ? -1.788 22.752 -14.838 1.00 72.69 344 ASN A CA 1
ATOM 2808 C C . ASN A 1 344 ? -0.987 21.589 -15.455 1.00 72.69 344 ASN A C 1
ATOM 2810 O O . ASN A 1 344 ? -1.019 21.382 -16.668 1.00 72.69 344 ASN A O 1
ATOM 2814 N N . VAL A 1 345 ? -0.235 20.841 -14.638 1.00 68.75 345 VAL A N 1
ATOM 2815 C CA . VAL A 1 345 ? 0.603 19.745 -15.159 1.00 68.75 345 VAL A CA 1
ATOM 2816 C C . VAL A 1 345 ? -0.181 18.444 -15.291 1.00 68.75 345 VAL A C 1
ATOM 2818 O O . VAL A 1 345 ? 0.055 17.676 -16.222 1.00 68.75 345 VAL A O 1
ATOM 2821 N N . ILE A 1 346 ? -1.116 18.203 -14.373 1.00 77.56 346 ILE A N 1
ATOM 2822 C CA . ILE A 1 346 ? -2.004 17.038 -14.369 1.00 77.56 346 ILE A CA 1
ATOM 2823 C C . ILE A 1 346 ? -3.437 17.471 -14.044 1.00 77.56 346 ILE A C 1
ATOM 2825 O O . ILE A 1 346 ? -3.648 18.465 -13.349 1.00 77.56 346 ILE A O 1
ATOM 2829 N N . ASP A 1 347 ? -4.416 16.697 -14.509 1.00 81.38 347 ASP A N 1
ATOM 2830 C CA . ASP A 1 347 ? -5.841 16.938 -14.228 1.00 81.38 347 ASP A CA 1
ATOM 2831 C C . ASP A 1 347 ? -6.325 16.198 -12.974 1.00 81.38 347 ASP A C 1
ATOM 2833 O O . ASP A 1 347 ? -7.259 16.626 -12.294 1.00 81.38 347 ASP A O 1
ATOM 2837 N N . PHE A 1 348 ? -5.674 15.078 -12.657 1.00 85.00 348 PHE A N 1
ATOM 2838 C CA . PHE A 1 348 ? -5.966 14.241 -11.501 1.00 85.00 348 PHE A CA 1
ATOM 2839 C C . PHE A 1 348 ? -4.696 13.552 -10.990 1.00 85.00 348 PHE A C 1
ATOM 2841 O O . PHE A 1 348 ? -3.754 13.317 -11.746 1.00 85.00 348 PHE A O 1
ATOM 2848 N N . LEU A 1 349 ? -4.687 13.184 -9.709 1.00 84.75 349 LEU A N 1
ATOM 2849 C CA . LEU A 1 349 ? -3.604 12.463 -9.050 1.00 84.75 349 LEU A CA 1
ATOM 2850 C C . LEU A 1 349 ? -4.085 11.083 -8.583 1.00 84.75 349 LEU A C 1
ATOM 2852 O O . LEU A 1 349 ? -4.991 10.960 -7.755 1.00 84.75 349 LEU A O 1
ATOM 2856 N N . LEU A 1 350 ? -3.430 10.039 -9.091 1.00 85.44 350 LEU A N 1
ATOM 2857 C CA . LEU A 1 350 ? -3.550 8.671 -8.589 1.00 85.44 350 LEU A CA 1
ATOM 2858 C C . LEU A 1 350 ? -2.487 8.439 -7.518 1.00 85.44 350 LEU A C 1
ATOM 2860 O O . LEU A 1 350 ? -1.310 8.278 -7.832 1.00 85.44 350 LEU A O 1
ATOM 2864 N N . THR A 1 351 ? -2.892 8.395 -6.250 1.00 87.62 351 THR A N 1
ATOM 2865 C CA . THR A 1 351 ? -1.958 8.236 -5.123 1.00 87.62 351 THR A CA 1
ATOM 2866 C C . THR A 1 351 ? -1.218 6.898 -5.141 1.00 87.62 351 THR A C 1
ATOM 2868 O O . THR A 1 351 ? -0.101 6.824 -4.639 1.00 87.62 351 THR A O 1
ATOM 2871 N N . TYR A 1 352 ? -1.744 5.869 -5.818 1.00 84.00 352 TYR A N 1
ATOM 2872 C CA . TYR A 1 352 ? -1.008 4.622 -6.051 1.00 84.00 352 TYR A CA 1
ATOM 2873 C C . TYR A 1 352 ? 0.301 4.821 -6.833 1.00 84.00 352 TYR A C 1
ATOM 2875 O O . TYR A 1 352 ? 1.265 4.114 -6.560 1.00 84.00 352 TYR A O 1
ATOM 2883 N N . LYS A 1 353 ? 0.385 5.820 -7.728 1.00 79.00 353 LYS A N 1
ATOM 2884 C CA . LYS A 1 353 ? 1.622 6.143 -8.470 1.00 79.00 353 LYS A CA 1
ATOM 2885 C C . LYS A 1 353 ? 2.742 6.680 -7.572 1.00 79.00 353 LYS A C 1
ATOM 2887 O O . LYS A 1 353 ? 3.884 6.785 -8.016 1.00 79.00 353 LYS A O 1
ATOM 2892 N N . LEU A 1 354 ? 2.419 7.028 -6.324 1.00 83.31 354 LEU A N 1
ATOM 2893 C CA . LEU A 1 354 ? 3.361 7.468 -5.294 1.00 83.31 354 LEU A CA 1
ATOM 2894 C C . LEU A 1 354 ? 3.864 6.301 -4.420 1.00 83.31 354 LEU A C 1
ATOM 2896 O O . LEU A 1 354 ? 4.723 6.505 -3.568 1.00 83.31 354 LEU A O 1
ATOM 2900 N N . SER A 1 355 ? 3.337 5.084 -4.607 1.00 79.62 355 SER A N 1
ATOM 2901 C CA . SER A 1 355 ? 3.694 3.901 -3.811 1.00 79.62 355 SER A CA 1
ATOM 2902 C C . SER A 1 355 ? 4.927 3.177 -4.358 1.00 79.62 355 SER A C 1
ATOM 2904 O O . SER A 1 355 ? 5.189 3.140 -5.561 1.00 79.62 355 SER A O 1
ATOM 2906 N N . GLN A 1 356 ? 5.647 2.504 -3.458 1.00 79.94 356 GLN A N 1
ATOM 2907 C CA . GLN A 1 356 ? 6.756 1.612 -3.801 1.00 79.94 356 GLN A CA 1
ATOM 2908 C C . GLN A 1 356 ? 6.333 0.229 -4.316 1.00 79.94 356 GLN A C 1
ATOM 2910 O O . GLN A 1 356 ? 7.199 -0.545 -4.730 1.00 79.94 356 GLN A O 1
ATOM 2915 N N . ASP A 1 357 ? 5.026 -0.067 -4.382 1.00 74.88 357 ASP A N 1
ATOM 2916 C CA . ASP A 1 357 ? 4.479 -1.302 -4.974 1.00 74.88 357 ASP A CA 1
ATOM 2917 C C . ASP A 1 357 ? 5.058 -1.562 -6.391 1.00 74.88 357 ASP A C 1
ATOM 2919 O O . ASP A 1 357 ? 5.241 -2.716 -6.794 1.00 74.88 357 ASP A O 1
ATOM 2923 N N . HIS A 1 358 ? 5.392 -0.510 -7.154 1.00 72.75 358 HIS A N 1
ATOM 2924 C CA . HIS A 1 358 ? 6.029 -0.625 -8.474 1.00 72.75 358 HIS A CA 1
ATOM 2925 C C . HIS A 1 358 ? 7.422 -1.277 -8.409 1.00 72.75 358 HIS A C 1
ATOM 2927 O O . HIS A 1 358 ? 7.727 -2.172 -9.205 1.00 72.75 358 HIS A O 1
ATOM 2933 N N . VAL A 1 359 ? 8.246 -0.884 -7.433 1.00 76.69 359 VAL A N 1
ATOM 2934 C CA . VAL A 1 359 ? 9.590 -1.444 -7.217 1.00 76.69 359 VAL A CA 1
ATOM 2935 C C . VAL A 1 359 ? 9.490 -2.871 -6.668 1.00 76.69 359 VAL A C 1
ATOM 2937 O O . VAL A 1 359 ? 10.183 -3.771 -7.147 1.00 76.69 359 VAL A O 1
ATOM 2940 N N . GLU A 1 360 ? 8.554 -3.139 -5.752 1.00 76.75 360 GLU A N 1
ATOM 2941 C CA . GLU A 1 360 ? 8.306 -4.502 -5.259 1.00 76.75 360 GLU A CA 1
ATOM 2942 C C . GLU A 1 360 ? 7.851 -5.457 -6.376 1.00 76.75 360 GLU A C 1
ATOM 2944 O O . GLU A 1 360 ? 8.260 -6.627 -6.439 1.00 76.75 360 GLU A O 1
ATOM 2949 N N . THR A 1 361 ? 7.013 -4.960 -7.291 1.00 73.19 361 THR A N 1
ATOM 2950 C CA . THR A 1 361 ? 6.575 -5.708 -8.475 1.00 73.19 361 THR A CA 1
ATOM 2951 C C . THR A 1 361 ? 7.773 -6.030 -9.363 1.00 73.19 361 THR A C 1
ATOM 2953 O O . THR A 1 361 ? 7.917 -7.171 -9.812 1.00 73.19 361 THR A O 1
ATOM 2956 N N . TYR A 1 362 ? 8.691 -5.079 -9.544 1.00 76.75 362 TYR A N 1
ATOM 2957 C CA . TYR A 1 362 ? 9.928 -5.311 -10.279 1.00 76.75 362 TYR A CA 1
ATOM 2958 C C . TYR A 1 362 ? 10.822 -6.380 -9.634 1.00 76.75 362 TYR A C 1
ATOM 2960 O O . TYR A 1 362 ? 11.253 -7.324 -10.303 1.00 76.75 362 TYR A O 1
ATOM 2968 N N . PHE A 1 363 ? 11.041 -6.315 -8.319 1.00 81.56 363 PHE A N 1
ATOM 2969 C CA . PHE A 1 363 ? 11.781 -7.352 -7.592 1.00 81.56 363 PHE A CA 1
ATOM 2970 C C . PHE A 1 363 ? 11.127 -8.729 -7.716 1.00 81.56 363 PHE A C 1
ATOM 2972 O O . PHE A 1 363 ? 11.811 -9.745 -7.873 1.00 81.56 363 PHE A O 1
ATOM 2979 N N . SER A 1 364 ? 9.798 -8.780 -7.714 1.00 77.50 364 SER A N 1
ATOM 2980 C CA . SER A 1 364 ? 9.046 -10.017 -7.924 1.00 77.50 364 SER A CA 1
ATOM 2981 C C . SER A 1 364 ? 9.274 -10.605 -9.321 1.00 77.50 364 SER A C 1
ATOM 2983 O O . SER A 1 364 ? 9.421 -11.825 -9.450 1.00 77.50 364 SER A O 1
ATOM 2985 N N . LEU A 1 365 ? 9.395 -9.766 -10.359 1.00 74.75 365 LEU A N 1
ATOM 2986 C CA . LEU A 1 365 ? 9.769 -10.211 -11.707 1.00 74.75 365 LEU A CA 1
ATOM 2987 C C . LEU A 1 365 ? 11.163 -10.843 -11.722 1.00 74.75 365 LEU A C 1
ATOM 2989 O O . LEU A 1 365 ? 11.328 -11.926 -12.284 1.00 74.75 365 LEU A O 1
ATOM 2993 N N . ILE A 1 366 ? 12.142 -10.219 -11.063 1.00 81.75 366 ILE A N 1
ATOM 2994 C CA . ILE A 1 366 ? 13.510 -10.748 -10.980 1.00 81.75 366 ILE A CA 1
ATOM 2995 C C . ILE A 1 366 ? 13.543 -12.095 -10.247 1.00 81.75 366 ILE A C 1
ATOM 2997 O O . ILE A 1 366 ? 14.179 -13.040 -10.722 1.00 81.75 366 ILE A O 1
ATOM 3001 N N . ARG A 1 367 ? 12.839 -12.229 -9.116 1.00 81.12 367 ARG A N 1
ATOM 3002 C CA . ARG A 1 367 ? 12.745 -13.506 -8.384 1.00 81.12 367 ARG A CA 1
ATOM 3003 C C . ARG A 1 367 ? 12.128 -14.601 -9.258 1.00 81.12 367 ARG A C 1
ATOM 3005 O O . ARG A 1 367 ? 12.696 -15.685 -9.372 1.00 81.12 367 ARG A O 1
ATOM 3012 N N . ARG A 1 368 ? 11.039 -14.288 -9.971 1.00 76.88 368 ARG A N 1
ATOM 3013 C CA . ARG A 1 368 ? 10.337 -15.226 -10.866 1.00 76.88 368 ARG A CA 1
ATOM 3014 C C . ARG A 1 368 ? 11.242 -15.815 -11.949 1.00 76.88 368 ARG A C 1
ATOM 3016 O O . ARG A 1 368 ? 11.092 -16.983 -12.301 1.00 76.88 368 ARG A O 1
ATOM 3023 N N . MET A 1 369 ? 12.194 -15.041 -12.471 1.00 76.75 369 MET A N 1
ATOM 3024 C CA . MET A 1 369 ? 13.101 -15.495 -13.537 1.00 76.75 369 MET A CA 1
ATOM 3025 C C . MET A 1 369 ? 14.000 -16.667 -13.135 1.00 76.75 369 MET A C 1
ATOM 3027 O O . MET A 1 369 ? 14.549 -17.339 -14.008 1.00 76.75 369 MET A O 1
ATOM 3031 N N . HIS A 1 370 ? 14.129 -16.932 -11.837 1.00 77.25 370 HIS A N 1
ATOM 3032 C CA . HIS A 1 370 ? 14.969 -17.992 -11.294 1.00 77.25 370 HIS A CA 1
ATOM 3033 C C . HIS A 1 370 ? 14.164 -19.214 -10.824 1.00 77.25 370 HIS A C 1
ATOM 3035 O O . HIS A 1 370 ? 14.721 -20.116 -10.194 1.00 77.25 370 HIS A O 1
ATOM 3041 N N . GLY A 1 371 ? 12.867 -19.276 -11.155 1.00 75.94 371 GLY A N 1
ATOM 3042 C CA . GLY A 1 371 ? 12.000 -20.413 -10.859 1.00 75.94 371 GLY A CA 1
ATOM 3043 C C . GLY A 1 371 ? 11.901 -20.672 -9.359 1.00 75.94 371 GLY A C 1
ATOM 3044 O O . GLY A 1 371 ? 11.309 -19.888 -8.629 1.00 75.94 371 GLY A O 1
ATOM 3045 N N . TRP A 1 372 ? 12.479 -21.782 -8.902 1.00 75.38 372 TRP A N 1
ATOM 3046 C CA . TRP A 1 372 ? 12.425 -22.199 -7.496 1.00 75.38 372 TRP A CA 1
ATOM 3047 C C . TRP A 1 372 ? 13.434 -21.445 -6.614 1.00 75.38 372 TRP A C 1
ATOM 3049 O O . TRP A 1 372 ? 13.368 -21.521 -5.389 1.00 75.38 372 TRP A O 1
ATOM 3059 N N . ASN A 1 373 ? 14.366 -20.696 -7.213 1.00 78.94 3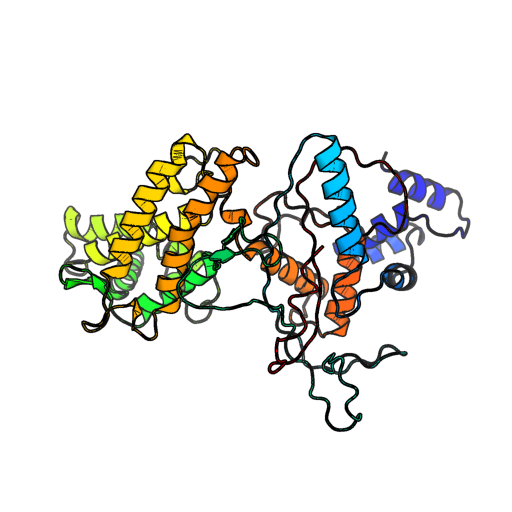73 ASN A N 1
ATOM 3060 C CA . ASN A 1 373 ? 15.329 -19.883 -6.481 1.00 78.94 373 ASN A CA 1
ATOM 3061 C C . ASN A 1 373 ? 14.819 -18.444 -6.288 1.00 78.94 373 ASN A C 1
ATOM 3063 O O . ASN A 1 373 ? 15.147 -17.546 -7.057 1.00 78.94 373 ASN A O 1
ATOM 3067 N N . ASN A 1 374 ? 14.065 -18.212 -5.213 1.00 78.38 374 ASN A N 1
ATOM 3068 C CA . ASN A 1 374 ? 13.506 -16.893 -4.883 1.00 78.38 374 ASN A CA 1
ATOM 3069 C C . ASN A 1 374 ? 14.513 -15.902 -4.254 1.00 78.38 374 ASN A C 1
ATOM 3071 O O . ASN A 1 374 ? 14.128 -14.779 -3.926 1.00 78.38 374 ASN A O 1
ATOM 3075 N N . ASN A 1 375 ? 15.782 -16.291 -4.080 1.00 83.00 375 ASN A N 1
ATOM 3076 C CA . ASN A 1 375 ? 16.843 -15.465 -3.493 1.00 83.00 375 ASN A CA 1
ATOM 3077 C C . ASN A 1 375 ? 18.074 -15.445 -4.428 1.00 83.00 375 ASN A C 1
ATOM 3079 O O . ASN A 1 375 ? 19.013 -16.224 -4.228 1.00 83.00 375 ASN A O 1
ATOM 3083 N N . PRO A 1 376 ? 18.062 -14.622 -5.495 1.00 84.88 376 PRO A N 1
ATOM 3084 C CA . PRO A 1 376 ? 19.135 -14.611 -6.489 1.00 84.88 376 PRO A CA 1
ATOM 3085 C C . PRO A 1 376 ? 20.465 -14.099 -5.907 1.00 84.88 376 PRO A C 1
ATOM 3087 O O . PRO A 1 376 ? 20.472 -13.270 -4.999 1.00 84.88 376 PRO A O 1
ATOM 3090 N N . SER A 1 377 ? 21.603 -14.564 -6.439 1.00 83.88 377 SER A N 1
ATOM 3091 C CA . SER A 1 377 ? 22.916 -13.931 -6.203 1.00 83.88 377 SER A CA 1
ATOM 3092 C C . SER A 1 377 ? 23.038 -12.599 -6.955 1.00 83.88 377 SER A C 1
ATOM 3094 O O . SER A 1 377 ? 22.269 -12.329 -7.879 1.00 83.88 377 SER A O 1
ATOM 3096 N N . ALA A 1 378 ? 24.038 -11.776 -6.627 1.00 79.56 378 ALA A N 1
ATOM 3097 C CA . ALA A 1 378 ? 24.296 -10.517 -7.339 1.00 79.56 378 ALA A CA 1
ATOM 3098 C C . ALA A 1 378 ? 24.470 -10.721 -8.860 1.00 79.56 378 ALA A C 1
ATOM 3100 O O . ALA A 1 378 ? 23.926 -9.970 -9.670 1.00 79.56 378 ALA A O 1
ATOM 3101 N N . LYS A 1 379 ? 25.162 -11.793 -9.271 1.00 80.00 379 LYS A N 1
ATOM 3102 C CA . LYS A 1 379 ? 25.321 -12.156 -10.688 1.00 80.00 379 LYS A CA 1
ATOM 3103 C C . LYS A 1 379 ? 23.980 -12.497 -11.339 1.00 80.00 379 LYS A C 1
ATOM 3105 O O . LYS A 1 379 ? 23.675 -11.999 -12.419 1.00 80.00 379 LYS A O 1
ATOM 3110 N N . GLN A 1 380 ? 23.176 -13.317 -10.667 1.00 82.75 380 GLN A N 1
ATOM 3111 C CA . GLN A 1 380 ? 21.837 -13.713 -11.109 1.00 82.75 380 GLN A CA 1
ATOM 3112 C C . GLN A 1 380 ? 20.890 -12.510 -11.240 1.00 82.75 380 GLN A C 1
ATOM 3114 O O . GLN A 1 380 ? 20.177 -12.377 -12.239 1.00 82.75 380 GLN A O 1
ATOM 3119 N N . PHE A 1 381 ? 20.942 -11.588 -10.276 1.00 83.81 381 PHE A N 1
ATOM 3120 C CA . PHE A 1 381 ? 20.238 -10.312 -10.332 1.00 83.81 381 PHE A CA 1
ATOM 3121 C C . PHE A 1 381 ? 20.659 -9.507 -11.561 1.00 83.81 381 PHE A C 1
ATOM 3123 O O . PHE A 1 381 ? 19.816 -9.150 -12.377 1.00 83.81 381 PHE A O 1
ATOM 3130 N N . LYS A 1 382 ? 21.966 -9.300 -11.753 1.00 80.31 382 LYS A N 1
ATOM 3131 C CA . LYS A 1 382 ? 22.533 -8.530 -12.868 1.00 80.31 382 LYS A CA 1
ATOM 3132 C C . LYS A 1 382 ? 22.178 -9.113 -14.238 1.00 80.31 382 LYS A C 1
ATOM 3134 O O . LYS A 1 382 ? 21.897 -8.374 -15.181 1.00 80.31 382 LYS A O 1
ATOM 3139 N N . GLU A 1 383 ? 22.192 -10.437 -14.371 1.00 78.69 383 GLU A N 1
ATOM 3140 C CA . GLU A 1 383 ? 21.765 -11.131 -15.591 1.00 78.69 383 GLU A CA 1
ATOM 3141 C C . GLU A 1 383 ? 20.267 -10.945 -15.862 1.00 78.69 383 GLU A C 1
ATOM 3143 O O . GLU A 1 383 ? 19.872 -10.700 -17.005 1.00 78.69 383 GLU A O 1
ATOM 3148 N N . SER A 1 384 ? 19.441 -11.014 -14.819 1.00 80.31 384 SER A N 1
ATOM 3149 C CA . SER A 1 384 ? 17.993 -10.825 -14.926 1.00 80.31 384 SER A CA 1
ATOM 3150 C C . SER A 1 384 ? 17.614 -9.381 -15.229 1.00 80.31 384 SER A C 1
ATOM 3152 O O . SER A 1 384 ? 16.821 -9.144 -16.134 1.00 80.31 384 SER A O 1
ATOM 3154 N N . TYR A 1 385 ? 18.257 -8.429 -14.559 1.00 78.62 385 TYR A N 1
ATOM 3155 C CA . TYR A 1 385 ? 18.144 -6.997 -14.808 1.00 78.62 385 TYR A CA 1
ATOM 3156 C C . TYR A 1 385 ? 18.446 -6.664 -16.276 1.00 78.62 385 TYR A C 1
ATOM 3158 O O . TYR A 1 385 ? 17.606 -6.099 -16.972 1.00 78.62 385 TYR A O 1
ATOM 3166 N N . ARG A 1 386 ? 19.592 -7.132 -16.802 1.00 76.75 386 ARG A N 1
ATOM 3167 C CA . ARG A 1 386 ? 19.939 -6.996 -18.231 1.00 76.75 386 ARG A CA 1
ATOM 3168 C C . ARG A 1 386 ? 18.857 -7.554 -19.141 1.00 76.75 386 ARG A C 1
ATOM 3170 O O . ARG A 1 386 ? 18.490 -6.923 -20.126 1.00 76.75 386 ARG A O 1
ATOM 3177 N N . LYS A 1 387 ? 18.366 -8.755 -18.834 1.00 74.94 387 LYS A N 1
ATOM 3178 C CA . LYS A 1 387 ? 17.333 -9.404 -19.638 1.00 74.94 387 LYS A CA 1
ATOM 3179 C C . LYS A 1 387 ? 16.038 -8.587 -19.630 1.00 74.94 387 LYS A C 1
ATOM 3181 O O . LYS A 1 387 ? 15.454 -8.452 -20.694 1.00 74.94 387 LYS A O 1
ATOM 3186 N N . ILE A 1 388 ? 15.631 -7.990 -18.508 1.00 73.19 388 ILE A N 1
ATOM 3187 C CA . ILE A 1 388 ? 14.439 -7.127 -18.452 1.00 73.19 388 ILE A CA 1
ATOM 3188 C C . ILE A 1 388 ? 14.621 -5.846 -19.285 1.00 73.19 388 ILE A C 1
ATOM 3190 O O . ILE A 1 388 ? 13.719 -5.504 -20.044 1.00 73.19 388 ILE A O 1
ATOM 3194 N N . LEU A 1 389 ? 15.795 -5.203 -19.254 1.00 68.69 389 LEU A N 1
ATOM 3195 C CA . LEU A 1 389 ? 16.068 -4.010 -20.078 1.00 68.69 389 LEU A CA 1
ATOM 3196 C C . LEU A 1 389 ? 15.942 -4.262 -21.595 1.00 68.69 389 LEU A C 1
ATOM 3198 O O . LEU A 1 389 ? 15.542 -3.371 -22.343 1.00 68.69 389 LEU A O 1
ATOM 3202 N N . HIS A 1 390 ? 16.251 -5.482 -22.053 1.00 65.06 390 HIS A N 1
ATOM 3203 C CA . HIS A 1 390 ? 16.079 -5.908 -23.454 1.00 65.06 390 HIS A CA 1
ATOM 3204 C C . HIS A 1 390 ? 14.622 -6.217 -23.838 1.00 65.06 390 HIS A C 1
ATOM 3206 O O . HIS A 1 390 ? 14.300 -6.285 -25.025 1.00 65.06 390 HIS A O 1
ATOM 3212 N N . LEU A 1 391 ? 13.758 -6.465 -22.852 1.00 61.88 391 LEU A N 1
ATOM 3213 C CA . LEU A 1 391 ? 12.410 -7.020 -23.026 1.00 61.88 391 LEU A CA 1
ATOM 3214 C C . LEU A 1 391 ? 11.288 -5.993 -22.999 1.00 61.88 391 LEU A C 1
ATOM 3216 O O . LEU A 1 391 ? 10.133 -6.378 -23.160 1.00 61.88 391 LEU A O 1
ATOM 3220 N N . ALA A 1 392 ? 11.594 -4.725 -22.760 1.00 52.66 392 ALA A N 1
ATOM 3221 C CA . ALA A 1 392 ? 10.594 -3.675 -22.692 1.00 52.66 392 ALA A CA 1
ATOM 3222 C C . ALA A 1 392 ? 9.618 -3.744 -23.876 1.00 52.66 392 ALA A C 1
ATOM 3224 O O . ALA A 1 392 ? 10.039 -3.636 -25.032 1.00 52.66 392 ALA A O 1
ATOM 3225 N N . ASN A 1 393 ? 8.366 -4.036 -23.504 1.00 41.81 393 ASN A N 1
ATOM 3226 C CA . ASN A 1 393 ? 7.182 -4.485 -24.259 1.00 41.81 393 ASN A CA 1
ATOM 3227 C C . ASN A 1 393 ? 6.558 -5.785 -23.706 1.00 41.81 393 ASN A C 1
ATOM 3229 O O . ASN A 1 393 ? 5.542 -6.235 -24.231 1.00 41.81 393 ASN A O 1
ATOM 3233 N N . VAL A 1 394 ? 7.099 -6.406 -22.650 1.00 38.91 394 VAL A N 1
ATOM 3234 C CA . VAL A 1 394 ? 6.393 -7.512 -21.979 1.00 38.91 394 VAL A CA 1
ATOM 3235 C C . VAL A 1 394 ? 5.419 -6.967 -20.939 1.00 38.91 394 VAL A C 1
ATOM 3237 O O . VAL A 1 394 ? 5.813 -6.626 -19.824 1.00 38.91 394 VAL A O 1
ATOM 3240 N N . SER A 1 395 ? 4.135 -6.944 -21.301 1.00 34.94 395 SER A N 1
ATOM 3241 C CA . SER A 1 395 ? 3.039 -6.866 -20.341 1.00 34.94 395 SER A CA 1
ATOM 3242 C C . SER A 1 395 ? 3.114 -8.065 -19.392 1.00 34.94 395 SER A C 1
ATOM 3244 O O . SER A 1 395 ? 3.321 -9.222 -19.776 1.00 34.94 395 SER A O 1
ATOM 3246 N N . VAL A 1 396 ? 3.033 -7.779 -18.099 1.00 33.72 396 VAL A N 1
ATOM 3247 C CA . VAL A 1 396 ? 3.136 -8.800 -17.061 1.00 33.72 396 VAL A CA 1
ATOM 3248 C C . VAL A 1 396 ? 1.855 -9.643 -17.083 1.00 33.72 396 VAL A C 1
ATOM 3250 O O . VAL A 1 396 ? 0.752 -9.132 -16.923 1.00 33.72 396 VAL A O 1
ATOM 3253 N N . SER A 1 397 ? 1.995 -10.953 -17.294 1.00 33.09 397 SER A N 1
ATOM 3254 C CA . SER A 1 397 ? 0.858 -11.878 -17.356 1.00 33.09 397 SER A CA 1
ATOM 3255 C C . SER A 1 397 ? 0.169 -12.080 -15.996 1.00 33.09 397 SER A C 1
ATOM 3257 O O . SER A 1 397 ? 0.827 -12.228 -14.964 1.00 33.09 397 SER A O 1
ATOM 3259 N N . LEU A 1 398 ? -1.160 -12.189 -16.066 1.00 30.16 398 LEU A N 1
ATOM 3260 C CA . LEU A 1 398 ? -2.219 -12.165 -15.039 1.00 30.16 398 LEU A CA 1
ATOM 3261 C C . LEU A 1 398 ? -2.175 -13.195 -13.879 1.00 30.16 398 LEU A C 1
ATOM 3263 O O . LEU A 1 398 ? -3.163 -13.325 -13.164 1.00 30.16 398 LEU A O 1
ATOM 3267 N N . SER A 1 399 ? -1.092 -13.946 -13.656 1.00 31.02 399 SER A N 1
ATOM 3268 C CA . SER A 1 399 ? -1.142 -15.159 -12.808 1.00 31.02 399 SER A CA 1
ATOM 3269 C C . SER A 1 399 ? -0.133 -15.232 -11.652 1.00 31.02 399 SER A C 1
ATOM 3271 O O . SER A 1 399 ? 0.169 -16.327 -11.178 1.00 31.02 399 SER A O 1
ATOM 3273 N N . ALA A 1 400 ? 0.410 -14.106 -11.179 1.00 28.59 400 ALA A N 1
ATOM 3274 C CA . ALA A 1 400 ? 1.269 -14.064 -9.990 1.00 28.59 400 ALA A CA 1
ATOM 3275 C C . ALA A 1 400 ? 0.602 -13.294 -8.839 1.00 28.59 400 ALA A C 1
ATOM 3277 O O . ALA A 1 400 ? -0.173 -12.373 -9.071 1.00 28.59 400 ALA A O 1
ATOM 3278 N N . ASN A 1 401 ? 0.968 -13.621 -7.593 1.00 31.05 401 ASN A N 1
ATOM 3279 C CA . ASN A 1 401 ? 0.510 -12.938 -6.368 1.00 31.05 401 ASN A CA 1
ATOM 3280 C C . ASN A 1 401 ? 0.811 -11.419 -6.326 1.00 31.05 401 ASN A C 1
ATOM 3282 O O . ASN A 1 401 ? 0.333 -10.735 -5.425 1.00 31.05 401 ASN A O 1
ATOM 3286 N N . CYS A 1 402 ? 1.575 -10.905 -7.294 1.00 37.31 402 CYS A N 1
ATOM 3287 C CA . CYS A 1 402 ? 1.741 -9.487 -7.595 1.00 37.31 402 CYS A CA 1
ATOM 3288 C C . CYS A 1 402 ? 1.204 -9.247 -9.011 1.00 37.31 402 CYS A C 1
ATOM 3290 O O . CYS A 1 402 ? 1.928 -9.369 -10.000 1.00 37.31 402 CYS A O 1
ATOM 3292 N N . ILE A 1 403 ? -0.101 -8.997 -9.090 1.00 34.78 403 ILE A N 1
ATOM 3293 C CA . ILE A 1 403 ? -0.786 -8.560 -10.306 1.00 34.78 403 ILE A CA 1
ATOM 3294 C C . ILE A 1 403 ? -0.306 -7.124 -10.587 1.00 34.78 403 ILE A C 1
ATOM 3296 O O . ILE A 1 403 ? -0.284 -6.329 -9.643 1.00 34.78 403 ILE A O 1
ATOM 3300 N N . PRO A 1 404 ? 0.072 -6.762 -11.825 1.00 36.78 404 PRO A N 1
ATOM 3301 C CA . PRO A 1 404 ? 0.230 -5.361 -12.214 1.00 36.78 404 PRO A CA 1
ATOM 3302 C C . PRO A 1 404 ? -1.119 -4.700 -12.003 1.00 36.78 404 PRO A C 1
ATOM 3304 O O . PRO A 1 404 ? -2.103 -5.048 -12.651 1.00 36.78 404 PRO A O 1
ATOM 3307 N N . LYS A 1 405 ? -1.197 -3.831 -11.004 1.00 41.66 405 LYS A N 1
ATOM 3308 C CA . LYS A 1 405 ? -2.456 -3.190 -10.622 1.00 41.66 405 LYS A CA 1
ATOM 3309 C C . LYS A 1 405 ? -2.764 -1.964 -11.487 1.00 41.66 405 LYS A C 1
ATOM 3311 O O . LYS A 1 405 ? -3.795 -1.340 -11.256 1.00 41.66 405 LYS A O 1
ATOM 3316 N N . ASP A 1 406 ? -1.881 -1.630 -12.428 1.00 40.94 406 ASP A N 1
ATOM 3317 C CA . ASP A 1 406 ? -2.030 -0.577 -13.427 1.00 40.94 406 ASP A CA 1
ATOM 3318 C C . ASP A 1 406 ? -1.182 -0.859 -14.687 1.00 40.94 406 ASP A C 1
ATOM 3320 O O . ASP A 1 406 ? -0.326 -1.749 -14.689 1.00 40.94 406 ASP A O 1
ATOM 3324 N N . ASP A 1 407 ? -1.425 -0.092 -15.753 1.00 39.72 407 ASP A N 1
ATOM 3325 C CA . ASP A 1 407 ? -0.812 -0.248 -17.085 1.00 39.72 407 ASP A CA 1
ATOM 3326 C C . ASP A 1 407 ? 0.630 0.296 -17.166 1.00 39.72 407 ASP A C 1
ATOM 3328 O O . ASP A 1 407 ? 1.076 0.789 -18.199 1.00 39.72 407 ASP A O 1
ATOM 3332 N N . THR A 1 408 ? 1.389 0.243 -16.070 1.00 37.78 408 THR A N 1
ATOM 3333 C CA . THR A 1 408 ? 2.747 0.799 -16.030 1.00 37.78 408 THR A CA 1
ATOM 3334 C C . THR A 1 408 ? 3.709 -0.026 -16.897 1.00 37.78 408 THR A C 1
ATOM 3336 O O . THR A 1 408 ? 4.034 -1.171 -16.566 1.00 37.78 408 THR A O 1
ATOM 3339 N N . VAL A 1 409 ? 4.217 0.560 -17.989 1.00 37.00 409 VAL A N 1
ATOM 3340 C CA . VAL A 1 409 ? 5.138 -0.106 -18.929 1.00 37.00 409 VAL A CA 1
ATOM 3341 C C . VAL A 1 409 ? 6.602 0.214 -18.598 1.00 37.00 409 VAL A C 1
ATOM 3343 O O . VAL A 1 409 ? 6.997 1.371 -18.433 1.00 37.00 409 VAL A O 1
ATOM 3346 N N . LEU A 1 410 ? 7.438 -0.829 -18.526 1.00 41.59 410 LEU A N 1
ATOM 3347 C CA . LEU A 1 410 ? 8.886 -0.703 -18.324 1.00 41.59 410 LEU A CA 1
ATOM 3348 C C . LEU A 1 410 ? 9.594 -0.220 -19.595 1.00 41.59 410 LEU A C 1
ATOM 3350 O O . LEU A 1 410 ? 9.311 -0.697 -20.694 1.00 41.59 410 LEU A O 1
ATOM 3354 N N . LEU A 1 411 ? 10.552 0.694 -19.436 1.00 36.22 411 LEU A N 1
ATOM 3355 C CA . LEU A 1 411 ? 11.282 1.312 -20.541 1.00 36.22 411 LEU A CA 1
ATOM 3356 C C . LEU A 1 411 ? 12.213 0.387 -21.325 1.00 36.22 411 LEU A C 1
ATOM 3358 O O . LEU A 1 411 ? 12.977 -0.386 -20.747 1.00 36.22 411 LEU A O 1
ATOM 3362 N N . LYS A 1 412 ? 12.228 0.569 -22.656 1.00 38.81 412 LYS A N 1
ATOM 3363 C CA . LYS A 1 412 ? 13.190 -0.073 -23.558 1.00 38.81 412 LYS A CA 1
ATOM 3364 C C . LYS A 1 412 ? 14.492 0.688 -23.589 1.00 38.81 412 LYS A C 1
ATOM 3366 O O . LYS A 1 412 ? 14.526 1.866 -23.924 1.00 38.81 412 LYS A O 1
ATOM 3371 N N . VAL A 1 413 ? 15.573 -0.040 -23.353 1.00 37.53 413 VAL A N 1
ATOM 3372 C CA . VAL A 1 413 ? 16.909 0.416 -23.704 1.00 37.53 413 VAL A CA 1
ATOM 3373 C C . VAL A 1 413 ? 17.136 0.082 -25.179 1.00 37.53 413 VAL A C 1
ATOM 3375 O O . VAL A 1 413 ? 17.492 -1.043 -25.527 1.00 37.53 413 VAL A O 1
ATOM 3378 N N . SER A 1 414 ? 16.858 1.027 -26.078 1.00 35.97 414 SER A N 1
ATOM 3379 C CA . SER A 1 414 ? 17.199 0.882 -27.497 1.00 35.97 414 SER A CA 1
ATOM 3380 C C . SER A 1 414 ? 18.615 1.396 -27.750 1.00 35.97 414 SER A C 1
ATOM 3382 O O . SER A 1 414 ? 18.872 2.591 -27.628 1.00 35.97 414 SER A O 1
ATOM 3384 N N . ASN A 1 415 ? 19.515 0.507 -28.180 1.00 33.66 415 ASN A N 1
ATOM 3385 C CA . ASN A 1 415 ? 20.834 0.882 -28.710 1.00 33.66 415 ASN A CA 1
ATOM 3386 C C . ASN A 1 415 ? 20.770 1.396 -30.164 1.00 33.66 415 ASN A C 1
ATOM 3388 O O . ASN A 1 415 ? 21.807 1.597 -30.791 1.00 33.66 415 ASN A O 1
ATOM 3392 N N . THR A 1 416 ? 19.574 1.588 -30.719 1.00 30.17 416 THR A N 1
ATOM 3393 C CA . THR A 1 416 ? 19.370 2.011 -32.102 1.00 30.17 416 THR A CA 1
ATOM 3394 C C . THR A 1 416 ? 18.674 3.364 -32.162 1.00 30.17 416 THR A C 1
ATOM 3396 O O . THR A 1 416 ? 17.585 3.569 -31.631 1.00 30.17 416 THR A O 1
ATOM 3399 N N . SER A 1 417 ? 19.337 4.300 -32.835 1.00 27.69 417 SER A N 1
ATOM 3400 C CA . SER A 1 417 ? 18.792 5.552 -33.346 1.00 27.69 417 SER A CA 1
ATOM 3401 C C . SER A 1 417 ? 17.776 5.257 -34.451 1.00 27.69 417 SER A C 1
ATOM 3403 O O . SER A 1 417 ? 18.085 5.373 -35.634 1.00 27.69 417 SER A O 1
ATOM 3405 N N . THR A 1 418 ? 16.580 4.815 -34.082 1.00 27.14 418 THR A N 1
ATOM 3406 C CA . THR A 1 418 ? 15.457 4.722 -35.017 1.00 27.14 418 THR A CA 1
ATOM 3407 C C . THR A 1 418 ? 14.265 5.438 -34.417 1.00 27.14 418 THR A C 1
ATOM 3409 O O . THR A 1 418 ? 13.700 4.994 -33.417 1.00 27.14 418 THR A O 1
ATOM 3412 N N . ASN A 1 419 ? 13.945 6.574 -35.033 1.00 31.41 419 ASN A N 1
ATOM 3413 C CA . ASN A 1 419 ? 12.682 7.274 -34.886 1.00 31.41 419 ASN A CA 1
ATOM 3414 C C . ASN A 1 419 ? 11.549 6.303 -35.229 1.00 31.41 419 ASN A C 1
ATOM 3416 O O . ASN A 1 419 ? 11.658 5.595 -36.225 1.00 31.41 419 ASN A O 1
ATOM 3420 N N . ASP A 1 420 ? 10.537 6.272 -34.362 1.00 30.03 420 ASP A N 1
ATOM 3421 C CA . ASP A 1 420 ? 9.162 5.788 -34.563 1.00 30.03 420 ASP A CA 1
ATOM 3422 C C . ASP A 1 420 ? 8.710 4.840 -33.449 1.00 30.03 420 ASP A C 1
ATOM 3424 O O . ASP A 1 420 ? 8.804 3.616 -33.530 1.00 30.03 420 ASP A O 1
ATOM 3428 N N . VAL A 1 421 ? 8.143 5.444 -32.402 1.00 29.83 421 VAL A N 1
ATOM 3429 C CA . VAL A 1 421 ? 7.101 4.817 -31.584 1.00 29.83 421 VAL A CA 1
ATOM 3430 C C . VAL A 1 421 ? 5.976 5.843 -31.439 1.00 29.83 421 VAL A C 1
ATOM 3432 O O . VAL A 1 421 ? 6.100 6.834 -30.718 1.00 29.83 421 VAL A O 1
ATOM 3435 N N . GLN A 1 422 ? 4.894 5.633 -32.189 1.00 24.70 422 GLN A N 1
ATOM 3436 C CA . GLN A 1 422 ? 3.604 6.279 -31.958 1.00 24.70 422 GLN A CA 1
ATOM 3437 C C . GLN A 1 422 ? 2.928 5.605 -30.757 1.00 24.70 422 GLN A C 1
ATOM 3439 O O . GLN A 1 422 ? 2.815 4.383 -30.719 1.00 24.70 422 GLN A O 1
ATOM 3444 N N . GLY A 1 423 ? 2.479 6.414 -29.796 1.00 24.89 423 GLY A N 1
ATOM 3445 C CA . GLY A 1 423 ? 1.773 5.983 -28.585 1.00 24.89 423 GLY A CA 1
ATOM 3446 C C . GLY A 1 423 ? 2.374 6.629 -27.337 1.00 24.89 423 GLY A C 1
ATOM 3447 O O . GLY A 1 423 ? 3.536 6.403 -27.018 1.00 24.89 423 GLY A O 1
ATOM 3448 N N . ILE A 1 424 ? 1.607 7.484 -26.658 1.00 26.72 424 ILE A N 1
ATOM 3449 C CA . ILE A 1 424 ? 1.976 8.031 -25.346 1.00 26.72 424 ILE A CA 1
ATOM 3450 C C . ILE A 1 424 ? 1.451 7.029 -24.315 1.00 26.72 424 ILE A C 1
ATOM 3452 O O . ILE A 1 424 ? 0.305 7.134 -23.896 1.00 26.72 424 ILE A O 1
ATOM 3456 N N . GLU A 1 425 ? 2.263 6.037 -23.963 1.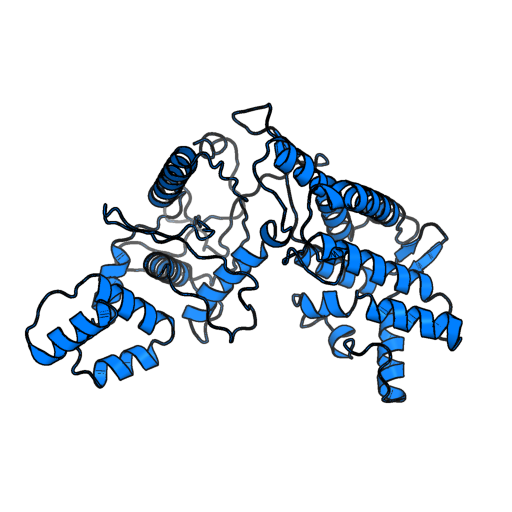00 26.69 425 GLU A N 1
ATOM 3457 C CA . GLU A 1 425 ? 2.037 5.216 -22.769 1.00 26.69 425 GLU A CA 1
ATOM 3458 C C . GLU A 1 425 ? 2.896 5.758 -21.618 1.00 26.69 425 GLU A C 1
ATOM 3460 O O . GLU A 1 425 ? 3.992 6.283 -21.825 1.00 26.69 425 GLU A O 1
ATOM 3465 N N . GLU A 1 426 ? 2.387 5.681 -20.389 1.00 28.44 426 GLU A N 1
ATOM 3466 C CA . GLU A 1 426 ? 3.133 6.058 -19.188 1.00 28.44 426 GLU A CA 1
ATOM 3467 C C . GLU A 1 426 ? 4.296 5.083 -18.972 1.00 28.44 426 GLU A C 1
ATOM 3469 O O . GLU A 1 426 ? 4.138 3.861 -19.010 1.00 28.44 426 GLU A O 1
ATOM 3474 N N . HIS A 1 427 ? 5.491 5.617 -18.748 1.00 36.03 427 HIS A N 1
ATOM 3475 C CA . HIS A 1 427 ? 6.717 4.833 -18.799 1.00 36.03 427 HIS A CA 1
ATOM 3476 C C . HIS A 1 427 ? 7.579 5.043 -17.549 1.00 36.03 427 HIS A C 1
ATOM 3478 O O . HIS A 1 427 ? 7.891 6.185 -17.214 1.00 36.03 427 HIS A O 1
ATOM 3484 N N . VAL A 1 428 ? 8.058 3.955 -16.939 1.00 28.33 428 VAL A N 1
ATOM 3485 C CA . VAL A 1 428 ? 8.947 3.982 -15.758 1.00 28.33 428 VAL A CA 1
ATOM 3486 C C . VAL A 1 428 ? 10.385 3.628 -16.137 1.00 28.33 428 VAL A C 1
ATOM 3488 O O . VAL A 1 428 ? 10.624 2.690 -16.903 1.00 28.33 428 VAL A O 1
ATOM 3491 N N . GLU A 1 429 ? 11.343 4.376 -15.587 1.00 30.56 429 GLU A N 1
ATOM 3492 C CA . GLU A 1 429 ? 12.780 4.117 -15.701 1.00 30.56 429 GLU A CA 1
ATOM 3493 C C . GLU A 1 429 ? 13.344 3.548 -14.393 1.00 30.56 429 GLU A C 1
ATOM 3495 O O . GLU A 1 429 ? 12.922 3.952 -13.314 1.00 30.56 429 GLU A O 1
ATOM 3500 N N . MET A 1 430 ? 14.290 2.607 -14.475 1.00 31.11 430 MET A N 1
ATOM 3501 C CA . MET A 1 430 ? 14.945 2.011 -13.304 1.00 31.11 430 MET A CA 1
ATOM 3502 C C . MET A 1 430 ? 16.460 2.070 -13.426 1.00 31.11 430 MET A C 1
ATOM 3504 O O . MET A 1 430 ? 17.018 1.889 -14.509 1.00 31.11 430 MET A O 1
ATOM 3508 N N . GLN A 1 431 ? 17.109 2.280 -12.284 1.00 31.25 431 GLN A N 1
ATOM 3509 C CA . GLN A 1 431 ? 18.559 2.323 -12.131 1.00 31.25 431 GLN A CA 1
ATOM 3510 C C . GLN A 1 431 ? 18.985 1.347 -11.024 1.00 31.25 431 GLN A C 1
ATOM 3512 O O . GLN A 1 431 ? 18.203 1.030 -10.130 1.00 31.25 431 GLN A O 1
ATOM 3517 N N . MET A 1 432 ? 20.209 0.825 -11.108 1.00 29.48 432 MET A N 1
ATOM 3518 C CA . MET A 1 432 ? 20.735 -0.215 -10.217 1.00 29.48 432 MET A CA 1
ATOM 3519 C C . MET A 1 432 ? 22.091 0.231 -9.658 1.00 29.48 432 MET A C 1
ATOM 3521 O O . MET A 1 432 ? 23.013 0.439 -10.437 1.00 29.48 432 MET A O 1
ATOM 3525 N N . LEU A 1 433 ? 22.222 0.282 -8.329 1.00 32.34 433 LEU A N 1
ATOM 3526 C CA . LEU A 1 433 ? 23.486 0.450 -7.595 1.00 32.34 433 LEU A CA 1
ATOM 3527 C C . LEU A 1 433 ? 23.668 -0.708 -6.595 1.00 32.34 433 LEU A C 1
ATOM 3529 O O . LEU A 1 433 ? 22.680 -1.244 -6.101 1.00 32.34 433 LEU A O 1
ATOM 3533 N N . ILE A 1 434 ? 24.907 -1.131 -6.317 1.00 31.83 434 ILE A N 1
ATOM 3534 C CA . ILE A 1 434 ? 25.253 -2.247 -5.403 1.00 31.83 434 ILE A CA 1
ATOM 3535 C C . ILE A 1 434 ? 26.245 -1.714 -4.351 1.00 31.83 434 ILE A C 1
ATOM 3537 O O . ILE A 1 434 ? 27.290 -1.231 -4.756 1.00 31.83 434 ILE A O 1
ATOM 3541 N N . TYR A 1 435 ? 25.975 -1.792 -3.034 1.00 33.91 435 TYR A N 1
ATOM 3542 C CA . TYR A 1 435 ? 26.898 -1.281 -1.987 1.00 33.91 435 TYR A CA 1
ATOM 3543 C C . TYR A 1 435 ? 26.674 -1.871 -0.567 1.00 33.91 435 TYR A C 1
ATOM 3545 O O . TYR A 1 435 ? 25.760 -2.673 -0.370 1.00 33.91 435 TYR A O 1
ATOM 3553 N N . GLU A 1 436 ? 27.513 -1.488 0.420 1.00 28.64 436 GLU A N 1
ATOM 3554 C CA . GLU A 1 436 ? 27.449 -1.910 1.842 1.00 28.64 436 GLU A CA 1
ATOM 3555 C C . GLU A 1 436 ? 27.069 -0.790 2.836 1.00 28.64 436 GLU A C 1
ATOM 3557 O O . GLU A 1 436 ? 27.215 0.400 2.574 1.00 28.64 436 GLU A O 1
ATOM 3562 N N . LYS A 1 437 ? 26.622 -1.211 4.026 1.00 32.81 437 LYS A N 1
ATOM 3563 C CA . LYS A 1 437 ? 25.846 -0.495 5.061 1.00 32.81 437 LYS A CA 1
ATOM 3564 C C . LYS A 1 437 ? 26.394 0.852 5.599 1.00 32.81 437 LYS A C 1
ATOM 3566 O O . LYS A 1 437 ? 25.653 1.520 6.311 1.00 32.81 437 LYS A O 1
ATOM 3571 N N . ASN A 1 438 ? 27.630 1.264 5.288 1.00 31.75 438 ASN A N 1
ATOM 3572 C CA . ASN A 1 438 ? 28.345 2.351 5.994 1.00 31.75 438 ASN A CA 1
ATOM 3573 C C . ASN A 1 438 ? 28.982 3.447 5.093 1.00 31.75 438 ASN A C 1
ATOM 3575 O O . ASN A 1 438 ? 30.004 4.023 5.462 1.00 31.75 438 ASN A O 1
ATOM 3579 N N . PHE A 1 439 ? 28.421 3.768 3.922 1.00 33.25 439 PHE A N 1
ATOM 3580 C CA . PHE A 1 439 ? 28.967 4.819 3.038 1.00 33.25 439 PHE A CA 1
ATOM 3581 C C . PHE A 1 439 ? 28.532 6.245 3.463 1.00 33.25 439 PHE A C 1
ATOM 3583 O O . PHE A 1 439 ? 27.344 6.486 3.677 1.00 33.25 439 PHE A O 1
ATOM 3590 N N . GLN A 1 440 ? 29.470 7.198 3.590 1.00 27.38 440 GLN A N 1
ATOM 3591 C CA . GLN A 1 440 ? 29.192 8.602 3.961 1.00 27.38 440 GLN A CA 1
ATOM 3592 C C . GLN A 1 440 ? 28.928 9.509 2.737 1.00 27.38 440 GLN A C 1
ATOM 3594 O O . GLN A 1 440 ? 29.546 9.373 1.688 1.00 27.38 440 GLN A O 1
ATOM 3599 N N . ILE A 1 441 ? 27.994 10.453 2.917 1.00 44.50 441 ILE A N 1
ATOM 3600 C CA . ILE A 1 441 ? 27.127 11.103 1.908 1.00 44.50 441 ILE A CA 1
ATOM 3601 C C . ILE A 1 441 ? 27.589 12.446 1.240 1.00 44.50 441 ILE A C 1
ATOM 3603 O O . ILE A 1 441 ? 26.832 12.945 0.409 1.00 44.50 441 ILE A O 1
ATOM 3607 N N . PRO A 1 442 ? 28.763 13.091 1.449 1.00 27.23 442 PRO A N 1
ATOM 3608 C CA . PRO A 1 442 ? 28.929 14.479 0.963 1.00 27.23 442 PRO A CA 1
ATOM 3609 C C . PRO A 1 442 ? 28.973 14.714 -0.564 1.00 27.23 442 PRO A C 1
ATOM 3611 O O . PRO A 1 442 ? 28.691 15.825 -1.003 1.00 27.23 442 PRO A O 1
ATOM 3614 N N . SER A 1 443 ? 29.322 13.729 -1.399 1.00 25.52 443 SER A N 1
ATOM 3615 C CA . SER A 1 443 ? 29.668 13.972 -2.817 1.00 25.52 443 SER A CA 1
ATOM 3616 C C . SER A 1 443 ? 28.541 13.751 -3.842 1.00 25.52 443 SER A C 1
ATOM 3618 O O . SER A 1 443 ? 28.716 14.084 -5.013 1.00 25.52 443 SER A O 1
ATOM 3620 N N . LEU A 1 444 ? 27.372 13.241 -3.438 1.00 35.81 444 LEU A N 1
ATOM 3621 C CA . LEU A 1 444 ? 26.309 12.799 -4.364 1.00 35.81 444 LEU A CA 1
ATOM 3622 C C . LEU A 1 444 ? 25.205 13.833 -4.648 1.00 35.81 444 LEU A C 1
ATOM 3624 O O . LEU A 1 444 ? 24.416 13.637 -5.573 1.00 35.81 444 LEU A O 1
ATOM 3628 N N . LEU A 1 445 ? 25.165 14.964 -3.931 1.00 28.92 445 LEU A N 1
ATOM 3629 C CA . LEU A 1 445 ? 24.177 16.025 -4.193 1.00 28.92 445 LEU A CA 1
ATOM 3630 C C . LEU A 1 445 ? 24.349 16.678 -5.578 1.00 28.92 445 LEU A C 1
ATOM 3632 O O . LEU A 1 445 ? 23.391 17.218 -6.121 1.00 28.92 445 LEU A O 1
ATOM 3636 N N . ASN A 1 446 ? 25.545 16.580 -6.165 1.00 27.06 446 ASN A N 1
ATOM 3637 C CA . ASN A 1 446 ? 25.853 17.133 -7.485 1.00 27.06 446 ASN A CA 1
ATOM 3638 C C . ASN A 1 446 ? 25.402 16.237 -8.653 1.00 27.06 446 ASN A C 1
ATOM 3640 O O . ASN A 1 446 ? 25.447 16.680 -9.794 1.00 27.06 446 ASN A O 1
ATOM 3644 N N . ILE A 1 447 ? 24.979 14.993 -8.395 1.00 31.12 447 ILE A N 1
ATOM 3645 C CA . ILE A 1 447 ? 24.786 13.968 -9.438 1.00 31.12 447 ILE A CA 1
ATOM 3646 C C . ILE A 1 447 ? 23.294 13.718 -9.753 1.00 31.12 447 ILE A C 1
ATOM 3648 O O . ILE A 1 447 ? 22.958 13.256 -10.837 1.00 31.12 447 ILE A O 1
ATOM 3652 N N . ILE A 1 448 ? 22.373 14.106 -8.862 1.00 26.34 448 ILE A N 1
ATOM 3653 C CA . ILE A 1 448 ? 20.907 14.062 -9.103 1.00 26.34 448 ILE A CA 1
ATOM 3654 C C . ILE A 1 448 ? 20.436 15.276 -9.942 1.00 26.34 448 ILE A C 1
ATOM 3656 O O . ILE A 1 448 ? 19.265 15.432 -10.278 1.00 26.34 448 ILE A O 1
ATOM 3660 N N . ILE A 1 449 ? 21.371 16.151 -10.298 1.00 27.86 449 ILE A N 1
ATOM 3661 C CA . ILE A 1 449 ? 21.151 17.402 -11.007 1.00 27.86 449 ILE A CA 1
ATOM 3662 C C . ILE A 1 449 ? 21.482 17.178 -12.483 1.00 27.86 449 ILE A C 1
ATOM 3664 O O . ILE A 1 449 ? 22.627 17.384 -12.866 1.00 27.86 449 ILE A O 1
ATOM 3668 N N . LEU A 1 450 ? 20.494 16.754 -13.283 1.00 25.20 450 LEU A N 1
ATOM 3669 C CA . LEU A 1 450 ? 20.371 17.049 -14.724 1.00 25.20 450 LEU A CA 1
ATOM 3670 C C . LEU A 1 450 ? 18.950 16.775 -15.239 1.00 25.20 450 LEU A C 1
ATOM 3672 O O . LEU A 1 450 ? 18.491 15.615 -15.140 1.00 25.20 450 LEU A O 1
#

Sequence (450 aa):
MPPAIQELLHKVLSKKRKKFPESLKSFACTLHFHSPAAYMYVRKMFVKCLPHPTTLRTWMRTVHCNSDISDLALQNVVKKVKNAREKNKNLIFNITFDEMHIKKKVDWDGKKIHGFIDTDVKVDNNSLSLASQVLLFMLICIIVPYFSHPIDKSKRIYIFYDACHMLKLMRNAISKENITDKDGNIISWTFLKELVNLQNVEKLHVANKIRKRHVQFFNEKMKVNLAAQTLSNLVADALTFLEYDLKESKFSGASATAKFCKHFDDIFDILNSRNIYNKTENKRAITRDTLYPIKDKATHFINYIDSLQIKNVSILQSTLKTGFIGFIINLRNVALAEELFYVNVIDFLLTYKLSQDHVETYFSLIRRMHGWNNNPSAKQFKESYRKILHLANVSVSLSANCIPKDDTVLLKVSNTSTNDVQGIEEHVEMQMLIYEKNFQIPSLLNIIIL

InterPro domains:
  IPR021896 THAP9-like, helix-turn-helix domain [PF12017] (10-59)
  IPR048365 Transposable element P transposase-like, RNase H domain, N-terminal [PF21787] (69-143)
  IPR048366 Transposable element P transposase-like, GTP-binding insertion domain [PF21788] (164-282)
  IPR048367 Transposable element P transposase-like, RNase H, C-terminal domain [PF21789] (352-386)

Organism: Ooceraea biroi (NCBI:txid2015173)

Nearest PDB structures (foldseek):
  6p5a-assembly1_G  TM=7.870E-01  e=5.048E-15  Drosophila melanogaster

Solvent-accessible surface area (backbone atoms only — not comparable to full-atom values): 26298 Å² total; per-residue (Å²): 130,60,70,43,57,57,52,48,52,53,46,63,71,62,75,65,97,67,85,82,54,66,60,46,50,43,51,48,50,46,44,40,61,80,30,57,66,59,36,52,48,52,26,63,73,51,79,55,66,48,79,52,74,67,56,50,52,59,59,46,60,74,58,86,79,62,64,44,84,45,65,72,53,53,52,51,53,53,51,47,53,51,60,32,46,78,68,78,39,71,85,86,82,80,89,77,75,69,67,50,75,35,35,70,46,79,46,75,74,89,84,54,79,36,24,56,52,62,58,101,64,95,66,73,91,87,75,77,57,70,33,51,48,35,52,56,91,76,92,87,76,84,93,55,52,48,46,60,35,92,87,47,70,91,42,74,44,74,55,66,56,45,53,61,59,26,45,34,41,49,52,53,39,38,67,73,44,59,35,26,46,80,86,66,44,56,25,49,46,63,52,58,47,48,54,41,48,50,29,64,73,71,70,50,65,80,36,83,76,56,42,69,66,50,76,64,31,78,95,50,60,84,44,43,68,50,27,51,47,58,32,16,52,56,43,14,52,37,34,38,42,35,31,72,75,68,53,39,79,88,27,69,64,29,52,47,33,15,50,51,18,32,52,53,28,48,53,46,27,47,52,52,2,79,36,76,79,43,87,51,71,48,33,20,33,43,31,80,85,48,40,61,65,49,52,52,51,32,50,52,50,40,56,52,57,68,42,24,22,41,94,90,37,50,34,79,78,44,98,68,15,64,27,58,52,38,49,43,35,37,46,64,46,55,58,52,57,57,60,41,45,72,72,65,60,47,79,59,46,46,36,40,74,64,39,46,65,64,56,54,48,50,54,49,53,54,27,55,74,49,64,90,45,71,55,42,32,58,60,54,45,53,54,43,52,42,50,50,38,64,40,42,82,70,77,80,74,90,82,48,103,70,58,78,89,62,88,76,38,59,50,62,68,70,95,60,101,65,93,85,79,90,75,94,70,64,70,50,86,87,75,51,47,45,40,66,101,80,77,84,75,88,79,57,76,71,70,79,67,128

Foldseek 3Di:
DQPLVVLLVVCLVPVDPDDDDLSLLLVLLLQCLVPVVVSVVCCVVSVNSHDDVVRSLVVLVVDDFDQDFDPLLVVVVVVVCVVCVVVVAHDDDADDDDKDFFDQDWDDPPPDIAFFFDDPDPDDPPDTDGFGMFGDDDDDDDDDQWAAQLVHNVDIGGHADALLVLLLLVLVVQLPAWKAFLVRFTQHLQLLVVLQVVCVVVVPHQLVPRHPCLSVVPVPSSDSVSSLSSLALSVLVSLVCVCPVVVPVSSPRVNVNSVRSHLSNLLSLLLQADAQDDPDLSNHWAFPVCLVVLLVSLVVSLVRQQRMDTPNHRCCPDPSNPSSVSSNSNSVCSCVVVVCVVVPNDRTHRSNSNHCLVVVVVLVSLLVSVPVRNRHHPVSSVSSVSSVLSNFPDDDDQDDPSGPSDPETEDHSDPDPDDDDPDDDHYDGDGRHGRDDDDDDDPCSVPVPD

pLDDT: mean 74.18, std 21.99, range [24.7, 98.25]

Secondary structure (DSSP, 8-state):
--HHHHHHHHHHHH---PPPPHHHHHHHHHHHHH-HHHHHHHHHHTTT-SPPHHHHHHHHTTS---SS--HHHHHHHHHHHHHHHHTT-----------EE-B---EE-SSSEESB---SS---TT--PBP-EE-------SS-SEEE-SS-TTSEEE----HHHHHHHHHHHHHHS-EE-TT--EE-HHHHHHHHHHHHHH---SSSS--HHHHTGGGGTT-HHHHHHHSSHHHHHHHHIIIIIS--GGGTTHHHHHHHHHHHHHHHHHTT--BTT-SSGGGBPEEHHHHHHHHHHHHHHHHHHHT-EETTEEGGGSTTTHHHHHHHHHHHHTTHHHHHHHTTS-SEE-GGGGSTHHHHHHHHHHHHTTTT--S-BHHHHHHHHHHHHH-TT-PPPS-SSS---S--EEPP---S----------EE--------TT---TTSTTTS--